Protein AF-A0A1X7V3A3-F1 (afdb_monomer_lite)

Sequence (544 aa):
MATSSSSPLSSEDIFNKHYPLLSTSLCDPVSVTRLLYGELVITGQILSNVESASPSISKQREELLKGLREVLVGNDNNLQTFASVLCKFTANVKLGEAIHKDYDESFLDENEVTWETNEGGRIPVPKRKSDDFTSFHELYIKMFKKLSDTITRHAPAMEDIKSFIECFTSQLEGQLLVAESINDQLLLMRSSSNLIDIEMLQGLTEHLQLPEGREIISEYQEAMMNYASRLPVRVCATESLNTILMPPPLKCESATFAFKWDPEQKKLKDAVDIVSKSTGKLMKVYNLEMSSDEVHVNCVFLYTLMGAAIATVHDNIEALISDGIVKVTIGYLTVWKKQVHDFLTKEREEPQPSEATQEEGQDTSSASLDDEDRPKTTAELEDIVEKLSETLKDKEQEVEELADILQKIKEGTPLERKVSELKLYLKQEREKEKSLRDEIKEMEEALKDPEAYEKKRLTNELERLKREKKQKEDKLLEDGKKEISVLKEKLKELEKELAEKEEENKSLTENLKALQSQLTETKASEADDPPQPIEEPTIPTSPS

Radius of gyration: 48.06 Å; chains: 1; bounding box: 97×160×140 Å

Structure (mmCIF, N/CA/C/O backbone):
data_AF-A0A1X7V3A3-F1
#
_entry.id   AF-A0A1X7V3A3-F1
#
loop_
_atom_site.group_PDB
_atom_site.id
_atom_site.type_symbol
_atom_site.label_atom_id
_atom_site.label_alt_id
_atom_site.label_comp_id
_atom_site.label_asym_id
_atom_site.label_entity_id
_atom_site.label_seq_id
_atom_site.pdbx_PDB_ins_code
_atom_site.Cartn_x
_atom_site.Cartn_y
_atom_site.Cartn_z
_atom_site.occupancy
_atom_site.B_iso_or_equiv
_atom_site.auth_seq_id
_atom_site.auth_comp_id
_atom_site.auth_asym_id
_atom_site.auth_atom_id
_atom_site.pdbx_PDB_model_num
ATOM 1 N N . MET A 1 1 ? 42.285 11.304 10.540 1.00 34.53 1 MET A N 1
ATOM 2 C CA . MET A 1 1 ? 40.980 11.986 10.625 1.00 34.53 1 MET A CA 1
ATOM 3 C C . MET A 1 1 ? 39.979 10.938 11.052 1.00 34.53 1 MET A C 1
ATOM 5 O O . MET A 1 1 ? 39.796 9.976 10.322 1.00 34.53 1 MET A O 1
ATOM 9 N N . ALA A 1 2 ? 39.480 11.041 12.281 1.00 31.34 2 ALA A N 1
ATOM 10 C CA . ALA A 1 2 ? 38.506 10.103 12.815 1.00 31.34 2 ALA A CA 1
ATOM 11 C C . ALA A 1 2 ? 37.160 10.378 12.140 1.00 31.34 2 ALA A C 1
ATOM 13 O O . ALA A 1 2 ? 36.632 11.483 12.249 1.00 31.34 2 ALA A O 1
ATOM 14 N N . THR A 1 3 ? 36.648 9.402 11.400 1.00 36.88 3 THR A N 1
ATOM 15 C CA . THR A 1 3 ? 35.261 9.390 10.946 1.00 36.88 3 THR A CA 1
ATOM 16 C C . THR A 1 3 ? 34.388 9.292 12.190 1.00 36.88 3 THR A C 1
ATOM 18 O O . THR A 1 3 ? 34.448 8.293 12.904 1.00 36.88 3 THR A O 1
ATOM 21 N N . SER A 1 4 ? 33.642 10.351 12.499 1.00 38.22 4 SER A N 1
ATOM 22 C CA . SER A 1 4 ? 32.637 10.331 13.555 1.00 38.22 4 SER A CA 1
ATOM 23 C C . SER A 1 4 ? 31.555 9.332 13.157 1.00 38.22 4 SER A C 1
ATOM 25 O O . SER A 1 4 ? 30.699 9.647 12.333 1.00 38.22 4 SER A O 1
ATOM 27 N N . SER A 1 5 ? 31.613 8.122 13.706 1.00 43.72 5 SER A N 1
ATOM 28 C CA . SER A 1 5 ? 30.472 7.216 13.710 1.00 43.72 5 SER A CA 1
ATOM 29 C C . SER A 1 5 ? 29.415 7.846 14.616 1.00 43.72 5 SER A C 1
ATOM 31 O O . SER A 1 5 ? 29.511 7.747 15.842 1.00 43.72 5 SER A O 1
ATOM 33 N N . SER A 1 6 ? 28.472 8.586 14.034 1.00 53.47 6 SER A N 1
ATOM 34 C CA . SER A 1 6 ? 27.254 8.966 14.743 1.00 53.47 6 SER A CA 1
ATOM 35 C C . SER A 1 6 ? 26.559 7.675 15.155 1.00 53.47 6 SER A C 1
ATOM 37 O O . SER A 1 6 ? 26.338 6.807 14.313 1.00 53.47 6 SER A O 1
ATOM 39 N N . SER A 1 7 ? 26.272 7.521 16.445 1.00 58.69 7 SER A N 1
ATOM 40 C CA . SER A 1 7 ? 25.428 6.430 16.927 1.00 58.69 7 SER A CA 1
ATOM 41 C C . SER A 1 7 ? 24.104 6.423 16.149 1.00 58.69 7 SER A C 1
ATOM 43 O O . SER A 1 7 ? 23.615 7.516 15.841 1.00 58.69 7 SER A O 1
ATOM 45 N N . PRO A 1 8 ? 23.533 5.246 15.833 1.00 70.69 8 PRO A N 1
ATOM 46 C CA . PRO A 1 8 ? 22.240 5.169 15.158 1.00 70.69 8 PRO A CA 1
ATOM 47 C C . PRO A 1 8 ? 21.199 5.952 15.962 1.00 70.69 8 PRO A C 1
ATOM 49 O O . PRO A 1 8 ? 21.152 5.848 17.193 1.00 70.69 8 PRO A O 1
ATOM 52 N N . LEU A 1 9 ? 20.433 6.800 15.274 1.00 80.25 9 LEU A N 1
ATOM 53 C CA . LEU A 1 9 ? 19.410 7.624 15.908 1.00 80.25 9 LEU A CA 1
ATOM 54 C C . LEU A 1 9 ? 18.235 6.734 16.313 1.00 80.25 9 LEU A C 1
ATOM 56 O O . LEU A 1 9 ? 17.859 5.821 15.581 1.00 80.25 9 LEU A O 1
ATOM 60 N N . SER A 1 10 ? 17.624 7.009 17.465 1.00 87.44 10 SER A N 1
ATOM 61 C CA . SER A 1 10 ? 16.345 6.376 17.787 1.00 87.44 10 SER A CA 1
ATOM 62 C C . SER A 1 10 ? 15.231 6.932 16.893 1.00 87.44 10 SER A C 1
ATOM 64 O O . SER A 1 10 ? 15.341 8.036 16.350 1.00 87.44 10 SER A O 1
ATOM 66 N N . SER A 1 11 ? 14.106 6.220 16.787 1.00 87.19 11 SER A N 1
ATOM 67 C CA . SER A 1 11 ? 12.942 6.739 16.055 1.00 87.19 11 SER A CA 1
ATOM 68 C C . SER A 1 11 ? 12.423 8.062 16.609 1.00 87.19 11 SER A C 1
ATOM 70 O O . SER A 1 11 ? 11.962 8.923 15.858 1.00 87.19 11 SER A O 1
ATOM 72 N N . GLU A 1 12 ? 12.543 8.266 17.921 1.00 88.94 12 GLU A N 1
ATOM 73 C CA . GLU A 1 12 ? 12.206 9.541 18.542 1.00 88.94 12 GLU A CA 1
ATOM 74 C C . GLU A 1 12 ? 13.171 10.655 18.108 1.00 88.94 12 GLU A C 1
ATOM 76 O O . GLU A 1 12 ? 12.726 11.764 17.805 1.00 88.94 12 GLU A O 1
ATOM 81 N N . ASP A 1 13 ? 14.472 10.372 18.010 1.00 91.25 13 ASP A N 1
ATOM 82 C CA . ASP A 1 13 ? 15.468 11.346 17.552 1.00 91.25 13 ASP A CA 1
ATOM 83 C C . ASP A 1 13 ? 15.226 11.761 16.097 1.00 91.25 13 ASP A C 1
ATOM 85 O O . ASP A 1 13 ? 15.261 12.953 15.780 1.00 91.25 13 ASP A O 1
ATOM 89 N N . ILE A 1 14 ? 14.916 10.802 15.219 1.00 92.44 14 ILE A N 1
ATOM 90 C CA . ILE A 1 14 ? 14.597 11.075 13.810 1.00 92.44 14 ILE A CA 1
ATOM 91 C C . ILE A 1 14 ? 13.312 11.900 13.708 1.00 92.44 14 ILE A C 1
ATOM 93 O O . ILE A 1 14 ? 13.281 12.923 13.020 1.00 92.44 14 ILE A O 1
ATOM 97 N N . PHE A 1 15 ? 12.253 11.517 14.427 1.00 93.38 15 PHE A N 1
ATOM 98 C CA . PHE A 1 15 ? 11.012 12.289 14.434 1.00 93.38 15 PHE A CA 1
ATOM 99 C C . PHE A 1 15 ? 11.240 13.720 14.942 1.00 93.38 15 PHE A C 1
ATOM 101 O O . PHE A 1 15 ? 10.766 14.682 14.334 1.00 93.38 15 PHE A O 1
ATOM 108 N N . ASN A 1 16 ? 12.019 13.889 16.014 1.00 92.81 16 ASN A N 1
ATOM 109 C CA . ASN A 1 16 ? 12.362 15.198 16.570 1.00 92.81 16 ASN A CA 1
ATOM 110 C C . ASN A 1 16 ? 13.209 16.046 15.615 1.00 92.81 16 ASN A C 1
ATOM 112 O O . ASN A 1 16 ? 12.984 17.256 15.526 1.00 92.81 16 ASN A O 1
ATOM 116 N N . LYS A 1 17 ? 14.130 15.429 14.866 1.00 94.44 17 LYS A N 1
ATOM 117 C CA . LYS A 1 17 ? 14.922 16.093 13.821 1.00 94.44 17 LYS A CA 1
ATOM 118 C C . LYS A 1 17 ? 14.025 16.709 12.743 1.00 94.44 17 LYS A C 1
ATOM 120 O O . LYS A 1 17 ? 14.258 17.847 12.337 1.00 94.44 17 LYS A O 1
ATOM 125 N N . HIS A 1 18 ? 12.975 16.001 12.324 1.00 94.94 18 HIS A N 1
ATOM 126 C CA . HIS A 1 18 ? 12.049 16.458 11.275 1.00 94.94 18 HIS A CA 1
ATOM 127 C C . HIS A 1 18 ? 10.857 17.276 11.786 1.00 94.94 18 HIS A C 1
ATOM 129 O O . HIS A 1 18 ? 10.186 17.948 10.999 1.00 94.94 18 HIS A O 1
ATOM 135 N N . TYR A 1 19 ? 10.607 17.290 13.097 1.00 94.88 19 TYR A N 1
ATOM 136 C CA . TYR A 1 19 ? 9.466 17.972 13.719 1.00 94.88 19 TYR A CA 1
ATOM 137 C C . TYR A 1 19 ? 9.289 19.447 13.295 1.00 94.88 19 TYR A C 1
ATOM 139 O O . TYR A 1 19 ? 8.157 19.844 12.993 1.00 94.88 19 TYR A O 1
ATOM 147 N N . PRO A 1 20 ? 10.342 20.292 13.209 1.00 95.31 20 PRO A N 1
ATOM 148 C CA . PRO A 1 20 ? 10.177 21.686 12.786 1.00 95.31 20 PRO A CA 1
ATOM 149 C C . PRO A 1 20 ? 9.626 21.819 11.359 1.00 95.31 20 PRO A C 1
ATOM 151 O O . PRO A 1 20 ? 8.756 22.652 11.100 1.00 95.31 20 PRO A O 1
ATOM 154 N N . LEU A 1 21 ? 10.078 20.968 10.435 1.00 94.25 21 LEU A N 1
ATOM 155 C CA . LEU A 1 21 ? 9.585 20.964 9.058 1.00 94.25 21 LEU A CA 1
ATOM 156 C C . LEU A 1 21 ? 8.164 20.399 8.983 1.00 94.25 21 LEU A C 1
ATOM 158 O O . LEU A 1 21 ? 7.308 20.987 8.326 1.00 94.25 21 LEU A O 1
ATOM 162 N N . LEU A 1 22 ? 7.874 19.326 9.721 1.00 95.31 22 LEU A N 1
ATOM 163 C CA . LEU A 1 22 ? 6.533 18.743 9.797 1.00 95.31 22 LEU A CA 1
ATOM 164 C C . LEU A 1 22 ? 5.502 19.742 10.349 1.00 95.31 22 LEU A C 1
ATOM 166 O O . LEU A 1 22 ? 4.427 19.912 9.776 1.00 95.31 22 LEU A O 1
ATOM 170 N N . SER A 1 23 ? 5.835 20.468 11.418 1.00 94.69 23 SER A N 1
ATOM 171 C CA . SER A 1 23 ? 4.917 21.437 12.044 1.00 94.69 23 SER A CA 1
ATOM 172 C C . SER A 1 23 ? 4.603 22.646 11.154 1.00 94.69 23 SER A C 1
ATOM 174 O O . SER A 1 23 ? 3.528 23.242 11.259 1.00 94.69 23 SER A O 1
ATOM 176 N N . THR A 1 24 ? 5.500 22.986 10.227 1.00 93.94 24 THR A N 1
ATOM 177 C CA . THR A 1 24 ? 5.368 24.167 9.361 1.00 93.94 24 THR A CA 1
ATOM 178 C C . THR A 1 24 ? 4.883 23.839 7.952 1.00 93.94 24 THR A C 1
ATOM 180 O O . THR A 1 24 ? 4.169 24.651 7.358 1.00 93.94 24 THR A O 1
ATOM 183 N N . SER A 1 25 ? 5.213 22.657 7.432 1.00 93.25 25 SER A N 1
ATOM 184 C CA . SER A 1 25 ? 5.096 22.346 6.003 1.00 93.25 25 SER A CA 1
ATOM 185 C C . SER A 1 25 ? 4.219 21.136 5.685 1.00 93.25 25 SER A C 1
ATOM 187 O O . SER A 1 25 ? 3.853 20.984 4.528 1.00 93.25 25 SER A O 1
ATOM 189 N N . LEU A 1 26 ? 3.821 20.315 6.669 1.00 95.19 26 LEU A N 1
ATOM 190 C CA . LEU A 1 26 ? 2.966 19.149 6.410 1.00 95.19 26 LEU A CA 1
ATOM 191 C C . LEU A 1 26 ? 1.623 19.578 5.797 1.00 95.19 26 LEU A C 1
ATOM 193 O O . LEU A 1 26 ? 0.857 20.346 6.387 1.00 95.19 26 LEU A O 1
ATOM 197 N N . CYS A 1 27 ? 1.344 19.108 4.591 1.00 93.56 27 CYS A N 1
ATOM 198 C CA . CYS A 1 27 ? 0.127 19.393 3.848 1.00 93.56 27 CYS A CA 1
ATOM 199 C C . CYS A 1 27 ? -0.935 18.322 4.098 1.00 93.56 27 CYS A C 1
ATOM 201 O O . CYS A 1 27 ? -0.613 17.157 4.314 1.00 93.56 27 CYS A O 1
ATOM 203 N N . ASP A 1 28 ? -2.198 18.749 4.064 1.00 93.88 28 ASP A N 1
ATOM 204 C CA . ASP A 1 28 ? -3.385 17.918 4.302 1.00 93.88 28 ASP A CA 1
ATOM 205 C C . ASP A 1 28 ? -3.276 16.967 5.521 1.00 93.88 28 ASP A C 1
ATOM 207 O O . ASP A 1 28 ? -3.288 15.739 5.379 1.00 93.88 28 ASP A O 1
ATOM 211 N N . PRO A 1 29 ? -3.170 17.514 6.752 1.00 95.31 29 PRO A N 1
ATOM 212 C CA . PRO A 1 29 ? -3.009 16.689 7.946 1.00 95.31 29 PRO A CA 1
ATOM 213 C C . PRO A 1 29 ? -4.171 15.721 8.165 1.00 95.31 29 PRO A C 1
ATOM 215 O O . PRO A 1 29 ? -3.963 14.650 8.723 1.00 95.31 29 PRO A O 1
ATOM 218 N N . VAL A 1 30 ? -5.386 16.065 7.728 1.00 94.62 30 VAL A N 1
ATOM 219 C CA . VAL A 1 30 ? -6.569 15.210 7.890 1.00 94.62 30 VAL A CA 1
ATOM 220 C C . VAL A 1 30 ? -6.439 13.947 7.045 1.00 94.62 30 VAL A C 1
ATOM 222 O O . VAL A 1 30 ? -6.606 12.851 7.579 1.00 94.62 30 VAL A O 1
ATOM 225 N N . SER A 1 31 ? -6.103 14.066 5.757 1.00 92.88 31 SER A N 1
ATOM 226 C CA . SER A 1 31 ? -5.950 12.888 4.897 1.00 92.88 31 SER A CA 1
ATOM 227 C C . SER A 1 31 ? -4.772 12.014 5.328 1.00 92.88 31 SER A C 1
ATOM 229 O O . SER A 1 31 ? -4.918 10.792 5.386 1.00 92.88 31 SER A O 1
ATOM 231 N N . VAL A 1 32 ? -3.648 12.624 5.729 1.00 94.94 32 VAL A N 1
ATOM 232 C CA . VAL A 1 32 ? -2.511 11.900 6.329 1.00 94.94 32 VAL A CA 1
ATOM 233 C C . VAL A 1 32 ? -2.963 11.112 7.564 1.00 94.94 32 VAL A C 1
ATOM 235 O O . VAL A 1 32 ? -2.700 9.916 7.671 1.00 94.94 32 VAL A O 1
ATOM 238 N N . THR A 1 33 ? -3.706 11.753 8.469 1.00 95.38 33 THR A N 1
ATOM 239 C CA . THR A 1 33 ? -4.219 11.131 9.703 1.00 95.38 33 THR A CA 1
ATOM 240 C C . THR A 1 33 ? -5.168 9.971 9.405 1.00 95.38 33 THR A C 1
ATOM 242 O O . THR A 1 33 ? -5.076 8.922 10.036 1.00 95.38 33 THR A O 1
ATOM 245 N N . ARG A 1 34 ? -6.055 10.108 8.414 1.00 92.88 34 ARG A N 1
ATOM 246 C CA . ARG A 1 34 ? -6.964 9.026 8.005 1.00 92.88 34 ARG A CA 1
ATOM 247 C C . ARG A 1 34 ? -6.213 7.795 7.508 1.00 92.88 34 ARG A C 1
ATOM 249 O O . ARG A 1 34 ? -6.581 6.686 7.887 1.00 92.88 34 ARG A O 1
ATOM 256 N N . LEU A 1 35 ? -5.157 7.978 6.710 1.00 91.31 35 LEU A N 1
ATOM 257 C CA . LEU A 1 35 ? -4.361 6.851 6.220 1.00 91.31 35 LEU A CA 1
ATOM 258 C C . LEU A 1 35 ? -3.565 6.190 7.356 1.00 91.31 35 LEU A C 1
ATOM 260 O O . LEU A 1 35 ? -3.566 4.970 7.462 1.00 91.31 35 LEU A O 1
ATOM 264 N N . LEU A 1 36 ? -2.991 6.978 8.273 1.00 93.81 36 LEU A N 1
ATOM 265 C CA . LEU A 1 36 ? -2.321 6.454 9.474 1.00 93.81 36 LEU A CA 1
ATOM 266 C C . LEU A 1 36 ? -3.262 5.666 10.389 1.00 93.81 36 LEU A C 1
ATOM 268 O O . LEU A 1 36 ? -2.857 4.670 10.987 1.00 93.81 36 LEU A O 1
ATOM 272 N N . TYR A 1 37 ? -4.515 6.105 10.511 1.00 91.00 37 TYR A N 1
ATOM 273 C CA . TYR A 1 37 ? -5.539 5.360 11.237 1.00 91.00 37 TYR A CA 1
ATOM 274 C C . TYR A 1 37 ? -5.873 4.038 10.532 1.00 91.00 37 TYR A C 1
ATOM 276 O O . TYR A 1 37 ? -5.978 3.008 11.193 1.00 91.00 37 TYR A O 1
ATOM 284 N N . GLY A 1 38 ? -5.982 4.046 9.198 1.00 86.19 38 GLY A N 1
ATOM 285 C CA . GLY A 1 38 ? -6.152 2.832 8.392 1.00 86.19 38 GLY A CA 1
ATOM 286 C C . GLY A 1 38 ? -4.996 1.837 8.540 1.00 86.19 38 GLY A C 1
ATOM 287 O O . GLY A 1 38 ? -5.230 0.632 8.562 1.00 86.19 38 GLY A O 1
ATOM 288 N N . GLU A 1 39 ? -3.779 2.346 8.731 1.00 90.75 39 GLU A N 1
ATOM 289 C CA . GLU A 1 39 ? -2.568 1.575 9.041 1.00 90.75 39 GLU A CA 1
ATOM 290 C C . GLU A 1 39 ? -2.434 1.200 10.532 1.00 90.75 39 GLU A C 1
ATOM 292 O O . GLU A 1 39 ? -1.416 0.659 10.964 1.00 90.75 39 GLU A O 1
ATOM 297 N N . LEU A 1 40 ? -3.450 1.479 11.357 1.00 89.19 40 LEU A N 1
ATOM 298 C CA . LEU A 1 40 ? -3.452 1.225 12.804 1.00 89.19 40 LEU A CA 1
ATOM 299 C C . LEU A 1 40 ? -2.248 1.830 13.559 1.00 89.19 40 LEU A C 1
ATOM 301 O O . LEU A 1 40 ? -1.945 1.403 14.673 1.00 89.19 40 LEU A O 1
ATOM 305 N N . VAL A 1 41 ? -1.586 2.842 12.986 1.00 92.12 41 VAL A N 1
ATOM 306 C CA . VAL A 1 41 ? -0.469 3.565 13.619 1.00 92.12 41 VAL A CA 1
ATOM 307 C C . VAL A 1 41 ? -0.990 4.461 14.740 1.00 92.12 41 VAL A C 1
ATOM 309 O O . VAL A 1 41 ? -0.353 4.613 15.780 1.00 92.12 41 VAL A O 1
ATOM 312 N N . ILE A 1 42 ? -2.171 5.048 14.537 1.00 92.88 42 ILE A N 1
ATOM 313 C CA . ILE A 1 42 ? -2.818 5.958 15.484 1.00 92.88 42 ILE A CA 1
ATOM 314 C C . ILE A 1 42 ? -4.213 5.465 15.873 1.00 92.88 42 ILE A C 1
ATOM 316 O O . ILE A 1 42 ? -4.850 4.679 15.174 1.00 92.88 42 ILE A O 1
ATOM 320 N N . THR A 1 43 ? -4.721 5.970 16.996 1.00 91.88 43 THR A N 1
ATOM 321 C CA . THR A 1 43 ? -6.061 5.637 17.491 1.00 91.88 43 THR A CA 1
ATOM 322 C C . THR A 1 43 ? -7.147 6.504 16.851 1.00 91.88 43 THR A C 1
ATOM 324 O O . THR A 1 43 ? -6.891 7.602 16.352 1.00 91.88 43 THR A O 1
ATOM 327 N N . GLY A 1 44 ? -8.403 6.053 16.953 1.00 90.50 44 GLY A N 1
ATOM 328 C CA . GLY A 1 44 ? -9.561 6.848 16.528 1.00 90.50 44 GLY A CA 1
ATOM 329 C C . GLY A 1 44 ? -9.715 8.162 17.308 1.00 90.50 44 GLY A C 1
ATOM 330 O O . GLY A 1 44 ? -10.274 9.121 16.784 1.00 90.50 44 GLY A O 1
ATOM 331 N N . GLN A 1 45 ? -9.168 8.244 18.528 1.00 93.12 45 GLN A N 1
ATOM 332 C CA . GLN A 1 45 ? -9.154 9.484 19.303 1.00 93.12 45 GLN A CA 1
ATOM 333 C C . GLN A 1 45 ? -8.248 10.539 18.658 1.00 93.12 45 GLN A C 1
ATOM 335 O O . GLN A 1 45 ? -8.656 11.690 18.538 1.00 93.12 45 GLN A O 1
ATOM 340 N N . ILE A 1 46 ? -7.047 10.150 18.210 1.00 93.12 46 ILE A N 1
ATOM 341 C CA . ILE A 1 46 ? -6.124 11.062 17.515 1.00 93.12 46 ILE A CA 1
ATOM 342 C C . ILE A 1 46 ? -6.773 11.549 16.215 1.00 93.12 46 ILE A C 1
ATOM 344 O O . ILE A 1 46 ? -6.785 12.751 15.955 1.00 93.12 46 ILE A O 1
ATOM 348 N N . LEU A 1 47 ? -7.394 10.642 15.450 1.00 96.06 47 LEU A N 1
ATOM 349 C CA . LEU A 1 47 ? -8.145 11.006 14.245 1.00 96.06 47 LEU A CA 1
ATOM 350 C C . LEU A 1 47 ? -9.245 12.037 14.542 1.00 96.06 47 LEU A C 1
ATOM 352 O O . LEU A 1 47 ? -9.284 13.090 13.906 1.00 96.06 47 LEU A O 1
ATOM 356 N N . SER A 1 48 ? -10.085 11.778 15.548 1.00 94.50 48 SER A N 1
ATOM 357 C CA . SER A 1 48 ? -11.159 12.695 15.943 1.00 94.50 48 SER A CA 1
ATOM 358 C C . SER A 1 48 ? -10.630 14.059 16.391 1.00 94.50 48 SER A C 1
ATOM 360 O O . SER A 1 48 ? -11.253 15.077 16.086 1.00 94.50 48 SER A O 1
ATOM 362 N N . ASN A 1 49 ? -9.500 14.106 17.105 1.00 94.75 49 ASN A N 1
ATOM 363 C CA . ASN A 1 49 ? -8.896 15.362 17.549 1.00 94.75 49 ASN A CA 1
ATOM 364 C C . ASN A 1 49 ? -8.459 16.208 16.34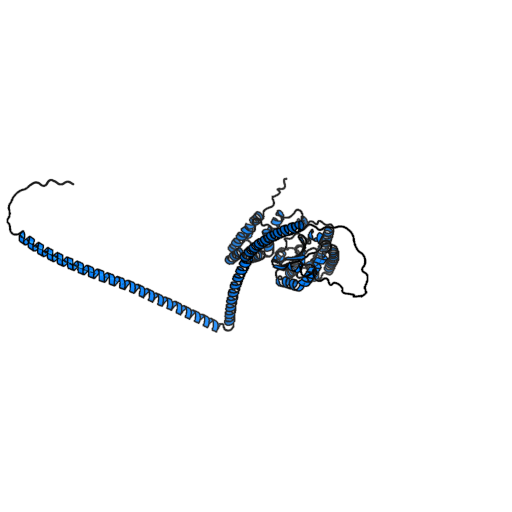8 1.00 94.75 49 ASN A C 1
ATOM 366 O O . ASN A 1 49 ? -8.834 17.378 16.255 1.00 94.75 49 ASN A O 1
ATOM 370 N N . VAL A 1 50 ? -7.745 15.603 15.393 1.00 95.75 50 VAL A N 1
ATOM 371 C CA . VAL A 1 50 ? -7.292 16.284 14.171 1.00 95.75 50 VAL A CA 1
ATOM 372 C C . VAL A 1 50 ? -8.480 16.761 13.334 1.00 95.75 50 VAL A C 1
ATOM 374 O O . VAL A 1 50 ? -8.501 17.914 12.909 1.00 95.75 50 VAL A O 1
ATOM 377 N N . GLU A 1 51 ? -9.505 15.931 13.128 1.00 94.88 51 GLU A N 1
ATOM 378 C CA . GLU A 1 51 ? -10.694 16.334 12.364 1.00 94.88 51 GLU A CA 1
ATOM 379 C C . GLU A 1 51 ? -11.451 17.490 13.042 1.00 94.88 51 GLU A C 1
ATOM 381 O O . GLU A 1 51 ? -11.858 18.443 12.372 1.00 94.88 51 GLU A O 1
ATOM 386 N N . SER A 1 52 ? -11.563 17.467 14.375 1.00 93.62 52 SER A N 1
ATOM 387 C CA . SER A 1 52 ? -12.221 18.525 15.157 1.00 93.62 52 SER A CA 1
ATOM 388 C C . SER A 1 52 ? -11.458 19.856 15.177 1.00 93.62 52 SER A C 1
ATOM 390 O O . SER A 1 52 ? -12.061 20.908 15.384 1.00 93.62 52 SER A O 1
ATOM 392 N N . ALA A 1 53 ? -10.147 19.841 14.910 1.00 92.44 53 ALA A N 1
ATOM 393 C CA . ALA A 1 53 ? -9.313 21.042 14.819 1.00 92.44 53 ALA A CA 1
ATOM 394 C C . ALA A 1 53 ? -9.532 21.846 13.517 1.00 92.44 53 ALA A C 1
ATOM 396 O O . ALA A 1 53 ? -8.959 22.930 13.339 1.00 92.44 53 ALA A O 1
ATOM 397 N N . SER A 1 54 ? -10.365 21.334 12.605 1.00 83.38 54 SER A N 1
ATOM 398 C CA . SER A 1 54 ? -10.793 22.021 11.385 1.00 83.38 54 SER A CA 1
ATOM 399 C C . SER A 1 54 ? -11.490 23.363 11.682 1.00 83.38 54 SER A C 1
ATOM 401 O O . SER A 1 54 ? -12.217 23.473 12.671 1.00 83.38 54 SER A O 1
ATOM 403 N N . PRO A 1 55 ? -11.297 24.412 10.854 1.00 88.12 55 PRO A N 1
ATOM 404 C CA . PRO A 1 55 ? -10.519 24.450 9.606 1.00 88.12 55 PRO A CA 1
ATOM 405 C C . PRO A 1 55 ? -9.044 24.865 9.784 1.00 88.12 55 PRO A C 1
ATOM 407 O O . PRO A 1 55 ? -8.377 25.208 8.810 1.00 88.12 55 PRO A O 1
ATOM 410 N N . SER A 1 56 ? -8.509 24.893 11.011 1.00 94.25 56 SER A N 1
ATOM 411 C CA . SER A 1 56 ? -7.150 25.395 11.250 1.00 94.25 56 SER A CA 1
ATOM 412 C C . SER A 1 56 ? -6.087 24.338 10.954 1.00 94.25 56 SER A C 1
ATOM 414 O O . SER A 1 56 ? -5.785 23.503 11.805 1.00 94.25 56 SER A O 1
ATOM 416 N N . ILE A 1 57 ? -5.439 24.434 9.789 1.00 92.56 57 ILE A N 1
ATOM 417 C CA . ILE A 1 57 ? -4.337 23.537 9.391 1.00 92.56 57 ILE A CA 1
ATOM 418 C C . ILE A 1 57 ? -3.224 23.501 10.450 1.00 92.56 57 ILE A C 1
ATOM 420 O O . ILE A 1 57 ? -2.710 22.434 10.768 1.00 92.56 57 ILE A O 1
ATOM 424 N N . SER A 1 58 ? -2.872 24.642 11.055 1.00 93.56 58 SER A N 1
ATOM 425 C CA . SER A 1 58 ? -1.845 24.678 12.108 1.00 93.56 58 SER A CA 1
ATOM 426 C C . SER A 1 58 ? -2.250 23.870 13.341 1.00 93.56 58 SER A C 1
ATOM 428 O O . SER A 1 58 ? -1.410 23.174 13.900 1.00 93.56 58 SER A O 1
ATOM 430 N N . LYS A 1 59 ? -3.526 23.931 13.753 1.00 93.88 59 LYS A N 1
ATOM 431 C CA . LYS A 1 59 ? -4.012 23.139 14.894 1.00 93.88 59 LYS A CA 1
ATOM 432 C C . LYS A 1 59 ? -4.119 21.659 14.532 1.00 93.88 59 LYS A C 1
ATOM 434 O O . LYS A 1 59 ? -3.773 20.812 15.340 1.00 93.88 59 LYS A O 1
ATOM 439 N N . GLN A 1 60 ? -4.533 21.346 13.304 1.00 96.50 60 GLN A N 1
ATOM 440 C CA . GLN A 1 60 ? -4.555 19.973 12.795 1.00 96.50 60 GLN A CA 1
ATOM 441 C C . GLN A 1 60 ? -3.157 19.339 12.807 1.00 96.50 60 GLN A C 1
ATOM 443 O O . GLN A 1 60 ? -3.005 18.201 13.243 1.00 96.50 60 GLN A O 1
ATOM 448 N N . ARG A 1 61 ? -2.126 20.082 12.377 1.00 96.44 61 ARG A N 1
ATOM 449 C CA . ARG A 1 61 ? -0.722 19.649 12.473 1.00 96.44 61 ARG A CA 1
ATOM 450 C C . ARG A 1 61 ? -0.299 19.426 13.917 1.00 96.44 61 ARG A C 1
ATOM 452 O O . ARG A 1 61 ? 0.330 18.418 14.202 1.00 96.44 61 ARG A O 1
ATOM 459 N N . GLU A 1 62 ? -0.628 20.356 14.808 1.00 95.81 62 GLU A N 1
ATOM 460 C CA . GLU A 1 62 ? -0.285 20.255 16.228 1.00 95.81 62 GLU A CA 1
ATOM 461 C C . GLU A 1 62 ? -0.881 18.992 16.865 1.00 95.81 62 GLU A C 1
ATOM 463 O O . GLU A 1 62 ? -0.144 18.210 17.461 1.00 95.81 62 GLU A O 1
ATOM 468 N N . GLU A 1 63 ? -2.179 18.743 16.670 1.00 95.88 63 GLU A N 1
ATOM 469 C CA . GLU A 1 63 ? -2.855 17.547 17.189 1.00 95.88 63 GLU A CA 1
ATOM 470 C C . GLU A 1 63 ? -2.276 16.251 16.597 1.00 95.88 63 GLU A C 1
ATOM 472 O O . GLU A 1 63 ? -2.018 15.299 17.337 1.00 95.88 63 GLU A O 1
ATOM 477 N N . LEU A 1 64 ? -2.000 16.221 15.285 1.00 96.88 64 LEU A N 1
ATOM 478 C CA . LEU A 1 64 ? -1.395 15.059 14.626 1.00 96.88 64 LEU A CA 1
ATOM 479 C C . LEU A 1 64 ? 0.008 14.777 15.174 1.00 96.88 64 LEU A C 1
ATOM 481 O O . LEU A 1 64 ? 0.306 13.651 15.561 1.00 96.88 64 LEU A O 1
ATOM 485 N N . LEU A 1 65 ? 0.876 15.789 15.223 1.00 96.12 65 LEU A N 1
ATOM 486 C CA . LEU A 1 65 ? 2.264 15.616 15.655 1.00 96.12 65 LEU A CA 1
ATOM 487 C C . LEU A 1 65 ? 2.373 15.297 17.146 1.00 96.12 65 LEU A C 1
ATOM 489 O O . LEU A 1 65 ? 3.274 14.558 17.544 1.00 96.12 65 LEU A O 1
ATOM 493 N N . LYS A 1 66 ? 1.447 15.807 17.963 1.00 94.12 66 LYS A N 1
ATOM 494 C CA . LYS A 1 66 ? 1.318 15.422 19.369 1.00 94.12 66 LYS A CA 1
ATOM 495 C C . LYS A 1 66 ? 0.932 13.948 19.506 1.00 94.12 66 LYS A C 1
ATOM 497 O O . LYS A 1 66 ? 1.604 13.228 20.234 1.00 94.12 66 LYS A O 1
ATOM 502 N N . GLY A 1 67 ? -0.088 13.492 18.776 1.00 92.81 67 GLY A N 1
ATOM 503 C CA . GLY A 1 67 ? -0.497 12.084 18.784 1.00 92.81 67 GLY A CA 1
ATOM 504 C C . GLY A 1 67 ? 0.590 11.145 18.251 1.00 92.81 67 GLY A C 1
ATOM 505 O O . GLY A 1 67 ? 0.847 10.102 18.844 1.00 92.81 67 GLY A O 1
ATOM 506 N N . LEU A 1 68 ? 1.283 11.540 17.177 1.00 93.44 68 LEU A N 1
ATOM 507 C CA . LEU A 1 68 ? 2.400 10.782 16.606 1.00 93.44 68 LEU A CA 1
ATOM 508 C C . LEU A 1 68 ? 3.561 10.637 17.586 1.00 93.44 68 LEU A C 1
ATOM 510 O O . LEU A 1 68 ? 4.110 9.550 17.721 1.00 93.44 68 LEU A O 1
ATOM 514 N N . ARG A 1 69 ? 3.901 11.699 18.323 1.00 90.94 69 ARG A N 1
ATOM 515 C CA . ARG A 1 69 ? 4.946 11.637 19.350 1.00 90.94 69 ARG A CA 1
ATOM 516 C C . ARG A 1 69 ? 4.685 10.521 20.364 1.00 90.94 69 ARG A C 1
ATOM 518 O O . ARG A 1 69 ? 5.623 9.848 20.754 1.00 90.94 69 ARG A O 1
ATOM 525 N N . GLU A 1 70 ? 3.436 10.297 20.764 1.00 86.75 70 GLU A N 1
ATOM 526 C CA . GLU A 1 70 ? 3.092 9.252 21.738 1.00 86.75 70 GLU A CA 1
ATOM 527 C C . GLU A 1 70 ? 3.220 7.830 21.164 1.00 86.75 70 GLU A C 1
ATOM 529 O O . GLU A 1 70 ? 3.587 6.914 21.895 1.00 86.75 70 GLU A O 1
ATOM 534 N N . VAL A 1 71 ? 2.947 7.635 19.868 1.00 88.88 71 VAL A N 1
ATOM 535 C CA . VAL A 1 71 ? 2.938 6.300 19.228 1.00 88.88 71 VAL A CA 1
ATOM 536 C C . VAL A 1 71 ? 4.250 5.916 18.538 1.00 88.88 71 VAL A C 1
ATOM 538 O O . VAL A 1 71 ? 4.437 4.746 18.201 1.00 88.88 71 VAL A O 1
ATOM 541 N N . LEU A 1 72 ? 5.135 6.885 18.286 1.00 86.25 72 LEU A N 1
ATOM 542 C CA . LEU A 1 72 ? 6.431 6.674 17.630 1.00 86.25 72 LEU A CA 1
ATOM 543 C C . LEU A 1 72 ? 7.559 6.354 18.620 1.00 86.25 72 LEU A C 1
ATOM 545 O O . LEU A 1 72 ? 8.565 5.762 18.228 1.00 86.25 72 LEU A O 1
ATOM 549 N N . VAL A 1 73 ? 7.410 6.723 19.897 1.00 79.06 73 VAL A N 1
ATOM 550 C CA . VAL A 1 73 ? 8.421 6.452 20.931 1.00 79.06 73 VAL A CA 1
ATOM 551 C C . VAL A 1 73 ? 8.604 4.943 21.091 1.00 79.06 73 VAL A C 1
ATOM 553 O O . VAL A 1 73 ? 7.698 4.230 21.519 1.00 79.06 73 VAL A O 1
ATOM 556 N N . GLY A 1 74 ? 9.798 4.462 20.739 1.00 75.69 74 GLY A N 1
ATOM 557 C CA . GLY A 1 74 ? 10.170 3.049 20.826 1.00 75.69 74 GLY A CA 1
ATOM 558 C C . GLY A 1 74 ? 9.515 2.137 19.784 1.00 75.69 74 GLY A C 1
ATOM 559 O O . GLY A 1 74 ? 9.542 0.922 19.969 1.00 75.69 74 GLY A O 1
ATOM 560 N N . ASN A 1 75 ? 8.915 2.686 18.718 1.00 84.81 75 ASN A N 1
ATOM 561 C CA . ASN A 1 75 ? 8.324 1.889 17.642 1.00 84.81 75 ASN A CA 1
ATOM 562 C C . ASN A 1 75 ? 8.805 2.346 16.260 1.00 84.81 75 ASN A C 1
ATOM 564 O O . ASN A 1 75 ? 8.194 3.193 15.603 1.00 84.81 75 ASN A O 1
ATOM 568 N N . ASP A 1 76 ? 9.888 1.719 15.809 1.00 87.12 76 ASP A N 1
ATOM 569 C CA . ASP A 1 76 ? 10.545 2.047 14.545 1.00 87.12 76 ASP A CA 1
ATOM 570 C C . ASP A 1 76 ? 9.665 1.713 13.329 1.00 87.12 76 ASP A C 1
ATOM 572 O O . ASP A 1 76 ? 9.628 2.463 12.353 1.00 87.12 76 ASP A O 1
ATOM 576 N N . ASN A 1 77 ? 8.842 0.665 13.416 1.00 87.50 77 ASN A N 1
ATOM 577 C CA . ASN A 1 77 ? 7.904 0.307 12.347 1.00 87.50 77 ASN A CA 1
ATOM 578 C C . ASN A 1 77 ? 6.850 1.399 12.121 1.00 87.50 77 ASN A C 1
ATOM 580 O O . ASN A 1 77 ? 6.484 1.692 10.980 1.00 87.50 77 ASN A O 1
ATOM 584 N N . ASN A 1 78 ? 6.377 2.040 13.195 1.00 91.81 78 ASN A N 1
ATOM 585 C CA . ASN A 1 78 ? 5.431 3.147 13.079 1.00 91.81 78 ASN A CA 1
ATOM 586 C C . ASN A 1 78 ? 6.075 4.371 12.410 1.00 91.81 78 ASN A C 1
ATOM 588 O O . ASN A 1 78 ? 5.403 5.053 11.635 1.00 91.81 78 ASN A O 1
ATOM 592 N N . LEU A 1 79 ? 7.364 4.638 12.660 1.00 93.06 79 LEU A N 1
ATOM 593 C CA . LEU A 1 79 ? 8.087 5.730 12.000 1.00 93.06 79 LEU A CA 1
ATOM 594 C C . LEU A 1 79 ? 8.246 5.464 10.499 1.00 93.06 79 LEU A C 1
ATOM 596 O O . LEU A 1 79 ? 7.955 6.346 9.690 1.00 93.06 79 LEU A O 1
ATOM 600 N N . GLN A 1 80 ? 8.635 4.242 10.125 1.00 91.19 80 GLN A N 1
ATOM 601 C CA . GLN A 1 80 ? 8.740 3.836 8.721 1.00 91.19 80 GLN A CA 1
ATOM 602 C C . GLN A 1 80 ? 7.383 3.909 8.005 1.00 91.19 80 GLN A C 1
ATOM 604 O O . GLN A 1 80 ? 7.292 4.392 6.873 1.00 91.19 80 GLN A O 1
ATOM 609 N N . THR A 1 81 ? 6.310 3.487 8.681 1.00 92.88 81 THR A N 1
ATOM 610 C CA . THR A 1 81 ? 4.940 3.568 8.155 1.00 92.88 81 THR A CA 1
ATOM 611 C C . THR A 1 81 ? 4.505 5.023 7.986 1.00 92.88 81 THR A C 1
ATOM 613 O O . THR A 1 81 ? 3.933 5.381 6.959 1.00 92.88 81 THR A O 1
ATOM 616 N N . PHE A 1 82 ? 4.827 5.897 8.946 1.00 94.56 82 PHE A N 1
ATOM 617 C CA . PHE A 1 82 ? 4.544 7.328 8.843 1.00 94.56 82 PHE A CA 1
ATOM 618 C C . PHE A 1 82 ? 5.250 7.973 7.647 1.00 94.56 82 PHE A C 1
ATOM 620 O O . PHE A 1 82 ? 4.608 8.683 6.871 1.00 94.56 82 PHE A O 1
ATOM 627 N N . ALA A 1 83 ? 6.536 7.683 7.453 1.00 92.69 83 ALA A N 1
ATOM 628 C CA . ALA A 1 83 ? 7.284 8.151 6.291 1.00 92.69 83 ALA A CA 1
ATOM 629 C C . ALA A 1 83 ? 6.664 7.644 4.974 1.00 92.69 83 ALA A C 1
ATOM 631 O O . ALA A 1 83 ? 6.435 8.436 4.057 1.00 92.69 83 ALA A O 1
ATOM 632 N N . SER A 1 84 ? 6.268 6.366 4.935 1.00 91.00 84 SER A N 1
ATOM 633 C CA . SER A 1 84 ? 5.628 5.746 3.766 1.00 91.00 84 SER A CA 1
ATOM 634 C C . SER A 1 84 ? 4.291 6.410 3.435 1.00 91.00 84 SER A C 1
ATOM 636 O O . SER A 1 84 ? 3.994 6.668 2.270 1.00 91.00 84 SER A O 1
ATOM 638 N N . VAL A 1 85 ? 3.499 6.748 4.459 1.00 92.25 85 VAL A N 1
ATOM 639 C CA . VAL A 1 85 ? 2.249 7.501 4.307 1.00 92.25 85 VAL A CA 1
ATOM 640 C C . VAL A 1 85 ? 2.508 8.900 3.754 1.00 92.25 85 VAL A C 1
ATOM 642 O O . VAL A 1 85 ? 1.797 9.320 2.845 1.00 92.25 85 VAL A O 1
ATOM 645 N N . LEU A 1 86 ? 3.516 9.628 4.247 1.00 92.75 86 LEU A N 1
ATOM 646 C CA . LEU A 1 86 ? 3.841 10.961 3.722 1.00 92.75 86 LEU A CA 1
ATOM 647 C C . LEU A 1 86 ? 4.202 10.915 2.234 1.00 92.75 86 LEU A C 1
ATOM 649 O O . LEU A 1 86 ? 3.754 11.778 1.481 1.00 92.75 86 LEU A O 1
ATOM 653 N N . CYS A 1 87 ? 4.928 9.884 1.800 1.00 88.12 87 CYS A N 1
ATOM 654 C CA . CYS A 1 87 ? 5.270 9.674 0.393 1.00 88.12 87 CYS A CA 1
ATOM 655 C C . CYS A 1 87 ? 4.053 9.450 -0.521 1.00 88.12 87 CYS A C 1
ATOM 657 O O . CYS A 1 87 ? 4.174 9.614 -1.730 1.00 88.12 87 CYS A O 1
ATOM 659 N N . LYS A 1 88 ? 2.870 9.123 0.020 1.00 84.94 88 LYS A N 1
ATOM 660 C CA . LYS A 1 88 ? 1.630 9.010 -0.771 1.00 84.94 88 LYS A CA 1
ATOM 661 C C . LYS A 1 88 ? 1.007 10.360 -1.117 1.00 84.94 88 LYS A C 1
ATOM 663 O O . LYS A 1 88 ? 0.143 10.424 -1.984 1.00 84.94 88 LYS A O 1
ATOM 668 N N . PHE A 1 89 ? 1.410 11.433 -0.439 1.00 86.31 89 PHE A N 1
ATOM 669 C CA . PHE A 1 89 ? 0.886 12.770 -0.682 1.00 86.31 89 PHE A CA 1
ATOM 670 C C . PHE A 1 89 ? 1.930 13.595 -1.421 1.00 86.31 89 PHE A C 1
ATOM 672 O O . PHE A 1 89 ? 2.979 13.920 -0.872 1.00 86.31 89 PHE A O 1
ATOM 679 N N . THR A 1 90 ? 1.601 14.012 -2.641 1.00 83.69 90 THR A N 1
ATOM 680 C CA . THR A 1 90 ? 2.446 14.816 -3.537 1.00 83.69 90 THR A CA 1
ATOM 681 C C . THR A 1 90 ? 3.140 15.988 -2.834 1.00 83.69 90 THR A C 1
ATOM 683 O O . THR A 1 90 ? 4.343 16.189 -2.978 1.00 83.69 90 THR A O 1
ATOM 686 N N . ALA A 1 91 ? 2.407 16.734 -2.003 1.00 87.38 91 ALA A N 1
ATOM 687 C CA . ALA A 1 91 ? 2.944 17.882 -1.269 1.00 87.38 91 ALA A CA 1
ATOM 688 C C . ALA A 1 91 ? 3.888 17.509 -0.102 1.00 87.38 91 ALA A C 1
ATOM 690 O O . ALA A 1 91 ? 4.610 18.369 0.396 1.00 87.38 91 ALA A O 1
ATOM 691 N N . ASN A 1 92 ? 3.897 16.243 0.325 1.00 91.75 92 ASN A N 1
ATOM 692 C CA . ASN A 1 92 ? 4.658 15.736 1.467 1.00 91.75 92 ASN A CA 1
ATOM 693 C C . ASN A 1 92 ? 5.793 14.770 1.079 1.00 91.75 92 ASN A C 1
ATOM 695 O O . ASN A 1 92 ? 6.563 14.400 1.963 1.00 91.75 92 ASN A O 1
ATOM 699 N N . VAL A 1 93 ? 5.949 14.391 -0.200 1.00 86.62 93 VAL A N 1
ATOM 700 C CA . VAL A 1 93 ? 6.960 13.407 -0.654 1.00 86.62 93 VAL A CA 1
ATOM 701 C C . VAL A 1 93 ? 8.357 13.710 -0.123 1.00 86.62 93 VAL A C 1
ATOM 703 O O . VAL A 1 93 ? 8.973 12.846 0.490 1.00 86.62 93 VAL A O 1
ATOM 706 N N . LYS A 1 94 ? 8.822 14.960 -0.237 1.00 87.88 94 LYS A N 1
ATOM 707 C CA . LYS A 1 94 ? 10.161 15.348 0.243 1.00 87.88 94 LYS A CA 1
ATOM 708 C C . LYS A 1 94 ? 10.334 15.178 1.757 1.00 87.88 94 LYS A C 1
ATOM 710 O O . LYS A 1 94 ? 11.442 14.917 2.213 1.00 87.88 94 LYS A O 1
ATOM 715 N N . LEU A 1 95 ? 9.262 15.346 2.539 1.00 92.50 95 LEU A N 1
ATOM 716 C CA . LEU A 1 95 ? 9.289 15.095 3.985 1.00 92.50 95 LEU A CA 1
ATOM 717 C C . LEU A 1 95 ? 9.384 13.593 4.263 1.00 92.50 95 LEU A C 1
ATOM 719 O O . LEU A 1 95 ? 10.195 13.185 5.089 1.00 92.50 95 LEU A O 1
ATOM 723 N N . GLY A 1 96 ? 8.588 12.784 3.558 1.00 91.25 96 GLY A N 1
ATOM 724 C CA . GLY A 1 96 ? 8.625 11.326 3.670 1.00 91.25 96 GLY A CA 1
ATOM 725 C C . GLY A 1 96 ? 9.988 10.744 3.289 1.00 91.25 96 GLY A C 1
ATOM 726 O O . GLY A 1 96 ? 10.566 9.999 4.072 1.00 91.25 96 GLY A O 1
ATOM 727 N N . GLU A 1 97 ? 10.555 11.154 2.151 1.00 86.69 97 GLU A N 1
ATOM 728 C CA . GLU A 1 97 ? 11.885 10.732 1.685 1.00 86.69 97 GLU A CA 1
ATOM 729 C C . GLU A 1 97 ? 13.001 11.122 2.661 1.00 86.69 97 GLU A C 1
ATOM 731 O O . GLU A 1 97 ? 13.911 10.335 2.911 1.00 86.69 97 GLU A O 1
ATOM 736 N N . ALA A 1 98 ? 12.930 12.320 3.251 1.00 89.88 98 ALA A N 1
ATOM 737 C CA . ALA A 1 98 ? 13.916 12.763 4.231 1.00 89.88 98 ALA A CA 1
ATOM 738 C C . ALA A 1 98 ? 13.866 11.933 5.526 1.00 89.88 98 ALA A C 1
ATOM 740 O O . ALA A 1 98 ? 14.916 11.625 6.092 1.00 89.88 98 ALA A O 1
ATOM 741 N N . ILE A 1 99 ? 12.667 11.548 5.979 1.00 92.00 99 ILE A N 1
ATOM 742 C CA . ILE A 1 99 ? 12.502 10.666 7.142 1.00 92.00 99 ILE A CA 1
ATOM 743 C C . ILE A 1 99 ? 12.962 9.248 6.800 1.00 92.00 99 ILE A C 1
ATOM 745 O O . ILE A 1 99 ? 13.685 8.662 7.598 1.00 92.00 99 ILE A O 1
ATOM 749 N N . HIS A 1 100 ? 12.607 8.719 5.623 1.00 87.62 100 HIS A N 1
ATOM 750 C CA . HIS A 1 100 ? 13.093 7.417 5.158 1.00 87.62 100 HIS A CA 1
ATOM 751 C C . HIS A 1 100 ? 14.610 7.365 5.112 1.00 87.62 100 HIS A C 1
ATOM 753 O O . HIS A 1 100 ? 15.188 6.437 5.648 1.00 87.62 100 HIS A O 1
ATOM 759 N N . LYS A 1 101 ? 15.263 8.391 4.566 1.00 86.06 101 LYS A N 1
ATOM 760 C CA . LYS A 1 101 ? 16.722 8.446 4.519 1.00 86.06 101 LYS A CA 1
ATOM 761 C C . LYS A 1 101 ? 17.357 8.335 5.909 1.00 86.06 101 LYS A C 1
ATOM 763 O O . LYS A 1 101 ? 18.310 7.587 6.085 1.00 86.06 101 LYS A O 1
ATOM 768 N N . ASP A 1 102 ? 16.846 9.077 6.888 1.00 88.62 102 ASP A N 1
ATOM 769 C CA . ASP A 1 102 ? 17.388 9.043 8.251 1.00 88.62 102 ASP A CA 1
ATOM 770 C C . ASP A 1 102 ? 17.035 7.750 8.998 1.00 88.62 102 ASP A C 1
ATOM 772 O O . ASP A 1 102 ? 17.827 7.272 9.815 1.00 88.62 102 ASP A O 1
ATOM 776 N N . TYR A 1 103 ? 15.849 7.198 8.722 1.00 87.81 103 TYR A N 1
ATOM 777 C CA . TYR A 1 103 ? 15.430 5.878 9.181 1.00 87.81 103 TYR A CA 1
ATOM 778 C C . TYR A 1 103 ? 16.405 4.825 8.670 1.00 87.81 103 TYR A C 1
ATOM 780 O O . TYR A 1 103 ? 16.996 4.090 9.451 1.00 87.81 103 TYR A O 1
ATOM 788 N N . ASP A 1 104 ? 16.648 4.829 7.370 1.00 81.62 104 ASP A N 1
ATOM 789 C CA . ASP A 1 104 ? 17.540 3.908 6.706 1.00 81.62 104 ASP A CA 1
ATOM 790 C C . ASP A 1 104 ? 18.975 4.042 7.268 1.00 81.62 104 ASP A C 1
ATOM 792 O O . ASP A 1 104 ? 19.569 3.082 7.751 1.00 81.62 104 ASP A O 1
ATOM 796 N N . GLU A 1 105 ? 19.531 5.250 7.358 1.00 82.44 105 GLU A N 1
ATOM 797 C CA . GLU A 1 105 ? 20.864 5.457 7.952 1.00 82.44 105 GLU A CA 1
ATOM 798 C C . GLU A 1 105 ? 20.995 4.940 9.404 1.00 82.44 105 GLU A C 1
ATOM 800 O O . GLU A 1 105 ? 22.109 4.654 9.850 1.00 82.44 105 GLU A O 1
ATOM 805 N N . SER A 1 106 ? 19.883 4.813 10.136 1.00 82.94 106 SER A N 1
ATOM 806 C CA . SER A 1 106 ? 19.865 4.382 11.540 1.00 82.94 106 SER A CA 1
ATOM 807 C C . SER A 1 106 ? 19.490 2.910 11.737 1.00 82.94 106 SER A C 1
ATOM 809 O O . SER A 1 106 ? 19.910 2.318 12.732 1.00 82.94 106 SER A O 1
ATOM 811 N N . PHE A 1 107 ? 18.716 2.329 10.817 1.00 77.88 107 PHE A N 1
ATOM 812 C CA . PHE A 1 107 ? 18.106 1.004 10.961 1.00 77.88 107 PHE A CA 1
ATOM 813 C C . PHE A 1 107 ? 18.397 0.036 9.806 1.00 77.88 107 PHE A C 1
ATOM 815 O O . PHE A 1 107 ? 18.003 -1.126 9.912 1.00 77.88 107 PHE A O 1
ATOM 822 N N . LEU A 1 108 ? 19.070 0.460 8.727 1.00 68.75 108 LEU A N 1
ATOM 823 C CA . LEU A 1 108 ? 19.484 -0.466 7.666 1.00 68.75 108 LEU A CA 1
ATOM 824 C C . LEU A 1 108 ? 20.428 -1.537 8.230 1.00 68.75 108 LEU A C 1
ATOM 826 O O . LEU A 1 108 ? 21.358 -1.257 8.991 1.00 68.75 108 LEU A O 1
ATOM 830 N N . ASP A 1 109 ? 20.168 -2.779 7.835 1.00 62.78 109 ASP A N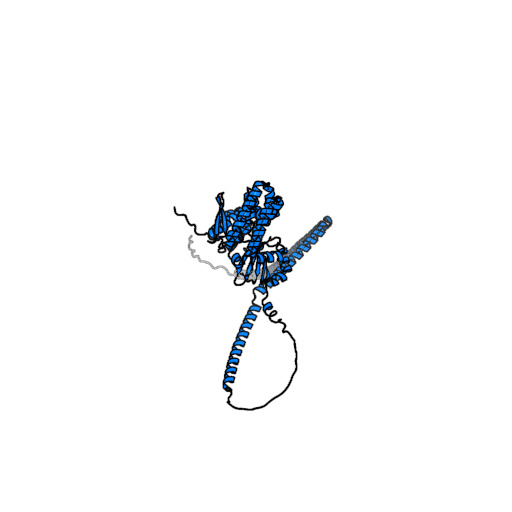 1
ATOM 831 C CA . ASP A 1 109 ? 20.874 -3.972 8.300 1.00 62.78 109 ASP A CA 1
ATOM 832 C C . ASP A 1 109 ? 22.218 -4.169 7.557 1.00 62.78 109 ASP A C 1
ATOM 834 O O . ASP A 1 109 ? 22.426 -3.692 6.441 1.00 62.78 109 ASP A O 1
ATOM 838 N N . GLU A 1 110 ? 23.129 -4.977 8.112 1.00 54.69 110 GLU A N 1
ATOM 839 C CA . GLU A 1 110 ? 24.397 -5.392 7.472 1.00 54.69 110 GLU A CA 1
ATOM 840 C C . GLU A 1 110 ? 24.193 -6.253 6.196 1.00 54.69 110 GLU A C 1
ATOM 842 O O . GLU A 1 110 ? 25.144 -6.649 5.500 1.00 54.69 110 GLU A O 1
ATOM 847 N N . ASN A 1 111 ? 22.936 -6.575 5.881 1.00 53.84 111 ASN A N 1
ATOM 848 C CA . ASN A 1 111 ? 22.488 -7.333 4.717 1.00 53.84 111 ASN A CA 1
ATOM 849 C C . ASN A 1 111 ? 22.230 -6.453 3.479 1.00 53.84 111 ASN A C 1
ATOM 851 O O . ASN A 1 111 ? 21.476 -6.845 2.588 1.00 53.84 111 ASN A O 1
ATOM 855 N N . GLU A 1 112 ? 22.874 -5.292 3.376 1.00 65.00 112 GLU A N 1
ATOM 856 C CA . GLU A 1 112 ? 22.591 -4.313 2.325 1.00 65.00 112 GLU A CA 1
ATOM 857 C C . GLU A 1 112 ? 23.861 -3.746 1.684 1.00 65.00 112 GLU A C 1
ATOM 859 O O . GLU A 1 112 ? 24.927 -3.683 2.299 1.00 65.00 112 GLU A O 1
ATOM 864 N N . VAL A 1 113 ? 23.770 -3.370 0.405 1.00 61.59 113 VAL A N 1
ATOM 865 C CA . VAL A 1 113 ? 24.891 -2.810 -0.361 1.00 61.59 113 VAL A CA 1
ATOM 866 C C . VAL A 1 113 ? 24.450 -1.504 -1.007 1.00 61.59 113 VAL A C 1
ATOM 868 O O . VAL A 1 113 ? 23.408 -1.443 -1.651 1.00 61.59 113 VAL A O 1
ATOM 871 N N . THR A 1 114 ? 25.255 -0.451 -0.901 1.00 61.66 114 THR A N 1
ATOM 872 C CA . THR A 1 114 ? 25.006 0.798 -1.629 1.00 61.66 114 THR A CA 1
ATOM 873 C C . THR A 1 114 ? 25.664 0.743 -3.004 1.00 61.66 114 THR A C 1
ATOM 875 O O . THR A 1 114 ? 26.883 0.610 -3.108 1.00 61.66 114 THR A O 1
ATOM 878 N N . TRP A 1 115 ? 24.875 0.868 -4.070 1.00 58.47 115 TRP A N 1
ATOM 879 C CA . TRP A 1 115 ? 25.397 1.097 -5.416 1.00 58.47 115 TRP A CA 1
ATOM 880 C C . TRP A 1 115 ? 25.542 2.597 -5.665 1.00 58.47 115 TRP A C 1
ATOM 882 O O . TRP A 1 115 ? 24.556 3.332 -5.655 1.00 58.47 115 TRP A O 1
ATOM 892 N N . GLU A 1 116 ? 26.770 3.055 -5.908 1.00 51.72 116 GLU A N 1
ATOM 893 C CA . GLU A 1 116 ? 27.011 4.411 -6.400 1.00 51.72 116 GLU A CA 1
ATOM 894 C C . GLU A 1 116 ? 26.716 4.455 -7.903 1.00 51.72 116 GLU A C 1
ATOM 896 O O . GLU A 1 116 ? 27.287 3.720 -8.710 1.00 51.72 116 GLU A O 1
ATOM 901 N N . THR A 1 117 ? 25.763 5.298 -8.275 1.00 52.91 117 THR A N 1
ATOM 902 C CA . THR A 1 117 ? 25.492 5.644 -9.667 1.00 52.91 117 THR A CA 1
ATOM 903 C C . THR A 1 117 ? 26.640 6.488 -10.214 1.00 52.91 117 THR A C 1
ATOM 905 O O . THR A 1 117 ? 27.335 7.185 -9.473 1.00 52.91 117 THR A O 1
ATOM 908 N N . ASN A 1 118 ? 26.809 6.483 -11.537 1.00 43.94 118 ASN A N 1
ATOM 909 C CA . ASN A 1 118 ? 27.827 7.298 -12.209 1.00 43.94 118 ASN A CA 1
ATOM 910 C C . ASN A 1 118 ? 27.640 8.813 -11.981 1.00 43.94 118 ASN A C 1
ATOM 912 O O . ASN A 1 118 ? 28.560 9.585 -12.232 1.00 43.94 118 ASN A O 1
ATOM 916 N N . GLU A 1 119 ? 26.466 9.229 -11.501 1.00 47.53 119 GLU A N 1
ATOM 917 C CA . GLU A 1 119 ? 26.096 10.616 -11.204 1.00 47.53 119 GLU A CA 1
ATOM 918 C C . GLU A 1 119 ? 26.248 10.962 -9.708 1.00 47.53 119 GLU A C 1
ATOM 920 O O . GLU A 1 119 ? 25.858 12.040 -9.268 1.00 47.53 119 GLU A O 1
ATOM 925 N N . GLY A 1 120 ? 26.839 10.067 -8.905 1.00 41.31 120 GLY A N 1
ATOM 926 C CA . GLY A 1 120 ? 27.094 10.290 -7.477 1.00 41.31 120 GLY A CA 1
ATOM 927 C C . GLY A 1 120 ? 25.899 10.012 -6.557 1.00 41.31 120 GLY A C 1
ATOM 928 O O . GLY A 1 120 ? 26.015 10.164 -5.342 1.00 41.31 120 GLY A O 1
ATOM 929 N N . GLY A 1 121 ? 24.762 9.567 -7.100 1.00 49.50 121 GLY A N 1
ATOM 930 C CA . GLY A 1 121 ? 23.626 9.073 -6.318 1.00 49.50 121 GLY A CA 1
ATOM 931 C C . GLY A 1 121 ? 23.917 7.703 -5.701 1.00 49.50 121 GLY A C 1
ATOM 932 O O . GLY A 1 121 ? 24.488 6.838 -6.363 1.00 49.50 121 GLY A O 1
ATOM 933 N N . ARG A 1 122 ? 23.516 7.493 -4.446 1.00 57.81 122 ARG A N 1
ATOM 934 C CA . ARG A 1 122 ? 23.625 6.217 -3.724 1.00 57.81 122 ARG A CA 1
ATOM 935 C C . ARG A 1 122 ? 22.279 5.504 -3.751 1.00 57.81 122 ARG A C 1
ATOM 937 O O . ARG A 1 122 ? 21.318 6.027 -3.203 1.00 57.81 122 ARG A O 1
ATOM 944 N N . ILE A 1 123 ? 22.216 4.333 -4.381 1.00 64.56 123 ILE A N 1
ATOM 945 C CA . ILE A 1 123 ? 21.013 3.497 -4.437 1.00 64.56 123 ILE A CA 1
ATOM 946 C C . ILE A 1 123 ? 21.222 2.293 -3.514 1.00 64.56 123 ILE A C 1
ATOM 948 O O . ILE A 1 123 ? 22.095 1.464 -3.797 1.00 64.56 123 ILE A O 1
ATOM 952 N N . PRO A 1 124 ? 20.451 2.171 -2.424 1.00 69.00 124 PRO A N 1
ATOM 953 C CA . PRO A 1 124 ? 20.443 0.968 -1.604 1.00 69.00 124 PRO A CA 1
ATOM 954 C C . PRO A 1 124 ? 19.918 -0.226 -2.412 1.00 69.00 124 PRO A C 1
ATOM 956 O O . PRO A 1 124 ? 18.850 -0.160 -3.029 1.00 69.00 124 PRO A O 1
ATOM 959 N N . VAL A 1 125 ? 20.670 -1.327 -2.433 1.00 72.50 125 VAL A N 1
ATOM 960 C CA . VAL A 1 125 ? 20.244 -2.591 -3.043 1.00 72.50 125 VAL A CA 1
ATOM 961 C C . VAL A 1 125 ? 20.360 -3.744 -2.043 1.00 72.50 125 VAL A C 1
ATOM 963 O O . VAL A 1 125 ? 21.293 -3.761 -1.231 1.00 72.50 125 VAL A O 1
ATOM 966 N N . PRO A 1 126 ? 19.461 -4.743 -2.112 1.00 73.00 126 PRO A N 1
ATOM 967 C CA . PRO A 1 126 ? 19.544 -5.903 -1.234 1.00 73.00 126 PRO A CA 1
ATOM 968 C C . PRO A 1 126 ? 20.849 -6.677 -1.465 1.00 73.00 126 PRO A C 1
ATOM 970 O O . PRO A 1 126 ? 21.243 -6.918 -2.615 1.00 73.00 126 PRO A O 1
ATOM 973 N N . LYS A 1 127 ? 21.521 -7.105 -0.389 1.00 73.31 127 LYS A N 1
ATOM 974 C CA . LYS A 1 127 ? 22.658 -8.029 -0.495 1.00 73.31 127 LYS A CA 1
ATOM 975 C C . LYS A 1 127 ? 22.137 -9.403 -0.883 1.00 73.31 127 LYS A C 1
ATOM 977 O O . LYS A 1 127 ? 21.277 -9.969 -0.214 1.00 73.31 127 LYS A O 1
ATOM 982 N N . ARG A 1 128 ? 22.700 -9.948 -1.954 1.00 77.06 128 ARG A N 1
ATOM 983 C CA . ARG A 1 128 ? 22.343 -11.273 -2.464 1.00 77.06 128 ARG A CA 1
ATOM 984 C C . ARG A 1 128 ? 23.197 -12.317 -1.769 1.00 77.06 128 ARG A C 1
ATOM 986 O O . ARG A 1 128 ? 24.394 -12.096 -1.571 1.00 77.06 128 ARG A O 1
ATOM 993 N N . LYS A 1 129 ? 22.583 -13.430 -1.385 1.00 74.75 129 LYS A N 1
ATOM 994 C CA . LYS A 1 129 ? 23.248 -14.519 -0.652 1.00 74.75 129 LYS A CA 1
ATOM 995 C C . LYS A 1 129 ? 23.515 -15.734 -1.548 1.00 74.75 129 LYS A C 1
ATOM 997 O O . LYS A 1 129 ? 24.367 -16.552 -1.217 1.00 74.75 129 LYS A O 1
ATOM 1002 N N . SER A 1 130 ? 22.834 -15.816 -2.687 1.00 81.19 130 SER A N 1
ATOM 1003 C CA . SER A 1 130 ? 22.878 -16.894 -3.667 1.00 81.19 130 SER A CA 1
ATOM 1004 C C . SER A 1 130 ? 23.401 -16.414 -5.022 1.00 81.19 130 SER A C 1
ATOM 1006 O O . SER A 1 130 ? 23.043 -15.340 -5.528 1.00 81.19 130 SER A O 1
ATOM 1008 N N . ASP A 1 131 ? 24.213 -17.259 -5.654 1.00 81.94 131 ASP A N 1
ATOM 1009 C CA . ASP A 1 131 ? 24.724 -17.054 -7.011 1.00 81.94 131 ASP A CA 1
ATOM 1010 C C . ASP A 1 131 ? 23.594 -17.042 -8.053 1.00 81.94 131 ASP A C 1
ATOM 1012 O O . ASP A 1 131 ? 23.658 -16.294 -9.036 1.00 81.94 131 ASP A O 1
ATOM 1016 N N . ASP A 1 132 ? 22.519 -17.803 -7.817 1.00 79.38 132 ASP A N 1
ATOM 1017 C CA . ASP A 1 132 ? 21.352 -17.819 -8.703 1.00 79.38 132 ASP A CA 1
ATOM 1018 C C . ASP A 1 132 ? 20.647 -16.456 -8.708 1.00 79.38 132 ASP A C 1
ATOM 1020 O O . ASP A 1 132 ? 20.319 -15.926 -9.770 1.00 79.38 132 ASP A O 1
ATOM 1024 N N . PHE A 1 133 ? 20.468 -15.840 -7.533 1.00 82.81 133 PHE A N 1
ATOM 1025 C CA . PHE A 1 133 ? 19.882 -14.500 -7.421 1.00 82.81 133 PHE A CA 1
ATOM 1026 C C . PHE A 1 133 ? 20.820 -13.417 -7.953 1.00 82.81 133 PHE A C 1
ATOM 1028 O O . PHE A 1 133 ? 20.365 -12.444 -8.557 1.00 82.81 133 PHE A O 1
ATOM 1035 N N . THR A 1 134 ? 22.133 -13.594 -7.794 1.00 83.44 134 THR A N 1
ATOM 1036 C CA . THR A 1 134 ? 23.128 -12.715 -8.420 1.00 83.44 134 THR A CA 1
ATOM 1037 C C . THR A 1 134 ? 22.986 -12.731 -9.938 1.00 83.44 134 THR A C 1
ATOM 1039 O O . THR A 1 134 ? 22.832 -11.670 -10.545 1.00 83.44 134 THR A O 1
ATOM 1042 N N . SER A 1 135 ? 22.922 -13.921 -10.536 1.00 85.06 135 SER A N 1
ATOM 1043 C CA . SER A 1 135 ? 22.727 -14.108 -11.977 1.00 85.06 135 SER A CA 1
ATOM 1044 C C . SER A 1 135 ? 21.382 -13.553 -12.457 1.00 85.06 135 SER A C 1
ATOM 1046 O O . SER A 1 135 ? 21.306 -12.888 -13.493 1.00 85.06 135 SER A O 1
ATOM 1048 N N . PHE A 1 136 ? 20.315 -13.774 -11.687 1.00 85.12 136 PHE A N 1
ATOM 1049 C CA . PHE A 1 136 ? 18.976 -13.287 -12.011 1.00 85.12 136 PHE A CA 1
ATOM 1050 C C . PHE A 1 136 ? 18.896 -11.756 -11.980 1.00 85.12 136 PHE A C 1
ATOM 1052 O O . PHE A 1 136 ? 18.351 -11.118 -12.883 1.00 85.12 136 PHE A O 1
ATOM 1059 N N . HIS A 1 137 ? 19.518 -11.132 -10.987 1.00 85.19 137 HIS A N 1
ATOM 1060 C CA . HIS A 1 137 ? 19.546 -9.683 -10.897 1.00 85.19 137 HIS A CA 1
ATOM 1061 C C . HIS A 1 137 ? 20.494 -9.053 -11.931 1.00 85.19 137 HIS A C 1
ATOM 1063 O O . HIS A 1 137 ? 20.218 -7.964 -12.437 1.00 85.19 137 HIS A O 1
ATOM 1069 N N . GLU A 1 138 ? 21.596 -9.712 -12.298 1.00 86.12 138 GLU A N 1
ATOM 1070 C CA . GLU A 1 138 ? 22.408 -9.285 -13.442 1.00 86.12 138 GLU A CA 1
ATOM 1071 C C . GLU A 1 138 ? 21.603 -9.274 -14.740 1.00 86.12 138 GLU A C 1
ATOM 1073 O O . GLU A 1 138 ? 21.753 -8.357 -15.550 1.00 86.12 138 GLU A O 1
ATOM 1078 N N . LEU A 1 139 ? 20.756 -10.285 -14.945 1.00 90.44 139 LEU A N 1
ATOM 1079 C CA . LEU A 1 139 ? 19.867 -10.354 -16.097 1.00 90.44 139 LEU A CA 1
ATOM 1080 C C . LEU A 1 139 ? 18.898 -9.161 -16.107 1.00 90.44 139 LEU A C 1
ATOM 1082 O O . LEU A 1 139 ? 18.764 -8.508 -17.142 1.00 90.44 139 LEU A O 1
ATOM 1086 N N . TYR A 1 140 ? 18.308 -8.818 -14.957 1.00 91.94 140 TYR A N 1
ATOM 1087 C CA . TYR A 1 140 ? 17.464 -7.625 -14.826 1.00 91.94 140 TYR A CA 1
ATOM 1088 C C . TYR A 1 140 ? 18.237 -6.336 -15.127 1.00 91.94 140 TYR A C 1
ATOM 1090 O O . TYR A 1 140 ? 17.776 -5.516 -15.913 1.00 91.94 140 TYR A O 1
ATOM 1098 N N . ILE A 1 141 ? 19.440 -6.158 -14.564 1.00 89.19 141 ILE A N 1
ATOM 1099 C CA . ILE A 1 141 ? 20.271 -4.965 -14.811 1.00 89.19 141 ILE A CA 1
ATOM 1100 C C . ILE A 1 141 ? 20.594 -4.829 -16.303 1.00 89.19 141 ILE A C 1
ATOM 1102 O O . ILE A 1 141 ? 20.511 -3.732 -16.857 1.00 89.19 141 ILE A O 1
ATOM 1106 N N . LYS A 1 142 ? 20.955 -5.937 -16.965 1.00 91.75 142 LYS A N 1
ATOM 1107 C CA . LYS A 1 142 ? 21.238 -5.964 -18.407 1.00 91.75 142 LYS A CA 1
ATOM 1108 C C . LYS A 1 142 ? 19.997 -5.579 -19.215 1.00 91.75 142 LYS A C 1
ATOM 1110 O O . LYS A 1 142 ? 20.124 -4.766 -20.128 1.00 91.75 142 LYS A O 1
ATOM 1115 N N . MET A 1 143 ? 18.828 -6.122 -18.869 1.00 95.56 143 MET A N 1
ATOM 1116 C CA 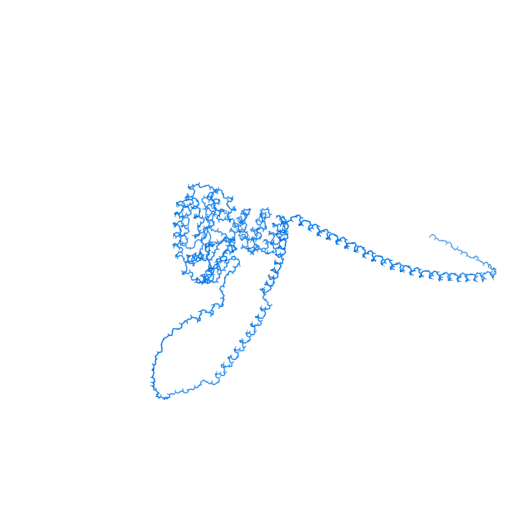. MET A 1 143 ? 17.549 -5.763 -19.491 1.00 95.56 143 MET A CA 1
ATOM 1117 C C . MET A 1 143 ? 17.254 -4.273 -19.312 1.00 95.56 143 MET A C 1
ATOM 1119 O O . MET A 1 143 ? 17.118 -3.561 -20.305 1.00 95.56 143 MET A O 1
ATOM 1123 N N . PHE A 1 144 ? 17.248 -3.785 -18.068 1.00 94.12 144 PHE A N 1
ATOM 1124 C CA . PHE A 1 144 ? 16.892 -2.405 -17.752 1.00 94.12 144 PHE A CA 1
ATOM 1125 C C . PHE A 1 144 ? 17.825 -1.415 -18.447 1.00 94.12 144 PHE A C 1
ATOM 1127 O O . PHE A 1 144 ? 17.359 -0.473 -19.071 1.00 94.12 144 PHE A O 1
ATOM 1134 N N . LYS A 1 145 ? 19.141 -1.665 -18.438 1.00 92.69 145 LYS A N 1
ATOM 1135 C CA . LYS A 1 145 ? 20.109 -0.809 -19.135 1.00 92.69 145 LYS A CA 1
ATOM 1136 C C . LYS A 1 145 ? 19.863 -0.760 -20.643 1.00 92.69 145 LYS A C 1
ATOM 1138 O O . LYS A 1 145 ? 19.799 0.327 -21.206 1.00 92.69 145 LYS A O 1
ATOM 1143 N N . LYS A 1 146 ? 19.700 -1.919 -21.296 1.00 95.88 146 LYS A N 1
ATOM 1144 C CA . LYS A 1 146 ? 19.391 -1.977 -22.736 1.00 95.88 146 LYS A CA 1
ATOM 1145 C C . LYS A 1 146 ? 18.097 -1.226 -23.054 1.00 95.88 146 LYS A C 1
ATOM 1147 O O . LYS A 1 146 ? 18.031 -0.515 -24.056 1.00 95.88 146 LYS A O 1
ATOM 1152 N N . LEU A 1 147 ? 17.083 -1.384 -22.206 1.00 95.94 147 LEU A N 1
ATOM 1153 C CA . LEU A 1 147 ? 15.799 -0.718 -22.352 1.00 95.94 147 LEU A CA 1
ATOM 1154 C C . LEU A 1 147 ? 15.934 0.802 -22.187 1.00 95.94 147 LEU A C 1
ATOM 1156 O O . LEU A 1 147 ? 15.495 1.535 -23.069 1.00 95.94 147 LEU A O 1
ATOM 1160 N N . SER A 1 148 ? 16.599 1.275 -21.130 1.00 93.69 148 SER A N 1
ATOM 1161 C CA . SER A 1 148 ? 16.890 2.696 -20.917 1.00 93.69 148 SER A CA 1
ATOM 1162 C C . SER A 1 148 ? 17.650 3.299 -22.092 1.00 93.69 148 SER A C 1
ATOM 1164 O O . SER A 1 148 ? 17.239 4.329 -22.613 1.00 93.69 148 SER A O 1
ATOM 1166 N N . ASP A 1 149 ? 18.700 2.633 -22.578 1.00 93.69 149 ASP A N 1
ATOM 1167 C CA . ASP A 1 149 ? 19.469 3.099 -23.736 1.00 93.69 149 ASP A CA 1
ATOM 1168 C C . ASP A 1 149 ? 18.590 3.202 -24.997 1.00 93.69 149 ASP A C 1
ATOM 1170 O O . ASP A 1 149 ? 18.769 4.102 -25.819 1.00 93.69 149 ASP A O 1
ATOM 1174 N N . THR A 1 150 ? 17.630 2.287 -25.155 1.00 96.50 150 THR A N 1
ATOM 1175 C CA . THR A 1 150 ? 16.690 2.261 -26.286 1.00 96.50 150 THR A CA 1
ATOM 1176 C C . THR A 1 150 ? 15.663 3.389 -26.194 1.00 96.50 150 THR A C 1
ATOM 1178 O O . THR A 1 150 ? 15.453 4.101 -27.175 1.00 96.50 150 THR A O 1
ATOM 1181 N N . ILE A 1 151 ? 15.077 3.610 -25.016 1.00 94.81 151 ILE A N 1
ATOM 1182 C CA . ILE A 1 151 ? 14.114 4.693 -24.767 1.00 94.81 151 ILE A CA 1
ATOM 1183 C C . ILE A 1 151 ? 14.797 6.056 -24.907 1.00 94.81 151 ILE A C 1
ATOM 1185 O O . ILE A 1 151 ? 14.302 6.928 -25.615 1.00 94.81 151 ILE A O 1
ATOM 1189 N N . THR A 1 152 ? 15.977 6.230 -24.314 1.00 93.12 152 THR A N 1
ATOM 1190 C CA . THR A 1 152 ? 16.746 7.476 -24.417 1.00 93.12 152 THR A CA 1
ATOM 1191 C C . THR A 1 152 ? 17.138 7.778 -25.863 1.00 93.12 152 THR A C 1
ATOM 1193 O O . THR A 1 152 ? 17.083 8.932 -26.282 1.00 93.12 152 THR A O 1
ATOM 1196 N N . ARG A 1 153 ? 17.467 6.756 -26.669 1.00 94.31 153 ARG A N 1
ATOM 1197 C CA . ARG A 1 153 ? 17.731 6.922 -28.109 1.00 94.31 153 ARG A CA 1
ATOM 1198 C C . ARG A 1 153 ? 16.478 7.281 -28.903 1.00 94.31 153 ARG A C 1
ATOM 1200 O O . ARG A 1 153 ? 16.576 8.047 -29.857 1.00 94.31 153 ARG A O 1
ATOM 1207 N N . HIS A 1 154 ? 15.326 6.730 -28.525 1.00 94.00 154 HIS A N 1
ATOM 1208 C CA . HIS A 1 154 ? 14.042 7.106 -29.112 1.00 94.00 154 HIS A CA 1
ATOM 1209 C C . HIS A 1 154 ? 13.677 8.570 -28.817 1.00 94.00 154 HIS A C 1
ATOM 1211 O O . HIS A 1 154 ? 12.992 9.193 -29.623 1.00 94.00 154 HIS A O 1
ATOM 1217 N N . ALA A 1 155 ? 14.189 9.118 -27.709 1.00 92.81 155 ALA A N 1
ATOM 1218 C CA . ALA A 1 155 ? 14.009 10.503 -27.278 1.00 92.81 155 ALA A CA 1
ATOM 1219 C C . ALA A 1 155 ? 12.526 10.935 -27.203 1.00 92.81 155 ALA A C 1
ATOM 1221 O O . ALA A 1 155 ? 12.142 11.930 -27.827 1.00 92.81 155 ALA A O 1
ATOM 1222 N N . PRO A 1 156 ? 11.677 10.201 -26.453 1.00 93.88 156 PRO A N 1
ATOM 1223 C CA . PRO A 1 156 ? 10.285 10.588 -26.254 1.00 93.88 156 PRO A CA 1
ATOM 1224 C C . PRO A 1 156 ? 10.174 11.917 -25.500 1.00 93.88 156 PRO A C 1
ATOM 1226 O O . PRO A 1 156 ? 11.101 12.358 -24.815 1.00 93.88 156 PRO A O 1
ATOM 1229 N N . ALA A 1 157 ? 9.006 12.552 -25.591 1.00 93.94 157 ALA A N 1
ATOM 1230 C CA . ALA A 1 157 ? 8.716 13.713 -24.765 1.00 93.94 157 ALA A CA 1
ATOM 1231 C C . ALA A 1 157 ? 8.638 13.295 -23.288 1.00 93.94 157 ALA A C 1
ATOM 1233 O O . ALA A 1 157 ? 7.954 12.336 -22.942 1.00 93.94 157 ALA A O 1
ATOM 1234 N N . MET A 1 158 ? 9.294 14.048 -22.404 1.00 91.00 158 MET A N 1
ATOM 1235 C CA . MET A 1 158 ? 9.286 13.774 -20.960 1.00 91.00 158 MET A CA 1
ATOM 1236 C C . MET A 1 158 ? 7.862 13.745 -20.376 1.00 91.00 158 MET A C 1
ATOM 1238 O O . MET A 1 158 ? 7.562 12.937 -19.500 1.00 91.00 158 MET A O 1
ATOM 1242 N N . GLU A 1 159 ? 6.974 14.598 -20.892 1.00 91.31 159 GLU A N 1
ATOM 1243 C CA . GLU A 1 159 ? 5.569 14.645 -20.475 1.00 91.31 159 GLU A CA 1
ATOM 1244 C C . GLU A 1 159 ? 4.783 13.396 -20.904 1.00 91.31 159 GLU A C 1
ATOM 1246 O O . GLU A 1 159 ? 3.845 13.000 -20.225 1.00 91.31 159 GLU A O 1
ATOM 1251 N N . ASP A 1 160 ? 5.185 12.740 -21.995 1.00 93.00 160 ASP A N 1
ATOM 1252 C CA . ASP A 1 160 ? 4.519 11.533 -22.494 1.00 93.00 160 ASP A CA 1
ATOM 1253 C C . ASP A 1 160 ? 4.777 10.338 -21.565 1.00 93.00 160 ASP A C 1
ATOM 1255 O O . ASP A 1 160 ? 3.849 9.651 -21.143 1.00 93.00 160 ASP A O 1
ATOM 1259 N N . ILE A 1 161 ? 6.034 10.153 -21.141 1.00 93.75 161 ILE A N 1
ATOM 1260 C CA . ILE A 1 161 ? 6.382 9.149 -20.123 1.00 93.75 161 ILE A CA 1
ATOM 1261 C C . ILE A 1 161 ? 5.697 9.484 -18.796 1.00 93.75 161 ILE A C 1
ATOM 1263 O O . ILE A 1 161 ? 5.136 8.598 -18.156 1.00 93.75 161 ILE A O 1
ATOM 1267 N N . LYS A 1 162 ? 5.720 10.756 -18.383 1.00 91.62 162 LYS A N 1
ATOM 1268 C CA . LYS A 1 162 ? 5.085 11.193 -17.136 1.00 91.62 162 LYS A CA 1
ATOM 1269 C C . LYS A 1 162 ? 3.595 10.853 -17.118 1.00 91.62 162 LYS A C 1
ATOM 1271 O O . LYS A 1 162 ? 3.138 10.182 -16.198 1.00 91.62 162 LYS A O 1
ATOM 1276 N N . SER A 1 163 ? 2.877 11.246 -18.170 1.00 90.69 163 SER A N 1
ATOM 1277 C CA . SER A 1 163 ? 1.450 10.974 -18.326 1.00 90.69 163 SER A CA 1
ATOM 1278 C C . SER A 1 163 ? 1.156 9.472 -18.359 1.00 90.69 163 SER A C 1
ATOM 1280 O O . SER A 1 163 ? 0.187 9.024 -17.745 1.00 90.69 163 SER A O 1
ATOM 1282 N N . PHE A 1 164 ? 2.014 8.672 -19.004 1.00 92.88 164 PHE A N 1
ATOM 1283 C CA . PHE A 1 164 ? 1.900 7.215 -18.978 1.00 92.88 164 PHE A CA 1
ATOM 1284 C C . PHE A 1 164 ? 2.014 6.651 -17.553 1.00 92.88 164 PHE A C 1
ATOM 1286 O O . PHE A 1 164 ? 1.171 5.849 -17.146 1.00 92.88 164 PHE A O 1
ATOM 1293 N N . ILE A 1 165 ? 3.016 7.078 -16.775 1.00 91.38 165 ILE A N 1
ATOM 1294 C CA . ILE A 1 165 ? 3.203 6.589 -15.400 1.00 91.38 165 ILE A CA 1
ATOM 1295 C C . ILE A 1 165 ? 2.021 7.013 -14.516 1.00 91.38 165 ILE A C 1
ATOM 1297 O O . ILE A 1 165 ? 1.513 6.184 -13.764 1.00 91.38 165 ILE A O 1
ATOM 1301 N N . GLU A 1 166 ? 1.528 8.247 -14.650 1.00 87.56 166 GLU A N 1
ATOM 1302 C CA . GLU A 1 166 ? 0.346 8.740 -13.921 1.00 87.56 166 GLU A CA 1
ATOM 1303 C C . GLU A 1 166 ? -0.924 7.935 -14.247 1.00 87.56 166 GLU A C 1
ATOM 1305 O O . GLU A 1 166 ? -1.745 7.686 -13.364 1.00 87.56 166 GLU A O 1
ATOM 1310 N N . CYS A 1 167 ? -1.074 7.466 -15.492 1.00 85.38 167 CYS A N 1
ATOM 1311 C CA . CYS A 1 167 ? -2.163 6.561 -15.872 1.00 85.38 167 CYS A CA 1
ATOM 1312 C C . CYS A 1 167 ? -2.011 5.160 -15.262 1.00 85.38 167 CYS A C 1
ATOM 1314 O O . CYS A 1 167 ? -3.011 4.476 -15.042 1.00 85.38 167 CYS A O 1
ATOM 1316 N N . PHE A 1 168 ? -0.776 4.716 -15.017 1.00 81.50 168 PHE A N 1
ATOM 1317 C CA . PHE A 1 168 ? -0.488 3.388 -14.480 1.00 81.50 168 PHE A CA 1
ATOM 1318 C C . PHE A 1 168 ? -0.617 3.341 -12.952 1.00 81.50 168 PHE A C 1
ATOM 1320 O O . PHE A 1 168 ? -1.147 2.377 -12.399 1.00 81.50 168 PHE A O 1
ATOM 1327 N N . THR A 1 169 ? -0.134 4.372 -12.253 1.00 78.56 169 THR A N 1
ATOM 1328 C CA . THR A 1 169 ? -0.167 4.446 -10.790 1.00 78.56 169 THR A CA 1
ATOM 1329 C C . THR A 1 169 ? -0.168 5.884 -10.278 1.00 78.56 169 THR A C 1
ATOM 1331 O O . THR A 1 169 ? 0.675 6.700 -10.641 1.00 78.56 169 THR A O 1
ATOM 1334 N N . SER A 1 170 ? -1.063 6.178 -9.332 1.00 74.88 170 SER A N 1
ATOM 1335 C CA . SER A 1 170 ? -1.053 7.450 -8.599 1.00 74.88 170 SER A CA 1
ATOM 1336 C C . SER A 1 170 ? -0.006 7.480 -7.480 1.00 74.88 170 SER A C 1
ATOM 1338 O O . SER A 1 170 ? 0.242 8.526 -6.891 1.00 74.88 170 SER A O 1
ATOM 1340 N N . GLN A 1 171 ? 0.621 6.342 -7.153 1.00 73.12 171 GLN A N 1
ATOM 1341 C CA . GLN A 1 171 ? 1.573 6.256 -6.038 1.00 73.12 171 GLN A CA 1
ATOM 1342 C C . GLN A 1 171 ? 2.891 6.994 -6.305 1.00 73.12 171 GLN A C 1
ATOM 1344 O O . GLN A 1 171 ? 3.624 7.261 -5.357 1.00 73.12 171 GLN A O 1
ATOM 1349 N N . LEU A 1 172 ? 3.194 7.291 -7.574 1.00 80.25 172 LEU A N 1
ATOM 1350 C CA . LEU A 1 172 ? 4.431 7.951 -7.994 1.00 80.25 172 LEU A CA 1
ATOM 1351 C C . LEU A 1 172 ? 4.239 9.431 -8.355 1.00 80.25 172 LEU A C 1
ATOM 1353 O O . LEU A 1 172 ? 5.205 10.090 -8.731 1.00 80.25 172 LEU A O 1
ATOM 1357 N N . GLU A 1 173 ? 3.017 9.966 -8.257 1.00 79.56 173 GLU A N 1
ATOM 1358 C CA . GLU A 1 173 ? 2.679 11.323 -8.715 1.00 79.56 173 GLU A CA 1
ATOM 1359 C C . GLU A 1 173 ? 3.579 12.387 -8.068 1.00 79.56 173 GLU A C 1
ATOM 1361 O O . GLU A 1 173 ? 4.109 13.272 -8.741 1.00 79.56 173 GLU A O 1
ATOM 1366 N N . GLY A 1 174 ? 3.839 12.261 -6.765 1.00 75.88 174 GLY A N 1
ATOM 1367 C CA . GLY A 1 174 ? 4.713 13.183 -6.048 1.00 75.88 174 GLY A CA 1
ATOM 1368 C C . GLY A 1 174 ? 6.174 13.127 -6.489 1.00 75.88 174 GLY A C 1
ATOM 1369 O O . GLY A 1 174 ? 6.781 14.180 -6.687 1.00 75.88 174 GLY A O 1
ATOM 1370 N N . GLN A 1 175 ? 6.734 11.933 -6.691 1.00 81.38 175 GLN A N 1
ATOM 1371 C CA . GLN A 1 175 ? 8.108 11.782 -7.177 1.00 81.38 175 GLN A CA 1
ATOM 1372 C C . GLN A 1 175 ? 8.242 12.234 -8.639 1.00 81.38 175 GLN A C 1
ATOM 1374 O O . GLN A 1 175 ? 9.242 12.850 -9.009 1.00 81.38 175 GLN A O 1
ATOM 1379 N N . LEU A 1 176 ? 7.217 12.004 -9.466 1.00 85.38 176 LEU A N 1
ATOM 1380 C CA . LEU A 1 176 ? 7.187 12.428 -10.868 1.00 85.38 176 LEU A CA 1
ATOM 1381 C C . LEU A 1 176 ? 7.193 13.947 -11.044 1.00 85.38 176 LEU A C 1
ATOM 1383 O O . LEU A 1 176 ? 7.708 14.432 -12.049 1.00 85.38 176 LEU A O 1
ATOM 1387 N N . LEU A 1 177 ? 6.652 14.714 -10.092 1.00 80.06 177 LEU A N 1
ATOM 1388 C CA . LEU A 1 177 ? 6.736 16.179 -10.133 1.00 80.06 177 LEU A CA 1
ATOM 1389 C C . LEU A 1 177 ? 8.162 16.710 -9.963 1.00 80.06 177 LEU A C 1
ATOM 1391 O O . LEU A 1 177 ? 8.437 17.836 -10.374 1.00 80.06 177 LEU A O 1
ATOM 1395 N N . VAL A 1 178 ? 9.036 15.935 -9.320 1.00 80.12 178 VAL A N 1
ATOM 1396 C CA . VAL A 1 178 ? 10.424 16.321 -9.030 1.00 80.12 178 VAL A CA 1
ATOM 1397 C C . VAL A 1 178 ? 11.402 15.702 -10.034 1.00 80.12 178 VAL A C 1
ATOM 1399 O O . VAL A 1 178 ? 12.552 16.114 -10.081 1.00 80.12 178 VAL A O 1
ATOM 1402 N N . ALA A 1 179 ? 10.961 14.748 -10.858 1.00 84.62 179 ALA A N 1
ATOM 1403 C CA . ALA A 1 179 ? 11.781 14.146 -11.902 1.00 84.62 179 ALA A CA 1
ATOM 1404 C C . ALA A 1 179 ? 12.145 15.181 -12.986 1.00 84.62 179 ALA A C 1
ATOM 1406 O O . ALA A 1 179 ? 11.262 15.758 -13.624 1.00 84.62 179 ALA A O 1
ATOM 1407 N N . GLU A 1 180 ? 13.444 15.400 -13.207 1.00 87.06 180 GLU A N 1
ATOM 1408 C CA . GLU A 1 180 ? 13.955 16.420 -14.138 1.00 87.06 180 GLU A CA 1
ATOM 1409 C C . GLU A 1 180 ? 14.397 15.821 -15.483 1.00 87.06 180 GLU A C 1
ATOM 1411 O O . GLU A 1 180 ? 14.642 16.550 -16.447 1.00 87.06 180 GLU A O 1
ATOM 1416 N N . SER A 1 181 ? 14.491 14.491 -15.570 1.00 89.12 181 SER A N 1
ATOM 1417 C CA . SER A 1 181 ? 14.950 13.779 -16.758 1.00 89.12 181 SER A CA 1
ATOM 1418 C C . SER A 1 181 ? 14.157 12.502 -17.056 1.00 89.12 181 SER A C 1
ATOM 1420 O O . SER A 1 181 ? 13.518 11.906 -16.189 1.00 89.12 181 SER A O 1
ATOM 1422 N N . ILE A 1 182 ? 14.262 12.028 -18.305 1.00 89.62 182 ILE A N 1
ATOM 1423 C CA . ILE A 1 182 ? 13.761 10.702 -18.713 1.00 89.62 182 ILE A CA 1
ATOM 1424 C C . ILE A 1 182 ? 14.389 9.607 -17.842 1.00 89.62 182 ILE A C 1
ATOM 1426 O O . ILE A 1 182 ? 13.708 8.664 -17.450 1.00 89.62 182 ILE A O 1
ATOM 1430 N N . ASN A 1 183 ? 15.674 9.734 -17.501 1.00 88.69 183 ASN A N 1
ATOM 1431 C CA . ASN A 1 183 ? 16.351 8.760 -16.650 1.00 88.69 183 ASN A CA 1
ATOM 1432 C C . ASN A 1 183 ? 15.741 8.719 -15.246 1.00 88.69 183 ASN A C 1
ATOM 1434 O O . ASN A 1 183 ? 15.526 7.623 -14.736 1.00 88.69 183 ASN A O 1
ATOM 1438 N N . ASP A 1 184 ? 15.396 9.867 -14.658 1.00 87.56 184 ASP A N 1
ATOM 1439 C CA . ASP A 1 184 ? 14.721 9.917 -13.355 1.00 87.56 184 ASP A CA 1
ATOM 1440 C C . ASP A 1 184 ? 13.373 9.193 -13.414 1.00 87.56 184 ASP A C 1
ATOM 1442 O O . ASP A 1 184 ? 13.072 8.364 -12.559 1.00 87.56 184 ASP A O 1
ATOM 1446 N N . GLN A 1 185 ? 12.592 9.423 -14.473 1.00 90.81 185 GLN A N 1
ATOM 1447 C CA . GLN A 1 185 ? 11.313 8.738 -14.682 1.00 90.81 185 GLN A CA 1
ATOM 1448 C C . GLN A 1 185 ? 11.491 7.222 -14.836 1.00 90.81 185 GLN A C 1
ATOM 1450 O O . GLN A 1 185 ? 10.759 6.448 -14.222 1.00 90.81 185 GLN A O 1
ATOM 1455 N N . LEU A 1 186 ? 12.499 6.772 -15.591 1.00 90.88 186 LEU A N 1
ATOM 1456 C CA . LEU A 1 186 ? 12.808 5.345 -15.720 1.00 90.88 186 LEU A CA 1
ATOM 1457 C C . LEU A 1 186 ? 13.289 4.738 -14.393 1.00 90.88 186 LEU A C 1
ATOM 1459 O O . LEU A 1 186 ? 12.963 3.588 -14.094 1.00 90.88 186 LEU A O 1
ATOM 1463 N N . LEU A 1 187 ? 14.034 5.485 -13.575 1.00 87.06 187 LEU A N 1
ATOM 1464 C CA . LEU A 1 187 ? 14.442 5.046 -12.239 1.00 87.06 187 LEU A CA 1
ATOM 1465 C C . LEU A 1 187 ? 13.244 4.921 -11.287 1.00 87.06 187 LEU A C 1
ATOM 1467 O O . LEU A 1 187 ? 13.190 3.956 -10.525 1.00 87.06 187 LEU A O 1
ATOM 1471 N N . LEU A 1 188 ? 12.250 5.810 -11.378 1.00 87.19 188 LEU A N 1
ATOM 1472 C CA . LEU A 1 188 ? 10.974 5.669 -10.659 1.00 87.19 188 LEU A CA 1
ATOM 1473 C C . LEU A 1 188 ? 10.168 4.454 -11.141 1.00 87.19 188 LEU A C 1
ATOM 1475 O O . LEU A 1 188 ? 9.500 3.772 -10.363 1.00 87.19 188 LEU A O 1
ATOM 1479 N N . MET A 1 189 ? 10.255 4.125 -12.428 1.00 89.31 189 MET A N 1
ATOM 1480 C CA . MET A 1 189 ? 9.637 2.901 -12.933 1.00 89.31 189 MET A CA 1
ATOM 1481 C C . MET A 1 189 ? 10.336 1.640 -12.435 1.00 89.31 189 MET A C 1
ATOM 1483 O O . MET A 1 189 ? 9.696 0.629 -12.146 1.00 89.31 189 MET A O 1
ATOM 1487 N N . ARG A 1 190 ? 11.661 1.703 -12.302 1.00 87.44 190 ARG A N 1
ATOM 1488 C CA . ARG A 1 190 ? 12.446 0.629 -11.701 1.00 87.44 190 ARG A CA 1
ATOM 1489 C C . ARG A 1 190 ? 12.103 0.433 -10.228 1.00 87.44 190 ARG A C 1
ATOM 1491 O O . ARG A 1 190 ? 12.000 -0.713 -9.806 1.00 87.44 190 ARG A O 1
ATOM 1498 N N . SER A 1 191 ? 11.932 1.513 -9.461 1.00 80.44 191 SER A N 1
ATOM 1499 C CA . SER A 1 191 ? 11.643 1.434 -8.020 1.00 80.44 191 SER A CA 1
ATOM 1500 C C . SER A 1 191 ? 10.300 0.784 -7.700 1.00 80.44 191 SER A C 1
ATOM 1502 O O . SER A 1 191 ? 10.142 0.179 -6.645 1.00 80.44 191 SER A O 1
ATOM 1504 N N . SER A 1 192 ? 9.353 0.875 -8.626 1.00 78.69 192 SER A N 1
ATOM 1505 C CA . SER A 1 192 ? 8.024 0.264 -8.539 1.00 78.69 192 SER A CA 1
ATOM 1506 C C . SER A 1 192 ? 7.931 -1.111 -9.213 1.00 78.69 192 SER A C 1
ATOM 1508 O O . SER A 1 192 ? 6.870 -1.730 -9.188 1.00 78.69 192 SER A O 1
ATOM 1510 N N . SER A 1 193 ? 9.032 -1.605 -9.790 1.00 85.56 193 SER A N 1
ATOM 1511 C CA . SER A 1 193 ? 9.143 -2.936 -10.394 1.00 85.56 193 SER A CA 1
ATOM 1512 C C . SER A 1 193 ? 9.997 -3.864 -9.524 1.00 85.56 193 SER A C 1
ATOM 1514 O O . SER A 1 193 ? 10.851 -3.425 -8.749 1.00 85.56 193 SER A O 1
ATOM 1516 N N . ASN A 1 194 ? 9.838 -5.174 -9.701 1.00 88.38 194 ASN A N 1
ATOM 1517 C CA . ASN A 1 194 ? 10.694 -6.174 -9.062 1.00 88.38 194 ASN A CA 1
ATOM 1518 C C . ASN A 1 194 ? 11.238 -7.169 -10.105 1.00 88.38 194 ASN A C 1
ATOM 1520 O O . ASN A 1 194 ? 11.054 -6.982 -11.307 1.00 88.38 194 ASN A O 1
ATOM 1524 N N . LEU A 1 195 ? 11.971 -8.200 -9.676 1.00 89.38 195 LEU A N 1
ATOM 1525 C CA . LEU A 1 195 ? 12.562 -9.181 -10.597 1.00 89.38 195 LEU A CA 1
ATOM 1526 C C . LEU A 1 195 ? 11.518 -10.032 -11.353 1.00 89.38 195 LEU A C 1
ATOM 1528 O O . LEU A 1 195 ? 11.864 -10.743 -12.289 1.00 89.38 195 LEU A O 1
ATOM 1532 N N . ILE A 1 196 ? 10.251 -10.006 -10.953 1.00 90.06 196 ILE A N 1
ATOM 1533 C CA . ILE A 1 196 ? 9.170 -10.789 -11.564 1.00 90.06 196 ILE A CA 1
ATOM 1534 C C . ILE A 1 196 ? 8.222 -9.862 -12.321 1.00 90.06 196 ILE A C 1
ATOM 1536 O O . ILE A 1 196 ? 7.901 -10.103 -13.485 1.00 90.06 196 ILE A O 1
ATOM 1540 N N . ASP A 1 197 ? 7.772 -8.804 -11.656 1.00 88.94 197 ASP A N 1
ATOM 1541 C CA . ASP A 1 197 ? 6.821 -7.844 -12.185 1.00 88.94 197 ASP A CA 1
ATOM 1542 C C . ASP A 1 197 ? 7.534 -6.662 -12.844 1.00 88.94 197 ASP A C 1
ATOM 1544 O O . ASP A 1 197 ? 8.094 -5.786 -12.181 1.00 88.94 197 ASP A O 1
ATOM 1548 N N . ILE A 1 198 ? 7.479 -6.659 -14.175 1.00 92.19 198 ILE A N 1
ATOM 1549 C CA . ILE A 1 198 ? 7.992 -5.600 -15.050 1.00 92.19 198 ILE A CA 1
ATOM 1550 C C . ILE A 1 198 ? 6.894 -5.025 -15.955 1.00 92.19 198 ILE A C 1
ATOM 1552 O O . ILE A 1 198 ? 7.185 -4.462 -17.010 1.00 92.19 198 ILE A O 1
ATOM 1556 N N . GLU A 1 199 ? 5.625 -5.188 -15.576 1.00 90.12 199 GLU A N 1
ATOM 1557 C CA . GLU A 1 199 ? 4.470 -4.827 -16.408 1.00 90.12 199 GLU A CA 1
ATOM 1558 C C . GLU A 1 199 ? 4.475 -3.352 -16.813 1.00 90.12 199 GLU A C 1
ATOM 1560 O O . GLU A 1 199 ? 4.145 -3.022 -17.948 1.00 90.12 199 GLU A O 1
ATOM 1565 N N . MET A 1 200 ? 4.911 -2.458 -15.924 1.00 91.38 200 MET A N 1
ATOM 1566 C CA . MET A 1 200 ? 4.966 -1.035 -16.244 1.00 91.38 200 MET A CA 1
ATOM 1567 C C . MET A 1 200 ? 6.042 -0.720 -17.296 1.00 91.38 200 MET A C 1
ATOM 1569 O O . MET A 1 200 ? 5.812 0.094 -18.189 1.00 91.38 200 MET A O 1
ATOM 1573 N N . LEU A 1 201 ? 7.196 -1.398 -17.240 1.00 94.19 201 LEU A N 1
ATOM 1574 C CA . LEU A 1 201 ? 8.237 -1.287 -18.269 1.00 94.19 201 LEU A CA 1
ATOM 1575 C C . LEU A 1 201 ? 7.744 -1.851 -19.605 1.00 94.19 201 LEU A C 1
ATOM 1577 O O . LEU A 1 201 ? 7.952 -1.227 -20.645 1.00 94.19 201 LEU A O 1
ATOM 1581 N N . GLN A 1 202 ? 7.047 -2.991 -19.578 1.00 94.94 202 GLN A N 1
ATOM 1582 C CA . GLN A 1 202 ? 6.405 -3.557 -20.763 1.00 94.94 202 GLN A CA 1
ATOM 1583 C C . GLN A 1 202 ? 5.399 -2.568 -21.369 1.00 94.94 202 GLN A C 1
ATOM 1585 O O . GLN A 1 202 ? 5.512 -2.226 -22.547 1.00 94.94 202 GLN A O 1
ATOM 1590 N N . GLY A 1 203 ? 4.463 -2.064 -20.564 1.00 94.69 203 GLY A N 1
ATOM 1591 C CA . GLY A 1 203 ? 3.438 -1.123 -21.005 1.00 94.69 203 GLY A CA 1
ATOM 1592 C C . GLY A 1 203 ? 4.035 0.147 -21.608 1.00 94.69 203 GLY A C 1
ATOM 1593 O O . GLY A 1 203 ? 3.539 0.625 -22.625 1.00 94.69 203 GLY A O 1
ATOM 1594 N N . LEU A 1 204 ? 5.157 0.642 -21.073 1.00 95.25 204 LEU A N 1
ATOM 1595 C CA . LEU A 1 204 ? 5.842 1.794 -21.658 1.00 95.25 204 LEU A CA 1
ATOM 1596 C C . LEU A 1 204 ? 6.389 1.487 -23.059 1.00 95.25 204 LEU A C 1
ATOM 1598 O O . LEU A 1 204 ? 6.265 2.313 -23.961 1.00 95.25 204 LEU A O 1
ATOM 1602 N N . THR A 1 205 ? 6.972 0.303 -23.280 1.00 95.94 205 THR A N 1
ATOM 1603 C CA . THR A 1 205 ? 7.448 -0.076 -24.626 1.00 95.94 205 THR A CA 1
ATOM 1604 C C . THR A 1 205 ? 6.316 -0.191 -25.640 1.00 95.94 205 THR A C 1
ATOM 1606 O O . THR A 1 205 ? 6.513 0.094 -26.823 1.00 95.94 205 THR A O 1
ATOM 1609 N N . GLU A 1 206 ? 5.128 -0.592 -25.190 1.00 95.56 206 GLU A N 1
ATOM 1610 C CA . GLU A 1 206 ? 3.924 -0.661 -26.015 1.00 95.56 206 GLU A CA 1
ATOM 1611 C C . GLU A 1 206 ? 3.385 0.741 -26.319 1.00 95.56 206 GLU A C 1
ATOM 1613 O O . GLU A 1 206 ? 3.149 1.049 -27.488 1.00 95.56 206 GLU A O 1
ATOM 1618 N N . HIS A 1 207 ? 3.287 1.604 -25.301 1.00 95.31 207 HIS A N 1
ATOM 1619 C CA . HIS A 1 207 ? 2.865 3.005 -25.413 1.00 95.31 207 HIS A CA 1
ATOM 1620 C C . HIS A 1 207 ? 3.744 3.797 -26.385 1.00 95.31 207 HIS A C 1
ATOM 1622 O O . HIS A 1 207 ? 3.245 4.411 -27.327 1.00 95.31 207 HIS A O 1
ATOM 1628 N N . LEU A 1 208 ? 5.067 3.681 -26.233 1.00 95.00 208 LEU A N 1
ATOM 1629 C CA . LEU A 1 208 ? 6.055 4.303 -27.120 1.00 95.00 208 LEU A CA 1
ATOM 1630 C C . LEU A 1 208 ? 6.201 3.577 -28.471 1.00 95.00 208 LEU A C 1
ATOM 1632 O O . LEU A 1 208 ? 6.990 3.985 -29.320 1.00 95.00 208 LEU A O 1
ATOM 1636 N N . GLN A 1 209 ? 5.467 2.479 -28.678 1.00 95.31 209 GLN A N 1
ATOM 1637 C CA . GLN A 1 209 ? 5.483 1.665 -29.894 1.00 95.31 209 GLN A CA 1
ATOM 1638 C C . GLN A 1 209 ? 6.886 1.183 -30.298 1.00 95.31 209 GLN A C 1
ATOM 1640 O O . GLN A 1 209 ? 7.185 1.075 -31.485 1.00 95.31 209 GLN A O 1
ATOM 1645 N N . LEU A 1 210 ? 7.729 0.825 -29.326 1.00 95.69 210 LEU A N 1
ATOM 1646 C CA . LEU A 1 210 ? 9.131 0.439 -29.519 1.00 95.69 210 LEU A CA 1
ATOM 1647 C C . LEU A 1 210 ? 9.286 -1.069 -29.778 1.00 95.69 210 LEU A C 1
ATOM 1649 O O . LEU A 1 210 ? 9.223 -1.848 -28.824 1.00 95.69 210 LEU A O 1
ATOM 1653 N N . PRO A 1 211 ? 9.542 -1.528 -31.024 1.00 95.25 211 PRO A N 1
ATOM 1654 C CA . PRO A 1 211 ? 9.677 -2.958 -31.307 1.00 95.25 211 PRO A CA 1
ATOM 1655 C C . PRO A 1 211 ? 10.904 -3.570 -30.624 1.00 95.25 211 PRO A C 1
ATOM 1657 O O . PRO A 1 211 ? 10.785 -4.628 -30.016 1.00 95.25 211 PRO A O 1
ATOM 1660 N N . GLU A 1 212 ? 12.041 -2.864 -30.648 1.00 96.38 212 GLU A N 1
ATOM 1661 C CA . GLU A 1 212 ? 13.276 -3.255 -29.946 1.00 96.38 212 GLU A CA 1
ATOM 1662 C C . GLU A 1 212 ? 13.041 -3.373 -28.430 1.00 96.38 212 GLU A C 1
ATOM 1664 O O . GLU A 1 212 ? 13.509 -4.310 -27.790 1.00 96.38 212 GLU A O 1
ATOM 1669 N N . GLY A 1 213 ? 12.256 -2.453 -27.855 1.00 96.38 213 GLY A N 1
ATOM 1670 C CA . GLY A 1 213 ? 11.869 -2.500 -26.444 1.00 96.38 213 GLY A CA 1
ATOM 1671 C C . GLY A 1 213 ? 11.040 -3.742 -26.112 1.00 96.38 213 GLY A C 1
ATOM 1672 O O . GLY A 1 213 ? 11.325 -4.423 -25.129 1.00 96.38 213 GLY A O 1
ATOM 1673 N N . ARG A 1 214 ? 10.061 -4.085 -26.961 1.00 96.62 214 ARG A N 1
ATOM 1674 C CA . ARG A 1 214 ? 9.238 -5.295 -26.788 1.00 96.62 214 ARG A CA 1
ATOM 1675 C C . ARG A 1 214 ? 10.059 -6.581 -26.867 1.00 96.62 214 ARG A C 1
ATOM 1677 O O . ARG A 1 214 ? 9.787 -7.514 -26.114 1.00 96.62 214 ARG A O 1
ATOM 1684 N N . GLU A 1 215 ? 11.057 -6.635 -27.747 1.00 97.62 215 GLU A N 1
ATOM 1685 C CA . GLU A 1 215 ? 11.978 -7.774 -27.852 1.00 97.62 215 GLU A CA 1
ATOM 1686 C C . GLU A 1 215 ? 12.815 -7.925 -26.573 1.00 97.62 215 GLU A C 1
ATOM 1688 O O . GLU A 1 215 ? 12.815 -8.997 -25.973 1.00 97.62 215 GLU A O 1
ATOM 1693 N N . ILE A 1 216 ? 13.409 -6.832 -26.075 1.00 97.69 216 ILE A N 1
ATOM 1694 C CA . ILE A 1 216 ? 14.171 -6.814 -24.812 1.00 97.69 216 ILE A CA 1
ATOM 1695 C C . ILE A 1 216 ? 13.325 -7.314 -23.627 1.00 97.69 216 ILE A C 1
ATOM 1697 O O . ILE A 1 216 ? 13.806 -8.100 -22.808 1.00 97.69 216 ILE A O 1
ATOM 1701 N N . ILE A 1 217 ? 12.068 -6.867 -23.529 1.00 97.19 217 ILE A N 1
ATOM 1702 C CA . ILE A 1 217 ? 11.131 -7.301 -22.481 1.00 97.19 217 ILE A CA 1
ATOM 1703 C C . ILE A 1 217 ? 10.810 -8.793 -22.621 1.00 97.19 217 ILE A C 1
ATOM 1705 O O . ILE A 1 217 ? 10.859 -9.523 -21.631 1.00 97.19 217 ILE A O 1
ATOM 1709 N N . SER A 1 218 ? 10.526 -9.257 -23.841 1.00 96.50 218 SER A N 1
ATOM 1710 C CA . SER A 1 218 ? 10.163 -10.654 -24.107 1.00 96.50 218 SER A CA 1
ATOM 1711 C C . SER A 1 218 ? 11.312 -11.614 -23.785 1.00 96.50 218 SER A C 1
ATOM 1713 O O . SER A 1 218 ? 11.099 -12.611 -23.095 1.00 96.50 218 SER A O 1
ATOM 1715 N N . GLU A 1 219 ? 12.542 -11.281 -24.201 1.00 96.88 219 GLU A N 1
ATOM 1716 C CA . GLU A 1 219 ? 13.754 -12.044 -23.865 1.00 96.88 219 GLU A CA 1
ATOM 1717 C C . GLU A 1 219 ? 13.924 -12.185 -22.346 1.00 96.88 219 GLU A C 1
ATOM 1719 O O . GLU A 1 219 ? 14.236 -13.264 -21.833 1.00 96.88 219 GLU A O 1
ATOM 1724 N N . TYR A 1 220 ? 13.703 -11.093 -21.608 1.00 96.50 220 TYR A N 1
ATOM 1725 C CA . TYR A 1 220 ? 13.795 -11.109 -20.154 1.00 96.50 220 TYR A CA 1
ATOM 1726 C C . TYR A 1 220 ? 12.698 -11.956 -19.513 1.00 96.50 220 TYR A C 1
ATOM 1728 O O . TYR A 1 220 ? 13.003 -12.747 -18.625 1.00 96.50 220 TYR A O 1
ATOM 1736 N N . GLN A 1 221 ? 11.443 -11.824 -19.949 1.00 94.81 221 GLN A N 1
ATOM 1737 C CA . GLN A 1 221 ? 10.322 -12.595 -19.405 1.00 94.81 221 GLN A CA 1
ATOM 1738 C C . GLN A 1 221 ? 10.518 -14.101 -19.609 1.00 94.81 221 GLN A C 1
ATOM 1740 O O . GLN A 1 221 ? 10.291 -14.876 -18.679 1.00 94.81 221 GLN A O 1
ATOM 1745 N N . GLU A 1 222 ? 10.991 -14.521 -20.785 1.00 94.62 222 GLU A N 1
ATOM 1746 C CA . GLU A 1 222 ? 11.292 -15.928 -21.064 1.00 94.62 222 GLU A CA 1
ATOM 1747 C C . GLU A 1 222 ? 12.401 -16.453 -20.142 1.00 94.62 222 GLU A C 1
ATOM 1749 O O . GLU A 1 222 ? 12.248 -17.486 -19.478 1.00 94.62 222 GLU A O 1
ATOM 1754 N N . ALA A 1 223 ? 13.506 -15.711 -20.043 1.00 93.31 223 ALA A N 1
ATOM 1755 C CA . ALA A 1 223 ? 14.618 -16.080 -19.180 1.00 93.31 223 ALA A CA 1
ATOM 1756 C C . ALA A 1 223 ? 14.214 -16.084 -17.693 1.00 93.31 223 ALA A C 1
ATOM 1758 O O . ALA A 1 223 ? 14.561 -17.019 -16.966 1.00 93.31 223 ALA A O 1
ATOM 1759 N N . MET A 1 224 ? 13.431 -15.099 -17.247 1.00 91.12 224 MET A N 1
ATOM 1760 C CA . MET A 1 224 ? 12.892 -15.007 -15.889 1.00 91.12 224 MET A CA 1
ATOM 1761 C C . MET A 1 224 ? 12.031 -16.223 -15.556 1.00 91.12 224 MET A C 1
ATOM 1763 O O . MET A 1 224 ? 12.271 -16.879 -14.543 1.00 91.12 224 MET A O 1
ATOM 1767 N N . MET A 1 225 ? 11.092 -16.595 -16.430 1.00 90.38 225 MET A N 1
ATOM 1768 C CA . MET A 1 225 ? 10.221 -17.751 -16.202 1.00 90.38 225 MET A CA 1
ATOM 1769 C C . MET A 1 225 ? 11.008 -19.062 -16.127 1.00 90.38 225 MET A C 1
ATOM 1771 O O . MET A 1 225 ? 10.662 -19.955 -15.348 1.00 90.38 225 MET A O 1
ATOM 1775 N N . ASN A 1 226 ? 12.105 -19.180 -16.878 1.00 91.19 226 ASN A N 1
ATOM 1776 C CA . ASN A 1 226 ? 13.019 -20.315 -16.778 1.00 91.19 226 ASN A CA 1
ATOM 1777 C C . ASN A 1 226 ? 13.731 -20.363 -15.409 1.00 91.19 226 ASN A C 1
ATOM 1779 O O . ASN A 1 226 ? 13.827 -21.428 -14.794 1.00 91.19 226 ASN A O 1
ATOM 1783 N N . TYR A 1 227 ? 14.195 -19.223 -14.886 1.00 89.25 227 TYR A N 1
ATOM 1784 C CA . TYR A 1 227 ? 14.738 -19.140 -13.522 1.00 89.25 227 TYR A CA 1
ATOM 1785 C C . TYR A 1 227 ? 13.682 -19.456 -12.457 1.00 89.25 227 TYR A C 1
ATOM 1787 O O . TYR A 1 227 ? 13.900 -20.337 -11.624 1.00 89.25 227 TYR A O 1
ATOM 1795 N N . ALA A 1 228 ? 12.512 -18.817 -12.518 1.00 90.19 228 ALA A N 1
ATOM 1796 C CA . ALA A 1 228 ? 11.431 -19.010 -11.555 1.00 90.19 228 ALA A CA 1
ATOM 1797 C C . ALA A 1 228 ? 10.935 -20.466 -11.500 1.00 90.19 228 ALA A C 1
ATOM 1799 O O . ALA A 1 228 ? 10.535 -20.944 -10.441 1.00 90.19 228 ALA A O 1
ATOM 1800 N N . SER A 1 229 ? 11.008 -21.196 -12.620 1.00 92.25 229 SER A N 1
ATOM 1801 C CA . SER A 1 229 ? 10.662 -22.625 -12.691 1.00 92.25 229 SER A CA 1
ATOM 1802 C C . SER A 1 229 ? 11.666 -23.542 -11.978 1.00 92.25 229 SER A C 1
ATOM 1804 O O . SER A 1 229 ? 11.360 -24.707 -11.739 1.00 92.25 229 SER A O 1
ATOM 1806 N N . ARG A 1 230 ? 12.875 -23.057 -11.670 1.00 90.88 230 ARG A N 1
ATOM 1807 C CA . ARG A 1 230 ? 13.961 -23.848 -11.066 1.00 90.88 230 ARG A CA 1
ATOM 1808 C C . ARG A 1 230 ? 14.235 -23.469 -9.613 1.00 90.88 230 ARG A C 1
ATOM 1810 O O . ARG A 1 230 ? 14.624 -24.338 -8.836 1.00 90.88 230 ARG A O 1
ATOM 1817 N N . LEU A 1 231 ? 14.004 -22.209 -9.249 1.00 90.75 231 LEU A N 1
ATOM 1818 C CA . LEU A 1 231 ? 14.287 -21.663 -7.923 1.00 90.75 231 LEU A CA 1
ATOM 1819 C C . LEU A 1 231 ? 13.323 -22.208 -6.858 1.00 90.75 231 LEU A C 1
ATOM 1821 O O . LEU A 1 231 ? 12.124 -21.935 -6.952 1.00 90.75 231 LEU A O 1
ATOM 1825 N N . PRO A 1 232 ? 13.809 -22.948 -5.842 1.00 92.38 232 PRO A N 1
ATOM 1826 C CA . PRO A 1 232 ? 12.994 -23.353 -4.701 1.00 92.38 232 PRO A CA 1
ATOM 1827 C C . PRO A 1 232 ? 12.520 -22.147 -3.891 1.00 92.38 232 PRO A C 1
ATOM 1829 O O . PRO A 1 232 ? 13.272 -21.189 -3.689 1.00 92.38 232 PRO A O 1
ATOM 1832 N N . VAL A 1 233 ? 11.307 -22.238 -3.349 1.00 92.81 233 VAL A N 1
ATOM 1833 C CA . VAL A 1 233 ? 10.733 -21.227 -2.450 1.00 92.81 233 VAL A CA 1
ATOM 1834 C C . VAL A 1 233 ? 11.658 -20.937 -1.270 1.00 92.81 233 VAL A C 1
ATOM 1836 O O . VAL A 1 233 ? 11.804 -19.778 -0.893 1.00 92.81 233 VAL A O 1
ATOM 1839 N N . ARG A 1 234 ? 12.336 -21.956 -0.724 1.00 90.31 234 ARG A N 1
ATOM 1840 C CA . ARG A 1 234 ? 13.269 -21.779 0.396 1.00 90.31 234 ARG A CA 1
ATOM 1841 C C . ARG A 1 234 ? 14.373 -20.766 0.095 1.00 90.31 234 ARG A C 1
ATOM 1843 O O . ARG A 1 234 ? 14.703 -19.962 0.958 1.00 90.31 234 ARG A O 1
ATOM 1850 N N . VAL A 1 235 ? 14.933 -20.806 -1.115 1.00 87.69 235 VAL A N 1
ATOM 1851 C CA . VAL A 1 235 ? 15.979 -19.865 -1.540 1.00 87.69 235 VAL A CA 1
ATOM 1852 C C . VAL A 1 235 ? 15.374 -18.473 -1.682 1.00 87.69 235 VAL A C 1
ATOM 1854 O O . VAL A 1 235 ? 15.897 -17.517 -1.116 1.00 87.69 235 VAL A O 1
ATOM 1857 N N . CYS A 1 236 ? 14.227 -18.373 -2.359 1.00 88.50 236 CYS A N 1
ATOM 1858 C CA . CYS A 1 236 ? 13.517 -17.110 -2.550 1.00 88.50 236 CYS A CA 1
ATOM 1859 C C . CYS A 1 236 ? 13.116 -16.438 -1.235 1.00 88.50 236 CYS A C 1
ATOM 1861 O O . CYS A 1 236 ? 13.134 -15.221 -1.174 1.00 88.50 236 CYS A O 1
ATOM 1863 N N . ALA A 1 237 ? 12.798 -17.200 -0.187 1.00 87.31 237 ALA A N 1
ATOM 1864 C CA . ALA A 1 237 ? 12.415 -16.641 1.106 1.00 87.31 237 ALA A CA 1
ATOM 1865 C C . ALA A 1 237 ? 13.590 -16.069 1.922 1.00 87.31 237 ALA A C 1
ATOM 1867 O O . ALA A 1 237 ? 13.389 -15.439 2.958 1.00 87.31 237 ALA A O 1
ATOM 1868 N N . THR A 1 238 ? 14.825 -16.310 1.476 1.00 83.06 238 THR A N 1
ATOM 1869 C CA . THR A 1 238 ? 16.047 -15.751 2.081 1.00 83.06 238 THR A CA 1
ATOM 1870 C C . THR A 1 238 ? 16.669 -14.626 1.253 1.00 83.06 238 THR A C 1
ATOM 1872 O O . THR A 1 238 ? 17.679 -14.050 1.665 1.00 83.06 238 THR A O 1
ATOM 1875 N N . GLU A 1 239 ? 16.069 -14.324 0.103 1.00 84.69 239 GLU A N 1
ATOM 1876 C CA . GLU A 1 239 ? 16.534 -13.378 -0.908 1.00 84.69 239 GLU A CA 1
ATOM 1877 C C . GLU A 1 239 ? 15.468 -12.307 -1.158 1.00 84.69 239 GLU A C 1
ATOM 1879 O O . GLU A 1 239 ? 14.281 -12.538 -0.951 1.00 84.69 239 GLU A O 1
ATOM 1884 N N . SER A 1 240 ? 15.867 -11.132 -1.645 1.00 83.38 240 SER A N 1
ATOM 1885 C CA . SER A 1 240 ? 14.907 -10.086 -2.011 1.00 83.38 240 SER A CA 1
ATOM 1886 C C . SER A 1 240 ? 14.593 -10.125 -3.502 1.00 83.38 240 SER A C 1
ATOM 1888 O O . SER A 1 240 ? 15.496 -10.093 -4.339 1.00 83.38 240 SER A O 1
ATOM 1890 N N . LEU A 1 241 ? 13.302 -10.131 -3.839 1.00 86.62 241 LEU A N 1
ATOM 1891 C CA . LEU A 1 241 ? 12.838 -9.961 -5.218 1.00 86.62 241 LEU A CA 1
ATOM 1892 C C . LEU A 1 241 ? 12.910 -8.504 -5.691 1.00 86.62 241 LEU A C 1
ATOM 1894 O O . LEU A 1 241 ? 12.801 -8.254 -6.892 1.00 86.62 241 LEU A O 1
ATOM 1898 N N . ASN A 1 242 ? 13.081 -7.542 -4.783 1.00 83.50 242 ASN A N 1
ATOM 1899 C CA . ASN A 1 242 ? 13.118 -6.127 -5.130 1.00 83.50 242 ASN A CA 1
ATOM 1900 C C . ASN A 1 242 ? 14.454 -5.755 -5.788 1.00 83.50 242 ASN A C 1
ATOM 1902 O O . ASN A 1 242 ? 15.519 -6.254 -5.423 1.00 83.50 242 ASN A O 1
ATOM 1906 N N . THR A 1 243 ? 14.404 -4.851 -6.770 1.00 76.56 243 THR A N 1
ATOM 1907 C CA . THR A 1 243 ? 15.604 -4.440 -7.532 1.00 76.56 243 THR A CA 1
ATOM 1908 C C . THR A 1 243 ? 16.379 -3.287 -6.889 1.00 76.56 243 THR A C 1
ATOM 1910 O O . THR A 1 243 ? 17.499 -2.965 -7.308 1.00 76.56 243 THR A O 1
ATOM 1913 N N . ILE A 1 244 ? 15.754 -2.665 -5.893 1.00 75.25 244 ILE A N 1
ATOM 1914 C CA . ILE A 1 244 ? 16.274 -1.660 -4.973 1.00 75.25 244 ILE A CA 1
ATOM 1915 C C . ILE A 1 244 ? 15.608 -1.902 -3.611 1.00 75.25 244 ILE A C 1
ATOM 1917 O O . ILE A 1 244 ? 14.544 -2.523 -3.553 1.00 75.25 244 ILE A O 1
ATOM 1921 N N . LEU A 1 245 ? 16.215 -1.442 -2.521 1.00 72.00 245 LEU A N 1
ATOM 1922 C CA . LEU A 1 245 ? 15.542 -1.485 -1.224 1.00 72.00 245 LEU A CA 1
ATOM 1923 C C . LEU A 1 245 ? 14.506 -0.369 -1.173 1.00 72.00 245 LEU A C 1
ATOM 1925 O O . LEU A 1 245 ? 14.822 0.793 -1.416 1.00 72.00 245 LEU A O 1
ATOM 1929 N N . MET A 1 246 ? 13.271 -0.757 -0.882 1.00 70.00 246 MET A N 1
ATOM 1930 C CA . MET A 1 246 ? 12.167 0.152 -0.627 1.00 70.00 246 MET A CA 1
ATOM 1931 C C . MET A 1 246 ? 11.542 -0.222 0.711 1.00 70.00 246 MET A C 1
ATOM 1933 O O . MET A 1 246 ? 11.566 -1.405 1.078 1.00 70.00 246 MET A O 1
ATOM 1937 N N . PRO A 1 247 ? 10.939 0.751 1.410 1.00 75.19 247 PRO A N 1
ATOM 1938 C CA . PRO A 1 247 ? 10.074 0.462 2.538 1.00 75.19 247 PRO A CA 1
ATOM 1939 C C . PRO A 1 247 ? 9.032 -0.595 2.148 1.00 75.19 247 PRO A C 1
ATOM 1941 O O . PRO A 1 247 ? 8.559 -0.596 1.003 1.00 75.19 247 PRO A O 1
ATOM 1944 N N . PRO A 1 248 ? 8.669 -1.503 3.069 1.00 79.56 248 PRO A N 1
ATOM 1945 C CA . PRO A 1 248 ? 7.616 -2.467 2.802 1.00 79.56 248 PRO A CA 1
ATOM 1946 C C . PRO A 1 248 ? 6.320 -1.733 2.420 1.00 79.56 248 PRO A C 1
ATOM 1948 O O . PRO A 1 248 ? 6.059 -0.641 2.938 1.00 79.56 248 PRO A O 1
ATOM 1951 N N . PRO A 1 249 ? 5.491 -2.309 1.528 1.00 86.12 249 PRO A N 1
ATOM 1952 C CA . PRO A 1 249 ? 4.194 -1.729 1.208 1.00 86.12 249 PRO A CA 1
ATOM 1953 C C . PRO A 1 249 ? 3.373 -1.481 2.476 1.00 86.12 249 PRO A C 1
ATOM 1955 O O . PRO A 1 249 ? 3.453 -2.258 3.433 1.00 86.12 249 PRO A O 1
ATOM 1958 N N . LEU A 1 250 ? 2.542 -0.434 2.453 1.00 89.25 250 LEU A N 1
ATOM 1959 C CA . LEU A 1 250 ? 1.558 -0.202 3.509 1.00 89.25 250 LEU A CA 1
ATOM 1960 C C . LEU A 1 250 ? 0.722 -1.464 3.707 1.00 89.25 250 LEU A C 1
ATOM 1962 O O . LEU A 1 250 ? 0.370 -2.149 2.738 1.00 89.25 250 LEU A O 1
ATOM 1966 N N . LYS A 1 251 ? 0.376 -1.785 4.955 1.00 90.69 251 LYS A N 1
ATOM 1967 C CA . LYS A 1 251 ? -0.312 -3.036 5.243 1.00 90.69 251 LYS A CA 1
ATOM 1968 C C . LYS A 1 251 ? -1.634 -3.084 4.492 1.00 90.69 251 LYS A C 1
ATOM 1970 O O . LYS A 1 251 ? -1.922 -4.132 3.920 1.00 90.69 251 LYS A O 1
ATOM 1975 N N . CYS A 1 252 ? -2.389 -1.982 4.414 1.00 89.00 252 CYS A N 1
ATOM 1976 C CA . CYS A 1 252 ? -3.655 -1.903 3.676 1.00 89.00 252 CYS A CA 1
ATOM 1977 C C . CYS A 1 252 ? -3.535 -2.112 2.153 1.00 89.00 252 CYS A C 1
ATOM 1979 O O . CYS A 1 252 ? -4.547 -2.375 1.507 1.00 89.00 252 CYS A O 1
ATOM 1981 N N . GLU A 1 253 ? -2.325 -2.045 1.595 1.00 89.94 253 GLU A N 1
ATOM 1982 C CA . GLU A 1 253 ? -1.996 -2.324 0.189 1.00 89.94 253 GLU A CA 1
ATOM 1983 C C . GLU A 1 253 ? -1.322 -3.698 0.011 1.00 89.94 253 GLU A C 1
ATOM 1985 O O . GLU A 1 253 ? -0.909 -4.062 -1.090 1.00 89.94 253 GLU A O 1
ATOM 1990 N N . SER A 1 254 ? -1.203 -4.474 1.092 1.00 93.56 254 SER A N 1
ATOM 1991 C CA . SER A 1 254 ? -0.542 -5.778 1.106 1.00 93.56 254 SER A CA 1
ATOM 1992 C C . SER A 1 254 ? -1.529 -6.925 1.323 1.00 93.56 254 SER A C 1
ATOM 1994 O O . SER A 1 254 ? -2.513 -6.810 2.061 1.00 93.56 254 SER A O 1
ATOM 1996 N N . ALA A 1 255 ? -1.242 -8.067 0.712 1.00 96.31 255 ALA A N 1
ATOM 1997 C CA . ALA A 1 255 ? -1.917 -9.328 0.970 1.00 96.31 255 ALA A CA 1
ATOM 1998 C C . ALA A 1 255 ? -0.887 -10.422 1.265 1.00 96.31 255 ALA A C 1
ATOM 2000 O O . ALA A 1 255 ? 0.197 -10.432 0.694 1.00 96.31 255 ALA A O 1
ATOM 2001 N N . THR A 1 256 ? -1.233 -11.361 2.138 1.00 97.06 256 THR A N 1
ATOM 2002 C CA . THR A 1 256 ? -0.381 -12.500 2.492 1.00 97.06 256 THR A CA 1
ATOM 2003 C C . THR A 1 256 ? -1.179 -13.780 2.325 1.00 97.06 256 THR A C 1
ATOM 2005 O O . THR A 1 256 ? -2.226 -13.957 2.957 1.00 97.06 256 THR A O 1
ATOM 2008 N N . PHE A 1 257 ? -0.659 -14.675 1.492 1.00 97.31 257 PHE A N 1
ATOM 2009 C CA . PHE A 1 257 ? -1.166 -16.026 1.299 1.00 97.31 257 PHE A CA 1
ATOM 2010 C C . PHE A 1 257 ? -0.227 -16.993 2.013 1.00 97.31 257 PHE A C 1
ATOM 2012 O O . PHE A 1 257 ? 0.913 -17.178 1.595 1.00 97.31 257 PHE A O 1
ATOM 2019 N N . ALA A 1 258 ? -0.689 -17.587 3.107 1.00 96.50 258 ALA A N 1
ATOM 2020 C CA . ALA A 1 258 ? 0.068 -18.583 3.848 1.00 96.50 258 ALA A CA 1
ATOM 2021 C C . ALA A 1 258 ? -0.304 -19.983 3.358 1.00 96.50 258 ALA A C 1
ATOM 2023 O O . ALA A 1 258 ? -1.474 -20.374 3.428 1.00 96.50 258 ALA A O 1
ATOM 2024 N N . PHE A 1 259 ? 0.689 -20.737 2.896 1.00 95.75 259 PHE A N 1
ATOM 2025 C CA . PHE A 1 259 ? 0.548 -22.089 2.370 1.00 95.75 259 PHE A CA 1
ATOM 2026 C C . PHE A 1 259 ? 1.314 -23.104 3.211 1.00 95.75 259 PHE A C 1
ATOM 2028 O O . PHE A 1 259 ? 2.430 -22.844 3.660 1.00 95.75 259 PHE A O 1
ATOM 2035 N N . LYS A 1 260 ? 0.755 -24.310 3.340 1.00 93.69 260 LYS A N 1
ATOM 2036 C CA . LYS A 1 260 ? 1.452 -25.467 3.912 1.00 93.69 260 LYS A CA 1
ATOM 2037 C C . LYS A 1 260 ? 2.227 -26.205 2.820 1.00 93.69 260 LYS A C 1
ATOM 2039 O O . LYS A 1 260 ? 1.853 -27.298 2.397 1.00 93.69 260 LYS A O 1
ATOM 2044 N N . TRP A 1 261 ? 3.262 -25.553 2.307 1.00 94.50 261 TRP A N 1
ATOM 2045 C CA . TRP A 1 261 ? 4.116 -26.077 1.244 1.00 94.50 261 TRP A CA 1
ATOM 2046 C C . TRP A 1 261 ? 5.404 -26.680 1.783 1.00 94.50 261 TRP A C 1
ATOM 2048 O O . TRP A 1 261 ? 5.948 -26.211 2.776 1.00 94.50 261 TRP A O 1
ATOM 2058 N N . ASP A 1 262 ? 5.927 -27.666 1.054 1.00 92.75 262 ASP A N 1
ATOM 2059 C CA . ASP A 1 262 ? 7.338 -28.024 1.145 1.00 92.75 262 ASP A CA 1
ATOM 2060 C C . ASP A 1 262 ? 8.156 -26.980 0.351 1.00 92.75 262 ASP A C 1
ATOM 2062 O O . ASP A 1 262 ? 8.020 -26.907 -0.881 1.00 92.75 262 ASP A O 1
ATOM 2066 N N . PRO A 1 263 ? 8.981 -26.154 1.024 1.00 91.56 263 PRO A N 1
ATOM 2067 C CA . PRO A 1 263 ? 9.689 -25.043 0.396 1.00 91.56 263 PRO A CA 1
ATOM 2068 C C . PRO A 1 263 ? 10.859 -25.488 -0.499 1.00 91.56 263 PRO A C 1
ATOM 2070 O O . PRO A 1 263 ? 11.377 -24.671 -1.264 1.00 91.56 263 PRO A O 1
ATOM 2073 N N . GLU A 1 264 ? 11.281 -26.756 -0.432 1.00 91.12 264 GLU A N 1
ATOM 2074 C CA . GLU A 1 264 ? 12.301 -27.322 -1.327 1.00 91.12 264 GLU A CA 1
ATOM 2075 C C . GLU A 1 264 ? 11.681 -27.787 -2.656 1.00 91.12 264 GLU A C 1
ATOM 2077 O O . GLU A 1 264 ? 12.276 -27.661 -3.739 1.00 91.12 264 GLU A O 1
ATOM 2082 N N . GLN A 1 265 ? 10.449 -28.301 -2.588 1.00 91.50 265 GLN A N 1
ATOM 2083 C CA . GLN A 1 265 ? 9.728 -28.827 -3.748 1.00 91.50 265 GLN A CA 1
ATOM 2084 C C . GLN A 1 265 ? 9.059 -27.720 -4.553 1.00 91.50 265 GLN A C 1
ATOM 2086 O O . GLN A 1 265 ? 9.221 -27.670 -5.775 1.00 91.50 265 GLN A O 1
ATOM 2091 N N . LYS A 1 266 ? 8.340 -26.815 -3.880 1.00 94.12 266 LYS A N 1
ATOM 2092 C CA . LYS A 1 266 ? 7.660 -25.698 -4.540 1.00 94.12 266 LYS A CA 1
ATOM 2093 C C . LYS A 1 266 ? 8.664 -24.687 -5.072 1.00 94.12 266 LYS A C 1
ATOM 2095 O O . LYS A 1 266 ? 9.681 -24.397 -4.437 1.00 94.12 266 LYS A O 1
ATOM 2100 N N . LYS A 1 267 ? 8.380 -24.160 -6.260 1.00 94.75 267 LYS A N 1
ATOM 2101 C CA . LYS A 1 267 ? 9.230 -23.210 -6.980 1.00 94.75 267 LYS A CA 1
ATOM 2102 C C . LYS A 1 267 ? 8.625 -21.814 -6.966 1.00 94.75 267 LYS A C 1
ATOM 2104 O O . LYS A 1 267 ? 7.423 -21.652 -6.767 1.00 94.75 267 LYS A O 1
ATOM 2109 N N . LEU A 1 268 ? 9.445 -20.797 -7.227 1.00 93.75 268 LEU A N 1
ATOM 2110 C CA . LEU A 1 268 ? 8.981 -19.409 -7.331 1.00 93.75 268 LEU A CA 1
ATOM 2111 C C . LEU A 1 268 ? 7.833 -19.265 -8.338 1.00 93.75 268 LEU A C 1
ATOM 2113 O O . LEU A 1 268 ? 6.856 -18.569 -8.073 1.00 93.75 268 LEU A O 1
ATOM 2117 N N . LYS A 1 269 ? 7.926 -19.974 -9.468 1.00 94.44 269 LYS A N 1
ATOM 2118 C CA . LYS A 1 269 ? 6.867 -19.998 -10.477 1.00 94.44 269 LYS A CA 1
ATOM 2119 C C . LYS A 1 269 ? 5.529 -20.480 -9.915 1.00 94.44 269 LYS A C 1
ATOM 2121 O O . LYS A 1 269 ? 4.509 -19.913 -10.279 1.00 94.44 269 LYS A O 1
ATOM 2126 N N . ASP A 1 270 ? 5.519 -21.463 -9.014 1.00 94.81 270 ASP A N 1
ATOM 2127 C CA . ASP A 1 270 ? 4.270 -21.947 -8.416 1.00 94.81 270 ASP A CA 1
ATOM 2128 C C . ASP A 1 270 ? 3.578 -20.832 -7.621 1.00 94.81 270 ASP A C 1
ATOM 2130 O O . ASP A 1 270 ? 2.370 -20.646 -7.742 1.00 94.81 270 ASP A O 1
ATOM 2134 N N . ALA A 1 271 ? 4.346 -20.043 -6.860 1.00 94.56 271 ALA A N 1
ATOM 2135 C CA . ALA A 1 271 ? 3.821 -18.897 -6.118 1.00 94.56 271 ALA A CA 1
ATOM 2136 C C . ALA A 1 271 ? 3.231 -17.830 -7.049 1.00 94.56 271 ALA A C 1
ATOM 2138 O O . ALA A 1 271 ? 2.112 -17.365 -6.830 1.00 94.56 271 ALA A O 1
ATOM 2139 N N . VAL A 1 272 ? 3.962 -17.479 -8.111 1.00 93.69 272 VAL A N 1
ATOM 2140 C CA . VAL A 1 272 ? 3.518 -16.493 -9.106 1.00 93.69 272 VAL A CA 1
ATOM 2141 C C . VAL A 1 272 ? 2.255 -16.970 -9.825 1.00 93.69 272 VAL A C 1
ATOM 2143 O O . VAL A 1 272 ? 1.284 -16.220 -9.923 1.00 93.69 272 VAL A O 1
ATOM 2146 N N . ASP A 1 273 ? 2.234 -18.223 -10.281 1.00 93.88 273 ASP A N 1
ATOM 2147 C CA . ASP A 1 273 ? 1.111 -18.800 -11.019 1.00 93.88 273 ASP A CA 1
ATOM 2148 C C . ASP A 1 273 ? -0.148 -18.893 -10.150 1.00 93.88 273 ASP A C 1
ATOM 2150 O O . ASP A 1 273 ? -1.241 -18.578 -10.621 1.00 93.88 273 ASP A O 1
ATOM 2154 N N . ILE A 1 274 ? -0.018 -19.304 -8.886 1.00 94.38 274 ILE A N 1
ATOM 2155 C CA . ILE A 1 274 ? -1.156 -19.431 -7.967 1.00 94.38 274 ILE A CA 1
ATOM 2156 C C . ILE A 1 274 ? -1.752 -18.062 -7.647 1.00 94.38 274 ILE A C 1
ATOM 2158 O O . ILE A 1 274 ? -2.972 -17.897 -7.720 1.00 94.38 274 ILE A O 1
ATOM 2162 N N . VAL A 1 275 ? -0.920 -17.057 -7.356 1.00 94.31 275 VAL A N 1
ATOM 2163 C CA . VAL A 1 275 ? -1.402 -15.686 -7.126 1.00 94.31 275 VAL A CA 1
ATOM 2164 C C . VAL A 1 275 ? -2.048 -15.130 -8.392 1.00 94.31 275 VAL A C 1
ATOM 2166 O O . VAL A 1 275 ? -3.147 -14.582 -8.330 1.00 94.31 275 VAL A O 1
ATOM 2169 N N . SER A 1 276 ? -1.433 -15.325 -9.559 1.00 92.38 276 SER A N 1
ATOM 2170 C CA . SER A 1 276 ? -1.982 -14.847 -10.830 1.00 92.38 276 SER A CA 1
ATOM 2171 C C . SER A 1 276 ? -3.349 -15.469 -11.141 1.00 92.38 276 SER A C 1
ATOM 2173 O O . SER A 1 276 ? -4.295 -14.745 -11.458 1.00 92.38 276 SER A O 1
ATOM 2175 N N . LYS A 1 277 ? -3.488 -16.793 -10.979 1.00 92.06 277 LYS A N 1
ATOM 2176 C CA . LYS A 1 277 ? -4.743 -17.526 -11.219 1.00 92.06 277 LYS A CA 1
ATOM 2177 C C . LYS A 1 277 ? -5.842 -17.149 -10.231 1.00 92.06 277 LYS A C 1
ATOM 2179 O O . LYS A 1 277 ? -6.979 -16.965 -10.645 1.00 92.06 277 LYS A O 1
ATOM 2184 N N . SER A 1 278 ? -5.506 -17.024 -8.948 1.00 91.12 278 SER A N 1
ATOM 2185 C CA . SER A 1 278 ? -6.485 -16.757 -7.885 1.00 91.12 278 SER A CA 1
ATOM 2186 C C . SER A 1 278 ? -6.904 -15.291 -7.775 1.00 91.12 278 SER A C 1
ATOM 2188 O O . SER A 1 278 ? -7.903 -15.002 -7.124 1.00 91.12 278 SER A O 1
ATOM 2190 N N . THR A 1 279 ? -6.163 -14.366 -8.395 1.00 92.00 279 THR A N 1
ATOM 2191 C CA . THR A 1 279 ? -6.419 -12.919 -8.278 1.00 92.00 279 THR A CA 1
ATOM 2192 C C . THR A 1 279 ? -6.614 -12.207 -9.615 1.00 92.00 279 THR A C 1
ATOM 2194 O O . THR A 1 279 ? -6.885 -11.010 -9.623 1.00 92.00 279 THR A O 1
ATOM 2197 N N . GLY A 1 280 ? -6.473 -12.887 -10.758 1.00 82.81 280 GLY A N 1
ATOM 2198 C CA . GLY A 1 280 ? -6.710 -12.281 -12.073 1.00 82.81 280 GLY A CA 1
ATOM 2199 C C . GLY A 1 280 ? -5.801 -11.085 -12.384 1.00 82.81 280 GLY A C 1
ATOM 2200 O O . GLY A 1 280 ? -6.243 -10.149 -13.044 1.00 82.81 280 GLY A O 1
ATOM 2201 N N . LYS A 1 281 ? -4.546 -11.110 -11.903 1.00 83.56 281 LYS A N 1
ATOM 2202 C CA . LYS A 1 281 ? -3.546 -10.015 -11.952 1.00 83.56 281 LYS A CA 1
ATOM 2203 C C . LYS A 1 281 ? -3.814 -8.806 -11.044 1.00 83.56 281 LYS A C 1
ATOM 2205 O O . LYS A 1 281 ? -3.057 -7.842 -11.101 1.00 83.56 281 LYS A O 1
ATOM 2210 N N . LEU A 1 282 ? -4.829 -8.844 -10.178 1.00 88.94 282 LEU A N 1
ATOM 2211 C CA . LEU A 1 282 ? -5.064 -7.766 -9.205 1.00 88.94 282 LEU A CA 1
ATOM 2212 C C . LEU A 1 282 ? -3.924 -7.626 -8.189 1.00 88.94 282 LEU A C 1
ATOM 2214 O O . LEU A 1 282 ? -3.741 -6.553 -7.618 1.00 88.94 282 LEU A O 1
ATOM 2218 N N . MET A 1 283 ? -3.191 -8.713 -7.942 1.00 92.62 283 MET A N 1
ATOM 2219 C CA . MET A 1 283 ? -2.109 -8.767 -6.968 1.00 92.62 283 MET A CA 1
ATOM 2220 C C . MET A 1 283 ? -0.796 -9.186 -7.620 1.00 92.62 283 MET A C 1
ATOM 2222 O O . MET A 1 283 ? -0.764 -10.055 -8.494 1.00 92.62 283 MET A O 1
ATOM 2226 N N . LYS A 1 284 ? 0.296 -8.594 -7.138 1.00 90.56 284 LYS A N 1
ATOM 2227 C CA . LYS A 1 284 ? 1.663 -8.855 -7.599 1.00 90.56 284 LYS A CA 1
ATOM 2228 C C . LYS A 1 284 ? 2.505 -9.375 -6.447 1.00 90.56 284 LYS A C 1
ATOM 2230 O O . LYS A 1 284 ? 2.518 -8.767 -5.381 1.00 90.56 284 LYS A O 1
ATOM 2235 N N . VAL A 1 285 ? 3.207 -10.488 -6.649 1.00 93.00 285 VAL A N 1
ATOM 2236 C CA . VAL A 1 285 ? 4.134 -11.038 -5.648 1.00 93.00 285 VAL A CA 1
ATOM 2237 C C . VAL A 1 285 ? 5.330 -10.099 -5.515 1.00 93.00 285 VAL A C 1
ATOM 2239 O O . VAL A 1 285 ? 5.952 -9.762 -6.521 1.00 93.00 285 VAL A O 1
ATOM 2242 N N . TYR A 1 286 ? 5.663 -9.697 -4.288 1.00 89.81 286 TYR A N 1
ATOM 2243 C CA . TYR A 1 286 ? 6.845 -8.869 -4.013 1.00 89.81 286 TYR A CA 1
ATOM 2244 C C . TYR A 1 286 ? 7.827 -9.522 -3.040 1.00 89.81 286 TYR A C 1
ATOM 2246 O O . TYR A 1 286 ? 9.008 -9.191 -3.067 1.00 89.81 286 TYR A O 1
ATOM 2254 N N . ASN A 1 287 ? 7.370 -10.450 -2.194 1.00 89.94 287 ASN A N 1
ATOM 2255 C CA . ASN A 1 287 ? 8.242 -11.154 -1.261 1.00 89.94 287 ASN A CA 1
ATOM 2256 C C . ASN A 1 287 ? 7.723 -12.560 -0.930 1.00 89.94 287 ASN A C 1
ATOM 2258 O O . ASN A 1 287 ? 6.523 -12.829 -1.025 1.00 89.94 287 ASN A O 1
ATOM 2262 N N . LEU A 1 288 ? 8.632 -13.443 -0.519 1.00 92.69 288 LEU A N 1
ATOM 2263 C CA . LEU A 1 288 ? 8.309 -14.725 0.096 1.00 92.69 288 LEU A CA 1
ATOM 2264 C C . LEU A 1 288 ? 8.964 -14.780 1.474 1.00 92.69 288 LEU A C 1
ATOM 2266 O O . LEU A 1 288 ? 10.110 -14.380 1.636 1.00 92.69 288 LEU A O 1
ATOM 2270 N N . GLU A 1 289 ? 8.249 -15.294 2.463 1.00 92.00 289 GLU A N 1
ATOM 2271 C CA . GLU A 1 289 ? 8.745 -15.440 3.831 1.00 92.00 289 GLU A CA 1
ATOM 2272 C C . GLU A 1 289 ? 8.451 -16.846 4.350 1.00 92.00 289 GLU A C 1
ATOM 2274 O O . GLU A 1 289 ? 7.477 -17.486 3.952 1.00 92.00 289 GLU A O 1
ATOM 2279 N N . MET A 1 290 ? 9.303 -17.332 5.252 1.00 90.62 290 MET A N 1
ATOM 2280 C CA . MET A 1 290 ? 9.085 -18.590 5.965 1.00 90.62 290 MET A CA 1
ATOM 2281 C C . MET A 1 290 ? 8.664 -18.294 7.402 1.00 90.62 290 MET A C 1
ATOM 2283 O O . MET A 1 290 ? 9.344 -17.547 8.105 1.00 90.62 290 MET A O 1
ATOM 2287 N N . SER A 1 291 ? 7.592 -18.934 7.866 1.00 87.62 291 SER A N 1
ATOM 2288 C CA . SER A 1 291 ? 7.158 -18.869 9.264 1.00 87.62 291 SER A CA 1
ATOM 2289 C C . SER A 1 291 ? 6.871 -20.270 9.785 1.00 87.62 291 SER A C 1
ATOM 2291 O O . SER A 1 291 ? 5.949 -20.902 9.290 1.00 87.62 291 SER A O 1
ATOM 2293 N N . SER A 1 292 ? 7.666 -20.749 10.752 1.00 77.94 292 SER A N 1
ATOM 2294 C CA . SER A 1 292 ? 7.661 -22.120 11.307 1.00 77.94 292 SER A CA 1
ATOM 2295 C C . SER A 1 292 ? 7.567 -23.243 10.259 1.00 77.94 292 SER A C 1
ATOM 2297 O O . SER A 1 292 ? 8.599 -23.797 9.901 1.00 77.94 292 SER A O 1
ATOM 2299 N N . ASP A 1 293 ? 6.362 -23.517 9.746 1.00 85.00 293 ASP A N 1
ATOM 2300 C CA . ASP A 1 293 ? 6.017 -24.580 8.787 1.00 85.00 293 ASP A CA 1
ATOM 2301 C C . ASP A 1 293 ? 5.166 -24.074 7.596 1.00 85.00 293 ASP A C 1
ATOM 2303 O O . ASP A 1 293 ? 4.543 -24.857 6.875 1.00 85.00 293 ASP A O 1
ATOM 2307 N N . GLU A 1 294 ? 5.079 -22.758 7.407 1.00 93.19 294 GLU A N 1
ATOM 2308 C CA . GLU A 1 294 ? 4.280 -22.105 6.374 1.00 93.19 294 GLU A CA 1
ATOM 2309 C C . GLU A 1 294 ? 5.161 -21.263 5.449 1.00 93.19 294 GLU A C 1
ATOM 2311 O O . GLU A 1 294 ? 6.095 -20.580 5.879 1.00 93.19 294 GLU A O 1
ATOM 2316 N N . VAL A 1 295 ? 4.805 -21.280 4.167 1.00 95.50 295 VAL A N 1
ATOM 2317 C CA . VAL A 1 295 ? 5.319 -20.355 3.158 1.00 95.50 295 VAL A CA 1
ATOM 2318 C C . VAL A 1 295 ? 4.339 -19.200 3.047 1.00 95.50 295 VAL A C 1
ATOM 2320 O O . VAL A 1 295 ? 3.173 -19.403 2.708 1.00 95.50 295 VAL A O 1
ATOM 2323 N N . HIS A 1 296 ? 4.799 -17.985 3.314 1.00 95.81 296 HIS A N 1
ATOM 2324 C CA . HIS A 1 296 ? 4.013 -16.764 3.183 1.00 95.81 296 HIS A CA 1
ATOM 2325 C C . HIS A 1 296 ? 4.372 -16.086 1.864 1.00 95.81 296 HIS A C 1
ATOM 2327 O O . HIS A 1 296 ? 5.479 -15.588 1.686 1.00 95.81 296 HIS A O 1
ATOM 2333 N N . VAL A 1 297 ? 3.432 -16.089 0.921 1.00 96.31 297 VAL A N 1
ATOM 2334 C CA . VAL A 1 297 ? 3.549 -15.358 -0.343 1.00 96.31 297 VAL A CA 1
ATOM 2335 C C . VAL A 1 297 ? 2.945 -13.975 -0.141 1.00 96.31 297 VAL A C 1
ATOM 2337 O O . VAL A 1 297 ? 1.725 -13.827 -0.007 1.00 96.31 297 VAL A O 1
ATOM 2340 N N . ASN A 1 298 ? 3.808 -12.965 -0.093 1.00 94.88 298 ASN A N 1
ATOM 2341 C CA . ASN A 1 298 ? 3.434 -11.581 0.143 1.00 94.88 298 ASN A CA 1
ATOM 2342 C C . ASN A 1 298 ? 3.244 -10.851 -1.188 1.00 94.88 298 ASN A C 1
ATOM 2344 O O . ASN A 1 298 ? 4.098 -10.872 -2.081 1.00 94.88 298 ASN A O 1
ATOM 2348 N N . CYS A 1 299 ? 2.092 -10.205 -1.308 1.00 94.62 299 CYS A N 1
ATOM 2349 C CA . CYS A 1 299 ? 1.628 -9.550 -2.514 1.00 94.62 299 CYS A CA 1
ATOM 2350 C C . CYS A 1 299 ? 1.272 -8.087 -2.247 1.00 94.62 299 CYS A C 1
ATOM 2352 O O . CYS A 1 299 ? 0.888 -7.729 -1.136 1.00 94.62 299 CYS A O 1
ATOM 2354 N N . VAL A 1 300 ? 1.362 -7.264 -3.286 1.00 91.69 300 VAL A N 1
ATOM 2355 C CA . VAL A 1 300 ? 0.944 -5.861 -3.294 1.00 91.69 300 VAL A CA 1
ATOM 2356 C C . VAL A 1 300 ? -0.207 -5.663 -4.276 1.00 91.69 300 VAL A C 1
ATOM 2358 O O . VAL A 1 300 ? -0.281 -6.342 -5.305 1.00 91.69 300 VAL A O 1
ATOM 2361 N N . PHE A 1 301 ? -1.115 -4.749 -3.947 1.00 90.19 301 PHE A N 1
ATOM 2362 C CA . PHE A 1 301 ? -2.222 -4.329 -4.800 1.00 90.19 301 PHE A CA 1
ATOM 2363 C C . PHE A 1 301 ? -2.602 -2.869 -4.512 1.00 90.19 301 PHE A C 1
ATOM 2365 O O . PHE A 1 301 ? -2.196 -2.282 -3.509 1.00 90.19 301 PHE A O 1
ATOM 2372 N N . LEU A 1 302 ? -3.394 -2.261 -5.396 1.00 84.50 302 LEU A N 1
ATOM 2373 C CA . LEU A 1 302 ? -3.874 -0.893 -5.198 1.00 84.50 302 LEU A CA 1
ATOM 2374 C C . LEU A 1 302 ? -4.966 -0.853 -4.124 1.00 84.50 302 LEU A C 1
ATOM 2376 O O . LEU A 1 302 ? -5.974 -1.545 -4.252 1.00 84.50 302 LEU A O 1
ATOM 2380 N N . TYR A 1 303 ? -4.824 0.016 -3.117 1.00 83.31 303 TYR A N 1
ATOM 2381 C CA . TYR A 1 303 ? -5.806 0.161 -2.031 1.00 83.31 303 TYR A CA 1
ATOM 2382 C C . TYR A 1 303 ? -7.248 0.371 -2.533 1.00 83.31 303 TYR A C 1
ATOM 2384 O O . TYR A 1 303 ? -8.196 -0.197 -1.988 1.00 83.31 303 TYR A O 1
ATOM 2392 N N . THR A 1 304 ? -7.426 1.123 -3.625 1.00 82.75 304 THR A N 1
ATOM 2393 C CA . THR A 1 304 ? -8.732 1.368 -4.266 1.00 82.75 304 THR A CA 1
ATOM 2394 C C . THR A 1 304 ? -9.423 0.091 -4.755 1.00 82.75 304 THR A C 1
ATOM 2396 O O . THR A 1 304 ? -10.644 0.072 -4.908 1.00 82.75 304 THR A O 1
ATOM 2399 N N . LEU A 1 305 ? -8.666 -0.989 -4.959 1.00 87.94 305 LEU A N 1
ATOM 2400 C CA . LEU A 1 305 ? -9.147 -2.294 -5.401 1.00 87.94 305 LEU A CA 1
ATOM 2401 C C . LEU A 1 305 ? -9.345 -3.285 -4.246 1.00 87.94 305 LEU A C 1
ATOM 2403 O O . LEU A 1 305 ? -9.637 -4.446 -4.512 1.00 87.94 305 LEU A O 1
ATOM 2407 N N . MET A 1 306 ? -9.258 -2.862 -2.978 1.00 89.25 306 MET A N 1
ATOM 2408 C CA . MET A 1 306 ? -9.444 -3.729 -1.800 1.00 89.25 306 MET A CA 1
ATOM 2409 C C . MET A 1 306 ? -10.714 -4.592 -1.880 1.00 89.25 306 MET A C 1
ATOM 2411 O O . MET A 1 306 ? -10.664 -5.799 -1.653 1.00 89.25 306 MET A O 1
ATOM 2415 N N . GLY A 1 307 ? -11.857 -4.001 -2.247 1.00 90.19 307 GLY A N 1
ATOM 2416 C CA . GLY A 1 307 ? -13.111 -4.749 -2.384 1.00 90.19 307 GLY A CA 1
ATOM 2417 C C . GLY A 1 307 ? -13.050 -5.825 -3.475 1.00 90.19 307 GLY A C 1
ATOM 2418 O O . GLY A 1 307 ? -13.475 -6.956 -3.248 1.00 90.19 307 GLY A O 1
ATOM 2419 N N . ALA A 1 308 ? -12.466 -5.494 -4.632 1.00 92.56 308 ALA A N 1
ATOM 2420 C CA . ALA A 1 308 ? -12.278 -6.433 -5.738 1.00 92.56 308 ALA A CA 1
ATOM 2421 C C . ALA A 1 308 ? -11.270 -7.537 -5.384 1.00 92.56 308 ALA A C 1
ATOM 2423 O O . ALA A 1 308 ? -11.497 -8.701 -5.702 1.00 92.56 308 ALA A O 1
ATOM 2424 N N . ALA A 1 309 ? -10.195 -7.189 -4.677 1.00 93.00 309 ALA A N 1
ATOM 2425 C CA . ALA A 1 309 ? -9.197 -8.117 -4.165 1.00 93.00 309 ALA A CA 1
ATOM 2426 C C . ALA A 1 309 ? -9.822 -9.152 -3.214 1.00 93.00 309 ALA A C 1
ATOM 2428 O O . ALA A 1 309 ? -9.623 -10.352 -3.398 1.00 93.00 309 ALA A O 1
ATOM 2429 N N . ILE A 1 310 ? -10.630 -8.704 -2.244 1.00 93.06 310 ILE A N 1
ATOM 2430 C CA . ILE A 1 310 ? -11.338 -9.593 -1.309 1.00 93.06 310 ILE A CA 1
ATOM 2431 C C . ILE A 1 310 ? -12.321 -10.501 -2.051 1.00 93.06 310 ILE A C 1
ATOM 2433 O O . ILE A 1 310 ? -12.302 -11.710 -1.829 1.00 93.06 310 ILE A O 1
ATOM 2437 N N . ALA A 1 311 ? -13.151 -9.938 -2.934 1.00 93.56 311 ALA A N 1
ATOM 2438 C CA . ALA A 1 311 ? -14.133 -10.708 -3.694 1.00 93.56 311 ALA A CA 1
ATOM 2439 C C . ALA A 1 311 ? -13.462 -11.776 -4.572 1.00 93.56 311 ALA A C 1
ATOM 2441 O O . ALA A 1 311 ? -13.832 -12.942 -4.512 1.00 93.56 311 ALA A O 1
ATOM 2442 N N . THR A 1 312 ? -12.407 -11.408 -5.303 1.00 94.75 312 THR A N 1
ATOM 2443 C CA . THR A 1 312 ? -11.709 -12.330 -6.212 1.00 94.75 312 THR A CA 1
ATOM 2444 C C . THR A 1 312 ? -11.042 -13.478 -5.454 1.00 94.75 312 THR A C 1
ATOM 2446 O O . THR A 1 312 ? -11.152 -14.630 -5.866 1.00 94.75 312 THR A O 1
ATOM 2449 N N . VAL A 1 313 ? -10.390 -13.197 -4.320 1.00 94.75 313 VAL A N 1
ATOM 2450 C CA . VAL A 1 313 ? -9.806 -14.248 -3.469 1.00 94.75 313 VAL A CA 1
ATOM 2451 C C . VAL A 1 313 ? -10.891 -15.155 -2.894 1.00 94.75 313 VAL A C 1
ATOM 2453 O O . VAL A 1 313 ? -10.711 -16.370 -2.860 1.00 94.75 313 VAL A O 1
ATOM 2456 N N . HIS A 1 314 ? -12.008 -14.580 -2.446 1.00 92.12 314 HIS A N 1
ATOM 2457 C CA . HIS A 1 314 ? -13.137 -15.343 -1.925 1.00 92.12 314 HIS A CA 1
ATOM 2458 C C . HIS A 1 314 ? -13.713 -16.289 -2.989 1.00 92.12 314 HIS A C 1
ATOM 2460 O O . HIS A 1 314 ? -13.905 -17.470 -2.713 1.00 92.12 314 HIS A O 1
ATOM 2466 N N . ASP A 1 315 ? -13.911 -15.806 -4.215 1.00 94.00 315 ASP A N 1
ATOM 2467 C CA . ASP A 1 315 ? -14.453 -16.597 -5.326 1.00 94.00 315 ASP A CA 1
ATOM 2468 C C . ASP A 1 315 ? -13.509 -17.728 -5.771 1.00 94.00 315 ASP A C 1
ATOM 2470 O O . ASP A 1 315 ? -13.960 -18.748 -6.288 1.00 94.00 315 ASP A O 1
ATOM 2474 N N . ASN A 1 316 ? -12.202 -17.582 -5.530 1.00 94.88 316 ASN A N 1
ATOM 2475 C CA . ASN A 1 316 ? -11.177 -18.570 -5.880 1.00 94.88 316 ASN A CA 1
ATOM 2476 C C . ASN A 1 316 ? -10.663 -19.379 -4.674 1.00 94.88 316 ASN A C 1
ATOM 2478 O O . ASN A 1 316 ? -9.654 -20.085 -4.784 1.00 94.88 316 ASN A O 1
ATOM 2482 N N . ILE A 1 317 ? -11.333 -19.309 -3.516 1.00 94.38 317 ILE A N 1
ATOM 2483 C CA . ILE A 1 317 ? -10.812 -19.909 -2.282 1.00 94.38 317 ILE A CA 1
ATOM 2484 C C . ILE A 1 317 ? -10.720 -21.437 -2.350 1.00 94.38 317 ILE A C 1
ATOM 2486 O O . ILE A 1 317 ? -9.786 -22.014 -1.804 1.00 94.38 317 ILE A O 1
ATOM 2490 N N . GLU A 1 318 ? -11.633 -22.108 -3.057 1.00 93.31 318 GLU A N 1
ATOM 2491 C CA . GLU A 1 318 ? -11.617 -23.571 -3.207 1.00 93.31 318 GLU A CA 1
ATOM 2492 C C . GLU A 1 318 ? -10.377 -24.062 -3.967 1.00 93.31 318 GLU A C 1
ATOM 2494 O O . GLU A 1 318 ? -9.738 -25.034 -3.557 1.00 93.31 318 GLU A O 1
ATOM 2499 N N . ALA A 1 319 ? -9.985 -23.348 -5.028 1.00 93.44 319 ALA A N 1
ATOM 2500 C CA . ALA A 1 319 ? -8.754 -23.633 -5.759 1.00 93.44 319 ALA A CA 1
ATOM 2501 C C . ALA A 1 319 ? -7.529 -23.427 -4.855 1.00 93.44 319 ALA A C 1
ATOM 2503 O O . ALA A 1 319 ? -6.679 -24.311 -4.754 1.00 93.44 319 ALA A O 1
ATOM 2504 N N . LEU A 1 320 ? -7.493 -22.328 -4.095 1.00 95.06 320 LEU A N 1
ATOM 2505 C CA . LEU A 1 320 ? -6.424 -22.069 -3.126 1.00 95.06 320 LEU A CA 1
ATOM 2506 C C . LEU A 1 320 ? -6.345 -23.151 -2.031 1.00 95.06 320 LEU A C 1
ATOM 2508 O O . LEU A 1 320 ? -5.249 -23.532 -1.617 1.00 95.06 320 LEU A O 1
ATOM 2512 N N . ILE A 1 321 ? -7.484 -23.689 -1.579 1.00 93.56 321 ILE A N 1
ATOM 2513 C CA . ILE A 1 321 ? -7.541 -24.827 -0.644 1.00 93.56 321 ILE A CA 1
ATOM 2514 C C . ILE A 1 321 ? -6.904 -26.070 -1.259 1.00 93.56 321 ILE A C 1
ATOM 2516 O O . ILE A 1 321 ? -6.142 -26.756 -0.573 1.00 93.56 321 ILE A O 1
ATOM 2520 N N . SER A 1 322 ? -7.168 -26.346 -2.538 1.00 91.69 322 SER A N 1
ATOM 2521 C CA . SER A 1 322 ? -6.535 -27.465 -3.247 1.00 91.69 322 SER A CA 1
ATOM 2522 C C . SER A 1 322 ? -5.015 -27.301 -3.370 1.00 91.69 322 SER A C 1
ATOM 2524 O O . SER A 1 322 ? -4.283 -28.284 -3.279 1.00 91.69 322 SER A O 1
ATOM 2526 N N . ASP A 1 323 ? -4.537 -26.056 -3.443 1.00 92.69 323 ASP A N 1
ATOM 2527 C CA . ASP A 1 323 ? -3.115 -25.705 -3.457 1.00 92.69 323 ASP A CA 1
ATOM 2528 C C . ASP A 1 323 ? -2.471 -25.650 -2.057 1.00 92.69 323 ASP A C 1
ATOM 2530 O O . ASP A 1 323 ? -1.277 -25.371 -1.929 1.00 92.69 323 ASP A O 1
ATOM 2534 N N . GLY A 1 324 ? -3.225 -25.945 -0.992 1.00 92.75 324 GLY A N 1
ATOM 2535 C CA . GLY A 1 324 ? -2.705 -26.052 0.372 1.00 92.75 324 GLY A CA 1
ATOM 2536 C C . GLY A 1 324 ? -2.672 -24.739 1.159 1.00 92.75 324 GLY A C 1
ATOM 2537 O O . GLY A 1 324 ? -1.880 -24.621 2.099 1.00 92.75 324 GLY A O 1
ATOM 2538 N N . ILE A 1 325 ? -3.507 -23.755 0.806 1.00 96.12 325 ILE A N 1
ATOM 2539 C CA . ILE A 1 325 ? -3.653 -22.523 1.592 1.00 96.12 325 ILE A CA 1
ATOM 2540 C C . ILE A 1 325 ? -4.133 -22.846 3.018 1.00 96.12 325 ILE A C 1
ATOM 2542 O O . ILE A 1 325 ? -4.988 -23.708 3.243 1.00 96.12 325 ILE A O 1
ATOM 2546 N N . VAL A 1 326 ? -3.590 -22.136 4.005 1.00 94.94 326 VAL A N 1
ATOM 2547 C CA . VAL A 1 326 ? -3.989 -22.232 5.421 1.00 94.94 326 VAL A CA 1
ATOM 2548 C C . VAL A 1 326 ? -4.535 -20.918 5.968 1.00 94.94 326 VAL A C 1
ATOM 2550 O O . VAL A 1 326 ? -5.390 -20.929 6.858 1.00 94.94 326 VAL A O 1
ATOM 2553 N N . LYS A 1 327 ? -4.115 -19.783 5.404 1.00 95.88 327 LYS A N 1
ATOM 2554 C CA . LYS A 1 327 ? -4.608 -18.460 5.785 1.00 95.88 327 LYS A CA 1
ATOM 2555 C C . LYS A 1 327 ? -4.415 -17.470 4.642 1.00 95.88 327 LYS A C 1
ATOM 2557 O O . LYS A 1 327 ? -3.371 -17.471 4.001 1.00 95.88 327 LYS A O 1
ATOM 2562 N N . VAL A 1 328 ? -5.392 -16.592 4.438 1.00 96.69 328 VAL A N 1
ATOM 2563 C CA . VAL A 1 328 ? -5.263 -15.428 3.556 1.00 96.69 328 VAL A CA 1
ATOM 2564 C C . VAL A 1 328 ? -5.609 -14.169 4.333 1.00 96.69 328 VAL A C 1
ATOM 2566 O O . VAL A 1 328 ? -6.679 -14.071 4.943 1.00 96.69 328 VAL A O 1
ATOM 2569 N N . THR A 1 329 ? -4.706 -13.196 4.301 1.00 95.94 329 THR A N 1
ATOM 2570 C CA . THR A 1 329 ? -4.945 -11.857 4.842 1.00 95.94 329 THR A CA 1
ATOM 2571 C C . THR A 1 329 ? -4.816 -10.822 3.744 1.00 95.94 329 THR A C 1
ATOM 2573 O O . THR A 1 329 ? -3.847 -10.863 2.997 1.00 95.94 329 THR A O 1
ATOM 2576 N N . ILE A 1 330 ? -5.752 -9.882 3.678 1.00 94.94 330 ILE A N 1
ATOM 2577 C CA . ILE A 1 330 ? -5.689 -8.716 2.794 1.00 94.94 330 ILE A CA 1
ATOM 2578 C C . ILE A 1 330 ? -5.822 -7.490 3.691 1.00 94.94 330 ILE A C 1
ATOM 2580 O O . ILE A 1 330 ? -6.807 -7.350 4.421 1.00 94.94 330 ILE A O 1
ATOM 2584 N N . GLY A 1 331 ? -4.809 -6.631 3.709 1.00 90.69 331 GLY A N 1
ATOM 2585 C CA . GLY A 1 331 ? -4.728 -5.592 4.721 1.00 90.69 331 GLY A CA 1
ATOM 2586 C C . GLY A 1 331 ? -4.652 -6.174 6.130 1.00 90.69 331 GLY A C 1
ATOM 2587 O O . GLY A 1 331 ? -3.937 -7.139 6.414 1.00 90.69 331 GLY A O 1
ATOM 2588 N N . TYR A 1 332 ? -5.461 -5.599 7.011 1.00 88.31 332 TYR A N 1
ATOM 2589 C CA . TYR A 1 332 ? -5.667 -6.081 8.376 1.00 88.31 332 TYR A CA 1
ATOM 2590 C C . TYR A 1 332 ? -6.779 -7.136 8.476 1.00 88.31 332 TYR A C 1
ATOM 2592 O O . TYR A 1 332 ? -7.036 -7.665 9.559 1.00 88.31 332 TYR A O 1
ATOM 2600 N N . LEU A 1 333 ? -7.451 -7.461 7.366 1.00 89.69 333 LEU A N 1
ATOM 2601 C CA . LEU A 1 333 ? -8.545 -8.421 7.341 1.00 89.69 333 LEU A CA 1
ATOM 2602 C C . LEU A 1 333 ? -8.012 -9.832 7.086 1.00 89.69 333 LEU A C 1
ATOM 2604 O O . LEU A 1 333 ? -7.302 -10.086 6.116 1.00 89.69 333 LEU A O 1
ATOM 2608 N N . THR A 1 334 ? -8.411 -10.785 7.929 1.00 93.94 334 THR A N 1
ATOM 2609 C CA . THR A 1 334 ? -8.282 -12.210 7.595 1.00 93.94 334 THR A CA 1
ATOM 2610 C C . THR A 1 334 ? -9.483 -12.606 6.749 1.00 93.94 334 THR A C 1
ATOM 2612 O O . THR A 1 334 ? -10.588 -12.720 7.271 1.00 93.94 334 THR A O 1
ATOM 2615 N N . VAL A 1 335 ? -9.260 -12.783 5.448 1.00 93.50 335 VAL A N 1
ATOM 2616 C CA . VAL A 1 335 ? -10.305 -13.158 4.484 1.00 93.50 335 VAL A CA 1
ATOM 2617 C C . VAL A 1 335 ? -10.668 -14.625 4.646 1.00 93.50 335 VAL A C 1
ATOM 2619 O O . VAL A 1 335 ? -11.839 -14.991 4.600 1.00 93.50 335 VAL A O 1
ATOM 2622 N N . TRP A 1 336 ? -9.664 -15.466 4.888 1.00 94.38 336 TRP A N 1
ATOM 2623 C CA . TRP A 1 336 ? -9.872 -16.885 5.112 1.00 94.38 336 TRP A CA 1
ATOM 2624 C C . TRP A 1 336 ? -8.820 -17.454 6.061 1.00 94.38 336 TRP A C 1
ATOM 2626 O O . TRP A 1 336 ? -7.664 -17.027 6.070 1.00 94.38 336 TRP A O 1
ATOM 2636 N N . LYS A 1 337 ? -9.220 -18.434 6.869 1.00 93.50 337 LYS A N 1
ATOM 2637 C CA . LYS A 1 337 ? -8.323 -19.215 7.721 1.00 93.50 337 LYS A CA 1
ATOM 2638 C C . LYS A 1 337 ? -8.890 -20.619 7.874 1.00 93.50 337 LYS A C 1
ATOM 2640 O O . LYS A 1 337 ? -10.060 -20.765 8.228 1.00 93.50 337 LYS A O 1
ATOM 2645 N N . LYS A 1 338 ? -8.051 -21.632 7.668 1.00 89.12 338 LYS A N 1
ATOM 2646 C CA . LYS A 1 338 ? -8.409 -23.033 7.889 1.00 89.12 338 LYS A CA 1
ATOM 2647 C C . LYS A 1 338 ? -8.834 -23.241 9.345 1.00 89.12 338 LYS A C 1
ATOM 2649 O O . LYS A 1 338 ? -8.111 -22.841 10.262 1.00 89.12 338 LYS A O 1
ATOM 2654 N N . GLN A 1 339 ? -10.000 -23.844 9.569 1.00 80.69 339 GLN A N 1
ATOM 2655 C CA . GLN A 1 339 ? -10.490 -24.123 10.920 1.00 80.69 339 GLN A CA 1
ATOM 2656 C C . GLN A 1 339 ? -9.960 -25.470 11.426 1.00 80.69 339 GLN A C 1
ATOM 2658 O O . GLN A 1 339 ? -9.820 -26.429 10.672 1.00 80.69 339 GLN A O 1
ATOM 2663 N N . VAL A 1 340 ? -9.685 -25.558 12.731 1.00 58.78 340 VAL A N 1
ATOM 2664 C CA . VAL A 1 340 ? -9.160 -26.774 13.386 1.00 58.78 340 VAL A CA 1
ATOM 2665 C C . VAL A 1 340 ? -10.155 -27.947 13.310 1.00 58.78 340 VAL A C 1
ATOM 2667 O O . VAL A 1 340 ? -9.758 -29.103 13.400 1.00 58.78 340 VAL A O 1
ATOM 2670 N N . HIS A 1 341 ? -11.445 -27.691 13.076 1.00 44.44 341 HIS A N 1
ATOM 2671 C CA . HIS A 1 341 ? -12.444 -28.759 12.995 1.00 44.44 341 HIS A CA 1
ATOM 2672 C C . HIS A 1 341 ? -12.340 -29.623 11.719 1.00 44.44 341 HIS A C 1
ATOM 2674 O O . HIS A 1 341 ? -12.847 -30.745 11.712 1.00 44.44 341 HIS A O 1
ATOM 2680 N N . ASP A 1 342 ? -11.610 -29.161 10.695 1.00 44.44 342 ASP A N 1
ATOM 2681 C CA . ASP A 1 342 ? -11.352 -29.905 9.450 1.00 44.44 342 ASP A CA 1
ATOM 2682 C C . ASP A 1 342 ? -10.320 -31.039 9.615 1.00 44.44 342 ASP A C 1
ATOM 2684 O O . ASP A 1 342 ? -10.066 -31.789 8.672 1.00 44.44 342 ASP A O 1
ATOM 2688 N N . PHE A 1 343 ? -9.711 -31.182 10.800 1.00 43.41 343 PHE A N 1
ATOM 2689 C CA . PHE A 1 343 ? -8.808 -32.296 11.111 1.00 43.41 343 PHE A CA 1
ATOM 2690 C C . PHE A 1 343 ? -9.545 -33.636 11.285 1.00 43.41 343 PHE A C 1
ATOM 2692 O O . PHE A 1 343 ? -8.944 -34.679 11.066 1.00 43.41 343 PHE A O 1
ATOM 2699 N N . LEU A 1 344 ? -10.835 -33.635 11.648 1.00 37.09 344 LEU A N 1
ATOM 2700 C CA . LEU A 1 344 ? -11.553 -34.864 12.035 1.00 37.09 344 LEU A CA 1
ATOM 2701 C C . LEU A 1 344 ? -12.401 -35.489 10.918 1.00 37.09 344 LEU A C 1
ATOM 2703 O O . LEU A 1 344 ? -12.878 -36.611 11.068 1.00 37.09 344 LEU A O 1
ATOM 2707 N N . THR A 1 345 ? -12.613 -34.787 9.805 1.00 34.03 345 THR A N 1
ATOM 2708 C CA . THR A 1 345 ? -13.519 -35.236 8.734 1.00 34.03 345 THR A CA 1
ATOM 2709 C C . THR A 1 345 ? -12.817 -35.891 7.548 1.00 34.03 345 THR A C 1
ATOM 2711 O O . THR A 1 345 ? -13.465 -36.656 6.843 1.00 34.03 345 THR A O 1
ATOM 2714 N N . LYS A 1 346 ? -11.511 -35.672 7.329 1.00 38.66 346 LYS A N 1
ATOM 2715 C CA . LYS A 1 346 ? -10.797 -36.245 6.166 1.00 38.66 346 LYS A CA 1
ATOM 2716 C C . LYS A 1 346 ? -10.048 -37.560 6.416 1.00 38.66 346 LYS A C 1
ATOM 2718 O O . LYS A 1 346 ? -9.720 -38.223 5.443 1.00 38.66 346 LYS A O 1
ATOM 2723 N N . GLU A 1 347 ? -9.843 -37.990 7.662 1.00 37.25 347 GLU A N 1
ATOM 2724 C CA . GLU A 1 347 ? -9.226 -39.304 7.955 1.00 37.25 347 GLU A CA 1
ATOM 2725 C C . GLU A 1 347 ? -10.234 -40.474 8.009 1.00 37.25 347 GLU A C 1
ATOM 2727 O O . GLU A 1 347 ? -9.841 -41.607 8.268 1.00 37.25 347 GLU A O 1
ATOM 2732 N N . ARG A 1 348 ? -11.535 -40.246 7.754 1.00 34.00 348 ARG A N 1
ATOM 2733 C CA . ARG A 1 348 ? -12.571 -41.301 7.846 1.00 34.00 348 ARG A CA 1
ATOM 2734 C C . ARG A 1 348 ? -13.083 -41.841 6.506 1.00 34.00 348 ARG A C 1
ATOM 2736 O O . ARG A 1 348 ? -13.864 -42.787 6.506 1.00 34.00 348 ARG A O 1
ATOM 2743 N N . GLU A 1 349 ? -12.652 -41.293 5.375 1.00 33.25 349 GLU A N 1
ATOM 2744 C CA . GLU A 1 349 ? -13.071 -41.766 4.048 1.00 33.25 349 GLU A CA 1
ATOM 2745 C C . GLU A 1 349 ? -11.900 -42.390 3.277 1.00 33.25 349 GLU A C 1
ATOM 2747 O O . GLU A 1 349 ? -11.505 -41.915 2.218 1.00 33.25 349 GLU A O 1
ATOM 2752 N N . GLU A 1 350 ? -11.357 -43.495 3.794 1.00 28.48 350 GLU A N 1
ATOM 2753 C CA . GLU A 1 350 ? -10.752 -44.514 2.929 1.00 28.48 350 GLU A CA 1
ATOM 2754 C C . GLU A 1 350 ? -11.791 -45.623 2.673 1.00 28.48 350 GLU A C 1
ATOM 2756 O O . GLU A 1 350 ? -12.259 -46.258 3.625 1.00 28.48 350 GLU A O 1
ATOM 2761 N N . PRO A 1 351 ? -12.185 -45.888 1.413 1.00 30.61 351 PRO A N 1
ATOM 2762 C CA . PRO A 1 351 ? -13.050 -47.011 1.084 1.00 30.61 351 PRO A CA 1
ATOM 2763 C C . PRO A 1 351 ? -12.243 -48.316 1.110 1.00 30.61 351 PRO A C 1
ATOM 2765 O O . PRO A 1 351 ? -11.343 -48.521 0.296 1.00 30.61 351 PRO A O 1
ATOM 2768 N N . GLN A 1 352 ? -12.597 -49.228 2.015 1.00 29.70 352 GLN A N 1
ATOM 2769 C CA . GLN A 1 352 ? -12.173 -50.629 1.942 1.00 29.70 352 GLN A CA 1
ATOM 2770 C C . GLN A 1 352 ? -12.794 -51.288 0.693 1.00 29.70 352 GLN A C 1
ATOM 2772 O O . GLN A 1 352 ? -14.009 -51.172 0.492 1.00 29.70 352 GLN A O 1
ATOM 2777 N N . PRO A 1 353 ? -12.014 -51.994 -0.145 1.00 32.09 353 PRO A N 1
ATOM 2778 C CA . PRO A 1 353 ? -12.555 -52.730 -1.277 1.00 32.09 353 PRO A CA 1
ATOM 2779 C C . PRO A 1 353 ? -13.271 -53.994 -0.785 1.00 32.09 353 PRO A C 1
ATOM 2781 O O . PRO A 1 353 ? -12.749 -54.755 0.027 1.00 32.09 353 PRO A O 1
ATOM 2784 N N . SER A 1 354 ? -14.481 -54.212 -1.295 1.00 29.97 354 SER A N 1
ATOM 2785 C CA . SER A 1 354 ? -15.254 -55.435 -1.099 1.00 29.97 354 SER A CA 1
ATOM 2786 C C . SER A 1 354 ? -15.188 -56.272 -2.370 1.00 29.97 354 SER A C 1
ATOM 2788 O O . SER A 1 354 ? -15.597 -55.807 -3.422 1.00 29.97 354 SER A O 1
ATOM 2790 N N . GLU A 1 355 ? -14.636 -57.477 -2.247 1.00 27.67 355 GLU A N 1
ATOM 2791 C CA . GLU A 1 355 ? -14.775 -58.668 -3.103 1.00 27.67 355 GLU A CA 1
ATOM 2792 C C . GLU A 1 355 ? -13.838 -59.719 -2.460 1.00 27.67 355 GLU A C 1
ATOM 2794 O O . GLU A 1 355 ? -12.714 -59.394 -2.105 1.00 27.67 355 GLU A O 1
ATOM 2799 N N . ALA A 1 356 ? -14.180 -60.974 -2.188 1.00 27.67 356 ALA A N 1
ATOM 2800 C CA . ALA A 1 356 ? -15.291 -61.806 -2.598 1.00 27.67 356 ALA A CA 1
ATOM 2801 C C . ALA A 1 356 ? -15.504 -62.923 -1.555 1.00 27.67 356 ALA A C 1
ATOM 2803 O O . ALA A 1 356 ? -14.580 -63.351 -0.864 1.00 27.67 356 ALA A O 1
ATOM 2804 N N . THR A 1 357 ? -16.736 -63.413 -1.471 1.00 28.55 357 THR A N 1
ATOM 2805 C CA . THR A 1 357 ? -17.105 -64.646 -0.772 1.00 28.55 357 THR A CA 1
ATOM 2806 C C . THR A 1 357 ? -16.653 -65.858 -1.588 1.00 28.55 357 THR A C 1
ATOM 2808 O O . THR A 1 357 ? -17.026 -65.955 -2.755 1.00 28.55 357 THR A O 1
ATOM 2811 N N . GLN A 1 358 ? -15.944 -66.811 -0.975 1.00 30.11 358 GLN A N 1
ATOM 2812 C CA . GLN A 1 358 ? -16.021 -68.226 -1.353 1.00 30.11 358 GLN A CA 1
ATOM 2813 C C . GLN A 1 358 ? -16.048 -69.119 -0.108 1.00 30.11 358 GLN A C 1
ATOM 2815 O O . GLN A 1 358 ? -15.381 -68.853 0.890 1.00 30.11 358 GLN A O 1
ATOM 2820 N N . GLU A 1 359 ? -16.933 -70.107 -0.209 1.00 28.61 359 GLU A N 1
ATOM 2821 C CA . GLU A 1 359 ? -17.342 -71.131 0.749 1.00 28.61 359 GLU A CA 1
ATOM 2822 C C . GLU A 1 359 ? -16.282 -72.233 0.961 1.00 28.61 359 GLU A C 1
ATOM 2824 O O . GLU A 1 359 ? -15.215 -72.208 0.357 1.00 28.61 359 GLU A O 1
ATOM 2829 N N . GLU A 1 360 ? -16.690 -73.237 1.751 1.00 26.92 360 GLU A N 1
ATOM 2830 C CA . GLU A 1 360 ? -16.050 -74.520 2.098 1.00 26.92 360 GLU A CA 1
ATOM 2831 C C . GLU A 1 360 ? -15.215 -74.456 3.391 1.00 26.92 360 GLU A C 1
ATOM 2833 O O . GLU A 1 360 ? -14.349 -73.614 3.566 1.00 26.92 360 GLU A O 1
ATOM 2838 N N . GLY A 1 361 ? -15.421 -75.282 4.414 1.00 25.42 361 GLY A N 1
ATOM 2839 C CA . GLY A 1 361 ? -16.125 -76.554 4.499 1.00 25.42 361 GLY A CA 1
ATOM 2840 C C . GLY A 1 361 ? -15.349 -77.447 5.474 1.00 25.42 361 GLY A C 1
ATOM 2841 O O . GLY A 1 361 ? -14.317 -77.977 5.106 1.00 25.42 361 GLY A O 1
ATOM 2842 N N . GLN A 1 362 ? -15.851 -77.535 6.708 1.00 26.70 362 GLN A N 1
ATOM 2843 C CA . GLN A 1 362 ? -15.769 -78.635 7.686 1.00 26.70 362 GLN A CA 1
ATOM 2844 C C . GLN A 1 362 ? -14.478 -79.436 8.004 1.00 26.70 362 GLN A C 1
ATOM 2846 O O . GLN A 1 362 ? -13.738 -79.901 7.150 1.00 26.70 362 GLN A O 1
ATOM 2851 N N . ASP A 1 363 ? -14.423 -79.763 9.305 1.00 25.80 363 ASP A N 1
ATOM 2852 C CA . ASP A 1 363 ? -13.909 -80.990 9.936 1.00 25.80 363 ASP A CA 1
ATOM 2853 C C . ASP A 1 363 ? -12.409 -81.090 10.280 1.00 25.80 363 ASP A C 1
ATOM 2855 O O . ASP A 1 363 ? -11.555 -81.448 9.480 1.00 25.80 363 ASP A O 1
ATOM 2859 N N . THR A 1 364 ? -12.074 -80.960 11.567 1.00 26.02 364 THR A N 1
ATOM 2860 C CA . THR A 1 364 ? -12.061 -82.100 12.511 1.00 26.02 364 THR A CA 1
ATOM 2861 C C . THR A 1 364 ? -11.488 -81.672 13.865 1.00 26.02 364 THR A C 1
ATOM 2863 O O . THR A 1 364 ? -10.429 -81.062 13.974 1.00 26.02 364 THR A O 1
ATOM 2866 N N . SER A 1 365 ? -12.215 -82.018 14.925 1.00 33.12 365 SER A N 1
ATOM 2867 C CA . SER A 1 365 ? -11.735 -82.004 16.304 1.00 33.12 365 SER A CA 1
ATOM 2868 C C . SER A 1 365 ? -11.011 -83.316 16.595 1.00 33.12 365 SER A C 1
ATOM 2870 O O . SER A 1 365 ? -11.585 -84.373 16.339 1.00 33.12 365 SER A O 1
ATOM 2872 N N . SER A 1 366 ? -9.814 -83.257 17.189 1.00 28.00 366 SER A N 1
ATOM 2873 C CA . SER A 1 366 ? -9.414 -84.196 18.248 1.00 28.00 366 SER A CA 1
ATOM 2874 C C . SER A 1 366 ? -8.078 -83.828 18.905 1.00 28.00 366 SER A C 1
ATOM 2876 O O . SER A 1 366 ? -7.104 -83.576 18.202 1.00 28.00 366 SER A O 1
ATOM 2878 N N . ALA A 1 367 ? -8.066 -83.983 20.237 1.00 27.61 367 ALA A N 1
ATOM 2879 C CA . ALA A 1 367 ? -6.949 -84.360 21.122 1.00 27.61 367 ALA A CA 1
ATOM 2880 C C . ALA A 1 367 ? -6.331 -83.268 22.032 1.00 27.61 367 ALA A C 1
ATOM 2882 O O . ALA A 1 367 ? -5.376 -82.591 21.672 1.00 27.61 367 ALA A O 1
ATOM 2883 N N . SER A 1 368 ? -6.931 -83.152 23.231 1.00 30.39 368 SER A N 1
ATOM 2884 C CA . SER A 1 368 ? -6.337 -83.298 24.590 1.00 30.39 368 SER A CA 1
ATOM 2885 C C . SER A 1 368 ? -4.869 -82.880 24.833 1.00 30.39 368 SER A C 1
ATOM 2887 O O . SER A 1 368 ? -3.991 -83.423 24.171 1.00 30.39 368 SER A O 1
ATOM 2889 N N . LEU A 1 369 ? -4.609 -81.908 25.735 1.00 32.50 369 LEU A N 1
ATOM 2890 C CA . LEU A 1 369 ? -4.226 -82.055 27.178 1.00 32.50 369 LEU A CA 1
ATOM 2891 C C . LEU A 1 369 ? -2.824 -82.698 27.340 1.00 32.50 369 LEU A C 1
ATOM 2893 O O . LEU A 1 369 ? -2.595 -83.749 26.755 1.00 32.50 369 LEU A O 1
ATOM 2897 N N . ASP A 1 370 ? -1.805 -82.166 28.024 1.00 34.88 370 ASP A N 1
ATOM 2898 C CA . ASP A 1 370 ? -1.632 -81.288 29.203 1.00 34.88 370 ASP A CA 1
ATOM 2899 C C . ASP A 1 370 ? -0.353 -80.411 28.973 1.00 34.88 370 ASP A C 1
ATOM 2901 O O . ASP A 1 370 ? 0.415 -80.711 28.060 1.00 34.88 370 ASP A O 1
ATOM 2905 N N . ASP A 1 371 ? -0.029 -79.294 29.644 1.00 35.06 371 ASP A N 1
ATOM 2906 C CA . ASP A 1 371 ? 0.152 -79.100 31.093 1.00 35.06 371 ASP A CA 1
ATOM 2907 C C . ASP A 1 371 ? 0.430 -77.596 31.431 1.00 35.06 371 ASP A C 1
ATOM 2909 O O . ASP A 1 371 ? 0.867 -76.838 30.563 1.00 35.06 371 ASP A O 1
ATOM 2913 N N . GLU A 1 372 ? 0.234 -77.231 32.710 1.00 41.09 372 GLU A N 1
ATOM 2914 C CA . GLU A 1 372 ? 0.500 -75.960 33.451 1.00 41.09 372 GLU A CA 1
ATOM 2915 C C . GLU A 1 372 ? -0.556 -74.812 33.536 1.00 41.09 372 GLU A C 1
ATOM 2917 O O . GLU A 1 372 ? -0.512 -73.797 32.841 1.00 41.09 372 GLU A O 1
ATOM 2922 N N . ASP A 1 373 ? -1.482 -74.968 34.507 1.00 40.31 373 ASP A N 1
ATOM 2923 C CA . ASP A 1 373 ? -1.726 -74.106 35.708 1.00 40.31 373 ASP A CA 1
ATOM 2924 C C . ASP A 1 373 ? -0.825 -72.834 35.822 1.00 40.31 373 ASP A C 1
ATOM 2926 O O . ASP A 1 373 ? 0.387 -72.946 35.717 1.00 40.31 373 ASP A O 1
ATOM 2930 N N . ARG A 1 374 ? -1.235 -71.587 36.141 1.00 42.44 3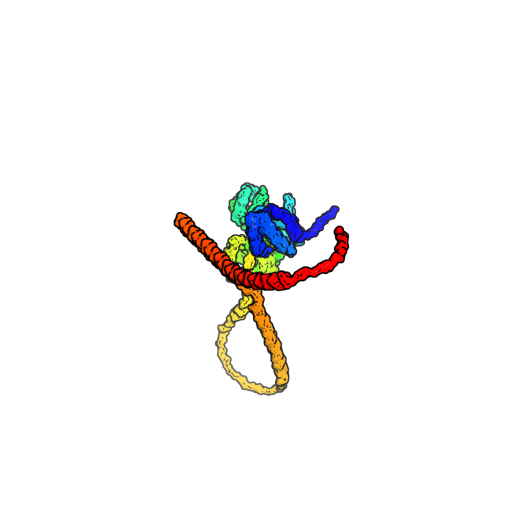74 ARG A N 1
ATOM 2931 C CA . ARG A 1 374 ? -2.260 -71.038 37.062 1.00 42.44 374 ARG A CA 1
ATOM 2932 C C . ARG A 1 374 ? -2.437 -69.506 36.856 1.00 42.44 374 ARG A C 1
ATOM 2934 O O . ARG A 1 374 ? -1.591 -68.876 36.225 1.00 42.44 374 ARG A O 1
ATOM 2941 N N . PRO A 1 375 ? -3.493 -68.877 37.422 1.00 44.94 375 PRO A N 1
ATOM 2942 C CA . PRO A 1 375 ? -3.969 -67.541 37.074 1.00 44.94 375 PRO A CA 1
ATOM 2943 C C . PRO A 1 375 ? -3.221 -66.421 37.810 1.00 44.94 375 PRO A C 1
ATOM 2945 O O . PRO A 1 375 ? -2.869 -66.559 38.983 1.00 44.94 375 PRO A O 1
ATOM 2948 N N . LYS A 1 376 ? -3.068 -65.274 37.136 1.00 48.38 376 LYS A N 1
ATOM 2949 C CA . LYS A 1 376 ? -2.737 -63.990 37.773 1.00 48.38 376 LYS A CA 1
ATOM 2950 C C . LYS A 1 376 ? -3.773 -63.724 38.869 1.00 48.38 376 LYS A C 1
ATOM 2952 O O . LYS A 1 376 ? -4.977 -63.806 38.620 1.00 48.38 376 LYS A O 1
ATOM 2957 N N . THR A 1 377 ? -3.302 -63.547 40.094 1.00 51.22 377 THR A N 1
ATOM 2958 C CA . THR A 1 377 ? -4.101 -63.504 41.322 1.00 51.22 377 THR A CA 1
ATOM 2959 C C . THR A 1 377 ? -5.128 -62.372 41.275 1.00 51.22 377 THR A C 1
ATOM 2961 O O . THR A 1 377 ? -4.843 -61.272 40.812 1.00 51.22 377 THR A O 1
ATOM 2964 N N . THR A 1 378 ? -6.327 -62.614 41.810 1.00 51.94 378 THR A N 1
ATOM 2965 C CA . THR A 1 378 ? -7.398 -61.609 41.967 1.00 51.94 378 THR A CA 1
ATOM 2966 C C . THR A 1 378 ? -6.926 -60.326 42.662 1.00 51.94 378 THR A C 1
ATOM 2968 O O . THR A 1 378 ? -7.417 -59.252 42.340 1.00 51.94 378 THR A O 1
ATOM 2971 N N . ALA A 1 379 ? -5.906 -60.427 43.520 1.00 58.69 379 ALA A N 1
ATOM 2972 C CA . ALA A 1 379 ? -5.266 -59.297 44.189 1.00 58.69 379 ALA A CA 1
ATOM 2973 C C . ALA A 1 379 ? -4.522 -58.332 43.237 1.00 58.69 379 ALA A C 1
ATOM 2975 O O . ALA A 1 379 ? -4.478 -57.137 43.501 1.00 58.69 379 ALA A O 1
ATOM 2976 N N . GLU A 1 380 ? -3.951 -58.814 42.124 1.00 55.69 380 GLU A N 1
ATOM 2977 C CA . GLU A 1 380 ? -3.290 -57.945 41.131 1.00 55.69 380 GLU A CA 1
ATOM 2978 C C . GLU A 1 380 ? -4.317 -57.175 40.292 1.00 55.69 380 GLU A C 1
ATOM 2980 O O . GLU A 1 380 ? -4.085 -56.033 39.904 1.00 55.69 380 GLU A O 1
ATOM 2985 N N . LEU A 1 381 ? -5.475 -57.788 40.029 1.00 52.88 381 LEU A N 1
ATOM 2986 C CA . LEU A 1 381 ? -6.592 -57.127 39.354 1.00 52.88 381 LEU A CA 1
ATOM 2987 C C . LEU A 1 381 ? -7.258 -56.081 40.257 1.00 52.88 381 LEU A C 1
ATOM 2989 O O . LEU A 1 381 ? -7.615 -55.017 39.761 1.00 52.88 381 LEU A O 1
ATOM 2993 N N . GLU A 1 382 ? -7.381 -56.343 41.561 1.00 61.66 382 GLU A N 1
ATOM 2994 C CA . GLU A 1 382 ? -7.885 -55.364 42.537 1.00 61.66 382 GLU A CA 1
ATOM 2995 C C . GLU A 1 382 ? -6.963 -54.138 42.654 1.00 61.66 382 GLU A C 1
ATOM 2997 O O . GLU A 1 382 ? -7.460 -53.017 42.584 1.00 61.66 382 GLU A O 1
ATOM 3002 N N . ASP A 1 383 ? -5.637 -54.323 42.693 1.00 70.19 383 ASP A N 1
ATOM 3003 C CA . ASP A 1 383 ? -4.658 -53.216 42.709 1.00 70.19 383 ASP A CA 1
ATOM 3004 C C . ASP A 1 383 ? -4.702 -52.364 41.423 1.00 70.19 383 ASP A C 1
ATOM 3006 O O . ASP A 1 383 ? -4.597 -51.136 41.465 1.00 70.19 383 ASP A O 1
ATOM 3010 N N . ILE A 1 384 ? -4.914 -52.993 40.260 1.00 66.19 384 ILE A N 1
ATOM 3011 C CA . ILE A 1 384 ? -5.078 -52.273 38.986 1.00 66.19 384 ILE A CA 1
ATOM 3012 C C . ILE A 1 384 ? -6.390 -51.480 38.971 1.00 66.19 384 ILE A C 1
ATOM 3014 O O . ILE A 1 384 ? -6.407 -50.337 38.511 1.00 66.19 384 ILE A O 1
ATOM 3018 N N . VAL A 1 385 ? -7.484 -52.064 39.463 1.00 67.19 385 VAL A N 1
ATOM 3019 C CA . VAL A 1 385 ? -8.788 -51.388 39.529 1.00 67.19 385 VAL A CA 1
ATOM 3020 C C . VAL A 1 385 ? -8.740 -50.206 40.497 1.00 67.19 385 VAL A C 1
ATOM 3022 O O . VAL A 1 385 ? -9.282 -49.149 40.176 1.00 67.19 385 VAL A O 1
ATOM 3025 N N . GLU A 1 386 ? -8.048 -50.336 41.627 1.00 73.31 386 GLU A N 1
ATOM 3026 C CA . GLU A 1 386 ? -7.883 -49.252 42.598 1.00 73.31 386 GLU A CA 1
ATOM 3027 C C . GLU A 1 386 ? -7.054 -48.095 42.015 1.00 73.31 386 GLU A C 1
ATOM 3029 O O . GLU A 1 386 ? -7.510 -46.950 42.028 1.00 73.31 386 GLU A O 1
ATOM 3034 N N . LYS A 1 387 ? -5.927 -48.389 41.350 1.00 73.69 387 LYS A N 1
ATOM 3035 C CA . LYS A 1 387 ? -5.112 -47.375 40.648 1.00 73.69 387 LYS A CA 1
ATOM 3036 C C . LYS A 1 387 ? -5.862 -46.673 39.519 1.00 73.69 387 LYS A C 1
ATOM 3038 O O . LYS A 1 387 ? -5.721 -45.462 39.334 1.00 73.69 387 LYS A O 1
ATOM 3043 N N . LEU A 1 388 ? -6.656 -47.415 38.745 1.00 64.44 388 LEU A N 1
ATOM 3044 C CA . LEU A 1 388 ? -7.490 -46.832 37.693 1.00 64.44 388 LEU A CA 1
ATOM 3045 C C . LEU A 1 388 ? -8.611 -45.973 38.283 1.00 64.44 388 LEU A C 1
ATOM 3047 O O . LEU A 1 388 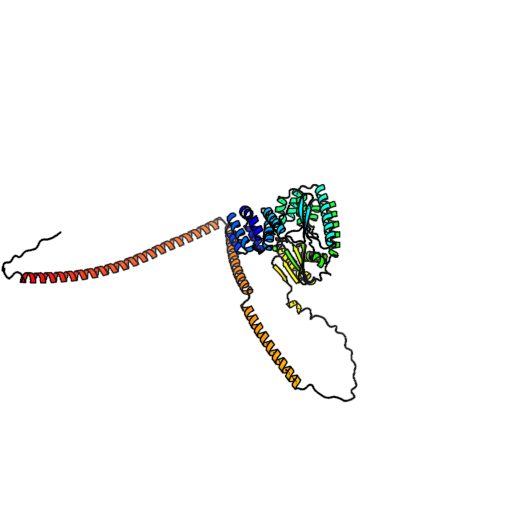? -8.917 -44.927 37.717 1.00 64.44 388 LEU A O 1
ATOM 3051 N N . SER A 1 389 ? -9.186 -46.367 39.422 1.00 70.50 389 SER A N 1
ATOM 3052 C CA . SER A 1 389 ? -10.210 -45.582 40.115 1.00 70.50 389 SER A CA 1
ATOM 3053 C C . SER A 1 389 ? -9.660 -44.279 40.696 1.00 70.50 389 SER A C 1
ATOM 3055 O O . SER A 1 389 ? -10.367 -43.273 40.665 1.00 70.50 389 SER A O 1
ATOM 3057 N N . GLU A 1 390 ? -8.432 -44.274 41.220 1.00 77.31 390 GLU A N 1
ATOM 3058 C CA . GLU A 1 390 ? -7.763 -43.045 41.669 1.00 77.31 390 GLU A CA 1
ATOM 3059 C C . GLU A 1 390 ? -7.446 -42.128 40.484 1.00 77.31 390 GLU A C 1
ATOM 3061 O O . GLU A 1 390 ? -7.807 -40.953 40.498 1.00 77.31 390 GLU A O 1
ATOM 3066 N N . THR A 1 391 ? -6.894 -42.689 39.403 1.00 68.00 391 THR A N 1
ATOM 3067 C CA . THR A 1 391 ? -6.591 -41.930 38.176 1.00 68.00 391 THR A CA 1
ATOM 3068 C C . THR A 1 391 ? -7.852 -41.314 37.561 1.00 68.00 391 THR A C 1
ATOM 3070 O O . THR A 1 391 ? -7.817 -40.191 37.060 1.00 68.00 391 THR A O 1
ATOM 3073 N N . LEU A 1 392 ? -8.980 -42.033 37.593 1.00 66.81 392 LEU A N 1
ATOM 3074 C CA . LEU A 1 392 ? -10.261 -41.526 37.104 1.00 66.81 392 LEU A CA 1
ATOM 3075 C C . LEU A 1 392 ? -10.722 -40.313 37.925 1.00 66.81 392 LEU A C 1
ATOM 3077 O O . LEU A 1 392 ? -11.135 -39.315 37.344 1.00 66.81 392 LEU A O 1
ATOM 3081 N N . LYS A 1 393 ? -10.580 -40.374 39.253 1.00 77.12 393 LYS A N 1
ATOM 3082 C CA . LYS A 1 393 ? -10.928 -39.280 40.170 1.00 77.12 393 LYS A CA 1
ATOM 3083 C C . LYS A 1 393 ? -10.094 -38.023 39.929 1.00 77.12 393 LYS A C 1
ATOM 3085 O O . LYS A 1 393 ? -10.652 -36.930 39.879 1.00 77.12 393 LYS A O 1
ATOM 3090 N N . ASP A 1 394 ? -8.787 -38.181 39.726 1.00 72.62 394 ASP A N 1
ATOM 3091 C CA . ASP A 1 394 ? -7.889 -37.062 39.418 1.00 72.62 394 ASP A CA 1
ATOM 3092 C C . ASP A 1 394 ? -8.271 -36.395 38.087 1.00 72.62 394 ASP A C 1
ATOM 3094 O O . ASP A 1 394 ? -8.276 -35.168 37.966 1.00 72.62 394 ASP A O 1
ATOM 3098 N N . LYS A 1 395 ? -8.666 -37.193 37.085 1.00 68.19 395 LYS A N 1
ATOM 3099 C CA . LYS A 1 395 ? -9.126 -36.675 35.789 1.00 68.19 395 LYS A CA 1
ATOM 3100 C C . LYS A 1 395 ? -10.504 -36.031 35.843 1.00 68.19 395 LYS A C 1
ATOM 3102 O O . LYS A 1 395 ? -10.713 -35.031 35.163 1.00 68.19 395 LYS A O 1
ATOM 3107 N N . GLU A 1 396 ? -11.421 -36.539 36.658 1.00 64.75 396 GLU A N 1
ATOM 3108 C CA . GLU A 1 396 ? -12.706 -35.880 36.916 1.00 64.75 396 GLU A CA 1
ATOM 3109 C C . GLU A 1 396 ? -12.500 -34.508 37.574 1.00 64.75 396 GLU A C 1
ATOM 3111 O O . GLU A 1 396 ? -13.149 -33.537 37.185 1.00 64.75 396 GLU A O 1
ATOM 3116 N N . GLN A 1 397 ? -11.534 -34.392 38.490 1.00 73.06 397 GLN A N 1
ATOM 3117 C CA . GLN A 1 397 ? -11.194 -33.122 39.129 1.00 73.06 397 GLN A CA 1
ATOM 3118 C C . GLN A 1 397 ? -10.542 -32.121 38.155 1.00 73.06 397 GLN A C 1
ATOM 3120 O O . GLN A 1 397 ? -10.929 -30.954 38.142 1.00 73.06 397 GLN A O 1
ATOM 3125 N N . GLU A 1 398 ? -9.629 -32.564 37.280 1.00 67.94 398 GLU A N 1
ATOM 3126 C CA . GLU A 1 398 ? -9.072 -31.720 36.204 1.00 67.94 398 GLU A CA 1
ATOM 3127 C C . GLU A 1 398 ? -10.163 -31.212 35.241 1.00 67.94 398 GLU A C 1
ATOM 3129 O O . GLU A 1 398 ? -10.110 -30.070 34.776 1.00 67.94 398 GLU A O 1
ATOM 3134 N N . VAL A 1 399 ? -11.169 -32.039 34.935 1.00 62.16 399 VAL A N 1
ATOM 3135 C CA . VAL A 1 399 ? -12.296 -31.652 34.071 1.00 62.16 399 VAL A CA 1
ATOM 3136 C C . VAL A 1 399 ? -13.186 -30.610 34.749 1.00 62.16 399 VAL A C 1
ATOM 3138 O O . VAL A 1 399 ? -13.601 -29.661 34.084 1.00 62.16 399 VAL A O 1
ATOM 3141 N N . GLU A 1 400 ? -13.441 -30.736 36.053 1.00 71.31 400 GLU A N 1
ATOM 3142 C CA . GLU A 1 400 ? -14.212 -29.754 36.827 1.00 71.31 400 GLU A CA 1
ATOM 3143 C C . GLU A 1 400 ? -13.476 -28.401 36.909 1.00 71.31 400 GLU A C 1
ATOM 3145 O O . GLU A 1 400 ? -14.074 -27.344 36.703 1.00 71.31 400 GLU A O 1
ATOM 3150 N N . GLU A 1 401 ? -12.153 -28.416 37.109 1.00 70.12 401 GLU A N 1
ATOM 3151 C CA . GLU A 1 401 ? -11.319 -27.206 37.099 1.00 70.12 401 GLU A CA 1
ATOM 3152 C C . GLU A 1 401 ? -11.294 -26.534 35.716 1.00 70.12 401 GLU A C 1
ATOM 3154 O O . GLU A 1 401 ? -11.423 -25.310 35.607 1.00 70.12 401 GLU A O 1
ATOM 3159 N N . LEU A 1 402 ? -11.197 -27.317 34.637 1.00 65.44 402 LEU A N 1
ATOM 3160 C CA . LEU A 1 402 ? -11.296 -26.804 33.268 1.00 65.44 402 LEU A CA 1
ATOM 3161 C C . LEU A 1 402 ? -12.700 -26.283 32.940 1.00 65.44 402 LEU A C 1
ATOM 3163 O O . LEU A 1 402 ? -12.818 -25.308 32.193 1.00 65.44 402 LEU A O 1
ATOM 3167 N N . ALA A 1 403 ? -13.757 -26.882 33.495 1.00 64.25 403 ALA A N 1
ATOM 3168 C CA . ALA A 1 403 ? -15.130 -26.409 33.347 1.00 64.25 403 ALA A CA 1
ATOM 3169 C C . ALA A 1 403 ? -15.337 -25.057 34.044 1.00 64.25 403 ALA A C 1
ATOM 3171 O O . ALA A 1 403 ? -15.936 -24.156 33.453 1.00 64.25 403 ALA A O 1
ATOM 3172 N N . ASP A 1 404 ? -14.769 -24.872 35.237 1.00 66.19 404 ASP A N 1
ATOM 3173 C CA . ASP A 1 404 ? -14.801 -23.606 35.975 1.00 66.19 404 ASP A CA 1
ATOM 3174 C C . ASP A 1 404 ? -13.963 -22.517 35.272 1.00 66.19 404 ASP A C 1
ATOM 3176 O O . ASP A 1 404 ? -14.387 -21.365 35.155 1.00 66.19 404 ASP A O 1
ATOM 3180 N N . ILE A 1 405 ? -12.813 -22.878 34.684 1.00 64.94 405 ILE A N 1
ATOM 3181 C CA . ILE A 1 405 ? -12.032 -21.983 33.811 1.00 64.94 405 ILE A CA 1
ATOM 3182 C C . ILE A 1 405 ? -12.827 -21.621 32.547 1.00 64.94 405 ILE A C 1
ATOM 3184 O O . ILE A 1 405 ? -12.876 -20.450 32.174 1.00 64.94 405 ILE A O 1
ATOM 3188 N N . LEU A 1 406 ? -13.495 -22.578 31.898 1.00 54.41 406 LEU A N 1
ATOM 3189 C CA . LEU A 1 406 ? -14.352 -22.328 30.732 1.00 54.41 406 LEU A CA 1
ATOM 3190 C C . LEU A 1 406 ? -15.563 -21.458 31.073 1.00 54.41 406 LEU A C 1
ATOM 3192 O O . LEU A 1 406 ? -15.961 -20.630 30.253 1.00 54.41 406 LEU A O 1
ATOM 3196 N N . GLN A 1 407 ? -16.136 -21.610 32.265 1.00 59.00 407 GLN A N 1
ATOM 3197 C CA . GLN A 1 407 ? -17.227 -20.774 32.754 1.00 59.00 407 GLN A CA 1
ATOM 3198 C C . GLN A 1 407 ? -16.745 -19.345 33.040 1.00 59.00 407 GLN A C 1
ATOM 3200 O O . GLN A 1 407 ? -17.353 -18.391 32.559 1.00 59.00 407 GLN A O 1
ATOM 3205 N N . LYS A 1 408 ? -15.581 -19.188 33.681 1.00 56.97 408 LYS A N 1
ATOM 3206 C CA . LYS A 1 408 ? -14.913 -17.888 33.880 1.00 56.97 408 LYS A CA 1
ATOM 3207 C C . LYS A 1 408 ? -14.488 -17.224 32.563 1.00 56.97 408 LYS A C 1
ATOM 3209 O O . LYS A 1 408 ? -14.533 -16.002 32.455 1.00 56.97 408 LYS A O 1
ATOM 3214 N N . ILE A 1 409 ? -14.120 -18.003 31.542 1.00 55.28 409 ILE A N 1
ATOM 3215 C CA . ILE A 1 409 ? -13.833 -17.508 30.184 1.00 55.28 409 ILE A CA 1
ATOM 3216 C C . ILE A 1 409 ? -15.127 -17.101 29.466 1.00 55.28 409 ILE A C 1
ATOM 3218 O O . ILE A 1 409 ? -15.147 -16.041 28.842 1.00 55.28 409 ILE A O 1
ATOM 3222 N N . LYS A 1 410 ? -16.216 -17.876 29.584 1.00 55.78 410 LYS A N 1
ATOM 3223 C CA . LYS A 1 410 ? -17.547 -17.538 29.035 1.00 55.78 410 LYS A CA 1
ATOM 3224 C C . LYS A 1 410 ? -18.142 -16.274 29.650 1.00 55.78 410 LYS A C 1
ATOM 3226 O O . LYS A 1 410 ? -18.803 -15.518 28.956 1.00 55.78 410 LYS A O 1
ATOM 3231 N N . GLU A 1 411 ? -17.903 -16.027 30.932 1.00 52.53 411 GLU A N 1
ATOM 3232 C CA . GLU A 1 411 ? -18.353 -14.808 31.615 1.00 52.53 411 GLU A CA 1
ATOM 3233 C C . GLU A 1 411 ? -17.380 -13.623 31.402 1.00 52.53 411 GLU A C 1
ATOM 3235 O O . GLU A 1 411 ? -17.685 -12.481 31.756 1.00 52.53 411 GLU A O 1
ATOM 3240 N N . GLY A 1 412 ? -16.215 -13.872 30.787 1.00 52.91 412 GLY A N 1
ATOM 3241 C CA . GLY A 1 412 ? -15.061 -12.975 30.796 1.00 52.91 412 GLY A CA 1
ATOM 3242 C C . GLY A 1 412 ? -14.385 -12.690 29.452 1.00 52.91 412 GLY A C 1
ATOM 3243 O O . GLY A 1 412 ? -13.261 -12.187 29.474 1.00 52.91 412 GLY A O 1
ATOM 3244 N N . THR A 1 413 ? -14.985 -12.950 28.281 1.00 55.06 413 THR A N 1
ATOM 3245 C CA . THR A 1 413 ? -14.282 -12.628 27.025 1.00 55.06 413 THR A CA 1
ATOM 3246 C C . THR A 1 413 ? -14.191 -11.104 26.774 1.00 55.06 413 THR A C 1
ATOM 3248 O O . THR A 1 413 ? -15.198 -10.387 26.785 1.00 55.06 413 THR A O 1
ATOM 3251 N N . PRO A 1 414 ? -12.999 -10.560 26.449 1.00 58.53 414 PRO A N 1
ATOM 3252 C CA . PRO A 1 414 ? -12.858 -9.212 25.883 1.00 58.53 414 PRO A CA 1
ATOM 3253 C C . PRO A 1 414 ? -13.605 -9.050 24.549 1.00 58.53 414 PRO A C 1
ATOM 3255 O O . PRO A 1 414 ? -13.915 -7.931 24.139 1.00 58.53 414 PRO A O 1
ATOM 3258 N N . LEU A 1 415 ? -13.892 -10.169 23.875 1.00 53.94 415 LEU A N 1
ATOM 3259 C CA . LEU A 1 415 ? -14.515 -10.224 22.561 1.00 53.94 415 LEU A CA 1
ATOM 3260 C C . LEU A 1 415 ? -16.030 -9.993 22.621 1.00 53.94 415 LEU A C 1
ATOM 3262 O O . LEU A 1 415 ? -16.527 -9.243 21.797 1.00 53.94 415 LEU A O 1
ATOM 3266 N N . GLU A 1 416 ? -16.771 -10.528 23.597 1.00 56.62 416 GLU A N 1
ATOM 3267 C CA . GLU A 1 416 ? -18.213 -10.244 23.743 1.00 56.62 416 GLU A CA 1
ATOM 3268 C C . GLU A 1 416 ? -18.486 -8.812 24.195 1.00 56.62 416 GLU A C 1
ATOM 3270 O O . GLU A 1 416 ? -19.460 -8.199 23.748 1.00 56.62 416 GLU A O 1
ATOM 3275 N N . ARG A 1 417 ? -17.596 -8.246 25.020 1.00 57.88 417 ARG A N 1
ATOM 3276 C CA . ARG A 1 417 ? -17.648 -6.830 25.402 1.00 57.88 417 ARG A CA 1
ATOM 3277 C C . ARG A 1 417 ? -17.378 -5.938 24.181 1.00 57.88 417 ARG A C 1
ATOM 3279 O O . ARG A 1 417 ? -18.211 -5.090 23.877 1.00 57.88 417 ARG A O 1
ATOM 3286 N N . LYS A 1 418 ? -16.340 -6.235 23.381 1.00 58.84 418 LYS A N 1
ATOM 3287 C CA . LYS A 1 418 ? -16.085 -5.566 22.085 1.00 58.84 418 LYS A CA 1
ATOM 3288 C C . LYS A 1 418 ? -17.199 -5.773 21.063 1.00 58.84 418 LYS A C 1
ATOM 3290 O O . LYS A 1 418 ? -17.547 -4.840 20.358 1.00 58.84 418 LYS A O 1
ATOM 3295 N N . VAL A 1 419 ? -17.793 -6.960 20.973 1.00 61.81 419 VAL A N 1
ATOM 3296 C CA . VAL A 1 419 ? -18.928 -7.237 20.078 1.00 61.81 419 VAL A CA 1
ATOM 3297 C C . VAL A 1 419 ? -20.165 -6.466 20.532 1.00 61.81 419 VAL A C 1
ATOM 3299 O O . VAL A 1 419 ? -20.918 -5.984 19.692 1.00 61.81 419 VAL A O 1
ATOM 3302 N N . SER A 1 420 ? -20.380 -6.306 21.837 1.00 64.19 420 SER A N 1
ATOM 3303 C CA . SER A 1 420 ? -21.478 -5.501 22.382 1.00 64.19 420 SER A CA 1
ATOM 3304 C C . SER A 1 420 ? -21.255 -4.003 22.155 1.00 64.19 420 SER A C 1
ATOM 3306 O O . SER A 1 420 ? -22.185 -3.309 21.749 1.00 64.19 420 SER A O 1
ATOM 3308 N N . GLU A 1 421 ? -20.021 -3.520 22.319 1.00 63.59 421 GLU A N 1
ATOM 3309 C CA . GLU A 1 421 ? -19.613 -2.150 21.978 1.00 63.59 421 GLU A CA 1
ATOM 3310 C C . GLU A 1 421 ? -19.756 -1.879 20.475 1.00 63.59 421 GLU A C 1
ATOM 3312 O O . GLU A 1 421 ? -20.369 -0.889 20.084 1.00 63.59 421 GLU A O 1
ATOM 3317 N N . LEU A 1 422 ? -19.294 -2.798 19.622 1.00 67.50 422 LEU A N 1
ATOM 3318 C CA . LEU A 1 422 ? -19.444 -2.710 18.168 1.00 67.50 422 LEU A CA 1
ATOM 3319 C C . LEU A 1 422 ? -20.912 -2.787 17.738 1.00 67.50 422 LEU A C 1
ATOM 3321 O O . LEU A 1 422 ? -21.314 -2.066 16.831 1.00 67.50 422 LEU A O 1
ATOM 3325 N N . LYS A 1 423 ? -21.749 -3.599 18.397 1.00 65.62 423 LYS A N 1
ATOM 3326 C CA . LYS A 1 423 ? -23.203 -3.629 18.155 1.00 65.62 423 LYS A CA 1
ATOM 3327 C C . LYS A 1 423 ? -23.867 -2.307 18.534 1.00 65.62 423 LYS A C 1
ATOM 3329 O O . LYS A 1 423 ? -24.766 -1.860 17.822 1.00 65.62 423 LYS A O 1
ATOM 3334 N N . LEU A 1 424 ? -23.440 -1.687 19.634 1.00 69.88 424 LEU A N 1
ATOM 3335 C CA . LEU A 1 424 ? -23.942 -0.382 20.056 1.00 69.88 424 LEU A CA 1
ATOM 3336 C C . LEU A 1 424 ? -23.513 0.717 19.075 1.00 69.88 424 LEU A C 1
ATOM 3338 O O . LEU A 1 424 ? -24.348 1.520 18.665 1.00 69.88 424 LEU A O 1
ATOM 3342 N N . TYR A 1 425 ? -22.256 0.693 18.634 1.00 61.47 425 TYR A N 1
ATOM 3343 C CA . TYR A 1 425 ? -21.725 1.610 17.627 1.00 61.47 425 TYR A CA 1
ATOM 3344 C C . TYR A 1 425 ? -22.446 1.457 16.278 1.00 61.47 425 TYR A C 1
ATOM 3346 O O . TYR A 1 425 ? -22.923 2.434 15.709 1.00 61.47 425 TYR A O 1
ATOM 3354 N N . LEU A 1 426 ? -22.651 0.220 15.813 1.00 68.44 426 LEU A N 1
ATOM 3355 C CA . LEU A 1 426 ? -23.404 -0.073 14.589 1.00 68.44 426 LEU A CA 1
ATOM 3356 C C . LEU A 1 426 ? -24.858 0.422 14.672 1.00 68.44 426 LEU A C 1
ATOM 3358 O O . LEU A 1 426 ? -25.428 0.864 13.676 1.00 68.44 426 LEU A O 1
ATOM 3362 N N . LYS A 1 427 ? -25.477 0.350 15.856 1.00 71.12 427 LYS A N 1
ATOM 3363 C CA . LYS A 1 427 ? -26.826 0.881 16.080 1.00 71.12 427 LYS A CA 1
ATOM 3364 C C . LYS A 1 427 ? -26.852 2.408 15.960 1.00 71.12 427 LYS A C 1
ATOM 3366 O O . LYS A 1 427 ? -27.745 2.930 15.301 1.00 71.12 427 LYS A O 1
ATOM 3371 N N . GLN A 1 428 ? -25.868 3.096 16.539 1.00 68.25 428 GLN A N 1
ATOM 3372 C CA . GLN A 1 428 ? -25.735 4.552 16.430 1.00 68.25 428 GLN A CA 1
ATOM 3373 C C . GLN A 1 428 ? -25.506 4.993 14.979 1.00 68.25 428 GLN A C 1
ATOM 3375 O O . GLN A 1 428 ? -26.145 5.937 14.523 1.00 68.25 428 GLN A O 1
ATOM 3380 N N . GLU A 1 429 ? -24.661 4.286 14.226 1.00 68.06 429 GLU A N 1
ATOM 3381 C CA . GLU A 1 429 ? -24.428 4.603 12.812 1.00 68.06 429 GLU A CA 1
ATOM 3382 C C . GLU A 1 429 ? -25.670 4.368 11.943 1.00 68.06 429 GLU A C 1
ATOM 3384 O O . GLU A 1 429 ? -25.988 5.201 11.099 1.00 68.06 429 GLU A O 1
ATOM 3389 N N . ARG A 1 430 ? -26.464 3.318 12.204 1.00 65.81 430 ARG A N 1
ATOM 3390 C CA . ARG A 1 430 ? -27.761 3.134 11.520 1.00 65.81 430 ARG A CA 1
ATOM 3391 C C . ARG A 1 430 ? -28.763 4.247 11.825 1.00 65.81 430 ARG A C 1
ATOM 3393 O O . ARG A 1 430 ? -29.569 4.596 10.965 1.00 65.81 430 ARG A O 1
ATOM 3400 N N . GLU A 1 431 ? -28.753 4.786 13.041 1.00 74.19 431 GLU A N 1
ATOM 3401 C CA . GLU A 1 431 ? -29.610 5.917 13.412 1.00 74.19 431 GLU A CA 1
ATOM 3402 C C . GLU A 1 431 ? -29.177 7.203 12.688 1.00 74.19 431 GLU A C 1
ATOM 3404 O O . GLU A 1 431 ? -30.033 7.914 12.156 1.00 74.19 431 GLU A O 1
ATOM 3409 N N . LYS A 1 432 ? -27.866 7.453 12.568 1.00 69.88 432 LYS A N 1
ATOM 3410 C CA . LYS A 1 432 ? -27.321 8.566 11.769 1.00 69.88 432 LYS A CA 1
ATOM 3411 C C . LYS A 1 432 ? -27.624 8.414 10.279 1.00 69.88 432 LYS A C 1
ATOM 3413 O O . LYS A 1 432 ? -28.071 9.370 9.654 1.00 69.88 432 LYS A O 1
ATOM 3418 N N . GLU A 1 433 ? -27.442 7.218 9.717 1.00 64.25 433 GLU A N 1
ATOM 3419 C CA . GLU A 1 433 ? -27.760 6.924 8.314 1.00 64.25 433 GLU A CA 1
ATOM 3420 C C . GLU A 1 433 ? -29.244 7.178 8.022 1.00 64.25 433 GLU A C 1
ATOM 3422 O O . GLU A 1 433 ? -29.590 7.772 7.002 1.00 64.25 433 GLU A O 1
ATOM 3427 N N . LYS A 1 434 ? -30.132 6.774 8.939 1.00 76.06 434 LYS A N 1
ATOM 3428 C CA . LYS A 1 434 ? -31.566 7.041 8.817 1.00 76.06 434 LYS A CA 1
ATOM 3429 C C . LYS A 1 434 ? -31.864 8.543 8.828 1.00 76.06 434 LYS A C 1
ATOM 3431 O O . LYS A 1 434 ? -32.623 8.995 7.979 1.00 76.06 434 LYS A O 1
ATOM 3436 N N . SER A 1 435 ? -31.230 9.301 9.725 1.00 68.69 435 SER A N 1
ATOM 3437 C CA . SER A 1 435 ? -31.357 10.765 9.776 1.00 68.69 435 SER A CA 1
ATOM 3438 C C . SER A 1 435 ? -30.917 11.422 8.466 1.00 68.69 435 SER A C 1
ATOM 3440 O O . SER A 1 435 ? -31.664 12.207 7.892 1.00 68.69 435 SER A O 1
ATOM 3442 N N . LEU A 1 436 ? -29.745 11.048 7.944 1.00 66.31 436 LEU A N 1
ATOM 3443 C CA . LEU A 1 436 ? -29.222 11.580 6.680 1.00 66.31 436 LEU A CA 1
ATOM 3444 C C . LEU A 1 436 ? -30.105 11.206 5.486 1.00 66.31 436 LEU A C 1
ATOM 3446 O O . LEU A 1 436 ? -30.297 12.006 4.577 1.00 66.31 436 LEU A O 1
ATOM 3450 N N . ARG A 1 437 ? -30.671 9.996 5.477 1.00 63.50 437 ARG A N 1
ATOM 3451 C CA . ARG A 1 437 ? -31.601 9.554 4.431 1.00 63.50 437 ARG A CA 1
ATOM 3452 C C . ARG A 1 437 ? -32.898 10.364 4.447 1.00 63.50 437 ARG A C 1
ATOM 3454 O O . ARG A 1 437 ? -33.414 10.690 3.379 1.00 63.50 437 ARG A O 1
ATOM 3461 N N . ASP A 1 438 ? -33.406 10.685 5.633 1.00 68.69 438 ASP A N 1
ATOM 3462 C CA . ASP A 1 438 ? -34.582 11.538 5.793 1.00 68.69 438 ASP A CA 1
ATOM 3463 C C . ASP A 1 438 ? -34.277 12.986 5.347 1.00 68.69 438 ASP A C 1
ATOM 3465 O O . ASP A 1 438 ? -35.077 13.567 4.615 1.00 68.69 438 ASP A O 1
ATOM 3469 N N . GLU A 1 439 ? -33.090 13.523 5.662 1.00 64.88 439 GLU A N 1
ATOM 3470 C CA . GLU A 1 439 ? -32.620 14.835 5.174 1.00 64.88 439 GLU A CA 1
ATOM 3471 C C . GLU A 1 439 ? -32.453 14.878 3.648 1.00 64.88 439 GLU A C 1
ATOM 3473 O O . GLU A 1 439 ? -32.889 15.828 3.000 1.00 64.88 439 GLU A O 1
ATOM 3478 N N . ILE A 1 440 ? -31.865 13.840 3.042 1.00 62.31 440 ILE A N 1
ATOM 3479 C CA . ILE A 1 440 ? -31.741 13.732 1.581 1.00 62.31 440 ILE A CA 1
ATOM 3480 C C . ILE A 1 440 ? -33.125 13.728 0.937 1.00 62.31 440 ILE A C 1
ATOM 3482 O O . ILE A 1 440 ? -33.344 14.440 -0.038 1.00 62.31 440 ILE A O 1
ATOM 3486 N N . LYS A 1 441 ? -34.077 12.978 1.499 1.00 70.25 441 LYS A N 1
ATOM 3487 C CA . LYS A 1 441 ? -35.451 12.931 0.991 1.00 70.25 441 LYS A CA 1
ATOM 3488 C C . LYS A 1 441 ? -36.145 14.292 1.096 1.00 70.25 441 LYS A C 1
ATOM 3490 O O . LYS A 1 441 ? -36.868 14.681 0.181 1.00 70.25 441 LYS A O 1
ATOM 3495 N N . GLU A 1 442 ? -35.903 15.028 2.177 1.00 64.38 442 GLU A N 1
ATOM 3496 C CA . GLU A 1 442 ? -36.404 16.392 2.347 1.00 64.38 442 GLU A CA 1
ATOM 3497 C C . GLU A 1 442 ? -35.774 17.360 1.326 1.00 64.38 442 GLU A C 1
ATOM 3499 O O . GLU A 1 442 ? -36.486 18.161 0.717 1.00 64.38 442 GLU A O 1
ATOM 3504 N N . MET A 1 443 ? -34.473 17.231 1.042 1.00 60.22 443 MET A N 1
ATOM 3505 C CA . MET A 1 443 ? -33.798 18.005 -0.008 1.00 60.22 443 MET A CA 1
ATOM 3506 C C . MET A 1 443 ? -34.256 17.630 -1.426 1.00 60.22 443 MET A C 1
ATOM 3508 O O . MET A 1 443 ? -34.399 18.509 -2.272 1.00 60.22 443 MET A O 1
ATOM 3512 N N . GLU A 1 444 ? -34.532 16.356 -1.704 1.00 60.91 444 GLU A N 1
ATOM 3513 C CA . GLU A 1 444 ? -35.095 15.900 -2.982 1.00 60.91 444 GLU A CA 1
ATOM 3514 C C . GLU A 1 444 ? -36.515 16.440 -3.210 1.00 60.91 444 GLU A C 1
ATOM 3516 O O . GLU A 1 444 ? -36.875 16.795 -4.336 1.00 60.91 444 GLU A O 1
ATOM 3521 N N . GLU A 1 445 ? -37.331 16.526 -2.155 1.00 61.91 445 GLU A N 1
ATOM 3522 C CA . GLU A 1 445 ? -38.640 17.186 -2.202 1.00 61.91 445 GLU A CA 1
ATOM 3523 C C . GLU A 1 445 ? -38.497 18.703 -2.414 1.00 61.91 445 GLU A C 1
ATOM 3525 O O . GLU A 1 445 ? -39.235 19.271 -3.222 1.00 61.91 445 GLU A O 1
ATOM 3530 N N . ALA A 1 446 ? -37.505 19.343 -1.784 1.00 59.12 446 ALA A N 1
ATOM 3531 C CA . ALA A 1 446 ? -37.173 20.752 -2.008 1.00 59.12 446 ALA A CA 1
ATOM 3532 C C . ALA A 1 446 ? -36.692 21.039 -3.442 1.00 59.12 446 ALA A C 1
ATOM 3534 O O . ALA A 1 446 ? -36.976 22.106 -3.986 1.00 59.12 446 ALA A O 1
ATOM 3535 N N . LEU A 1 447 ? -36.008 20.084 -4.081 1.00 57.28 447 LEU A N 1
ATOM 3536 C CA . LEU A 1 447 ? -35.549 20.199 -5.469 1.00 57.28 447 LEU A CA 1
ATOM 3537 C C . LEU A 1 447 ? -36.701 20.097 -6.485 1.00 57.28 447 LEU A C 1
ATOM 3539 O O . LEU A 1 447 ? -36.595 20.633 -7.587 1.00 57.28 447 LEU A O 1
ATOM 3543 N N . LYS A 1 448 ? -37.792 19.400 -6.131 1.00 69.81 448 LYS A N 1
ATOM 3544 C CA . LYS A 1 448 ? -38.977 19.228 -6.991 1.00 69.81 448 LYS A CA 1
ATOM 3545 C C . LYS A 1 448 ? -39.873 20.464 -7.033 1.00 69.81 448 LYS A C 1
ATOM 3547 O O . LYS A 1 448 ? -40.459 20.725 -8.080 1.00 69.81 448 LYS A O 1
ATOM 3552 N N . ASP A 1 449 ? -39.990 21.198 -5.927 1.00 75.00 449 ASP A N 1
ATOM 3553 C CA . ASP A 1 449 ? -40.760 22.448 -5.849 1.00 75.00 449 ASP A CA 1
ATOM 3554 C C . ASP A 1 449 ? -40.163 23.403 -4.787 1.00 75.00 449 ASP A C 1
ATOM 3556 O O . ASP A 1 449 ? -40.572 23.391 -3.617 1.00 75.00 449 ASP A O 1
ATOM 3560 N N . PRO A 1 450 ? -39.179 24.236 -5.181 1.00 68.81 450 PRO A N 1
ATOM 3561 C CA . PRO A 1 450 ? -38.475 25.131 -4.263 1.00 68.81 450 PRO A CA 1
ATOM 3562 C C . PRO A 1 450 ? -39.385 26.168 -3.589 1.00 68.81 450 PRO A C 1
ATOM 3564 O O . PRO A 1 450 ? -39.163 26.532 -2.432 1.00 68.81 450 PRO A O 1
ATOM 3567 N N . GLU A 1 451 ? -40.428 26.637 -4.284 1.00 72.44 451 GLU A N 1
ATOM 3568 C CA . GLU A 1 451 ? -41.347 27.659 -3.771 1.00 72.44 451 GLU A CA 1
ATOM 3569 C C . GLU A 1 451 ? -42.284 27.086 -2.699 1.00 72.44 451 GLU A C 1
ATOM 3571 O O . GLU A 1 451 ? -42.521 27.723 -1.664 1.00 72.44 451 GLU A O 1
ATOM 3576 N N . ALA A 1 452 ? -42.791 25.865 -2.900 1.00 71.88 452 ALA A N 1
ATOM 3577 C CA . ALA A 1 452 ? -43.617 25.182 -1.909 1.00 71.88 452 ALA A CA 1
ATOM 3578 C C . ALA A 1 452 ? -42.819 24.791 -0.652 1.00 71.88 452 ALA A C 1
ATOM 3580 O O . ALA A 1 452 ? -43.337 24.918 0.466 1.00 71.88 452 ALA A O 1
ATOM 3581 N N . TYR A 1 453 ? -41.561 24.362 -0.816 1.00 70.62 453 TYR A N 1
ATOM 3582 C CA . TYR A 1 453 ? -40.674 24.010 0.294 1.00 70.62 453 TYR A CA 1
ATOM 3583 C C . TYR A 1 453 ? -40.337 25.221 1.172 1.00 70.62 453 TYR A C 1
ATOM 3585 O O . TYR A 1 453 ? -40.564 25.176 2.384 1.00 70.62 453 TYR A O 1
ATOM 3593 N N . GLU A 1 454 ? -39.900 26.339 0.580 1.00 72.94 454 GLU A N 1
ATOM 3594 C CA . GLU A 1 454 ? -39.610 27.565 1.338 1.00 72.94 454 GLU A CA 1
ATOM 3595 C C . GLU A 1 454 ? -40.858 28.112 2.043 1.00 72.94 454 GLU A C 1
ATOM 3597 O O . GLU A 1 454 ? -40.810 28.489 3.217 1.00 72.94 454 GLU A O 1
ATOM 3602 N N . LYS A 1 455 ? -42.028 28.059 1.396 1.00 75.62 455 LYS A N 1
ATOM 3603 C CA . LYS A 1 455 ? -43.293 28.452 2.031 1.00 75.62 455 LYS A CA 1
ATOM 3604 C C . LYS A 1 455 ? -43.629 27.575 3.244 1.00 75.62 455 LYS A C 1
ATOM 3606 O O . LYS A 1 455 ? -44.074 28.096 4.271 1.00 75.62 455 LYS A O 1
ATOM 3611 N N . LYS A 1 456 ? -43.416 26.257 3.160 1.00 77.56 456 LYS A N 1
ATOM 3612 C CA . LYS A 1 456 ? -43.647 25.311 4.266 1.00 77.56 456 LYS A CA 1
ATOM 3613 C C . LYS A 1 456 ? -42.647 25.522 5.406 1.00 77.56 456 LYS A C 1
ATOM 3615 O O . LYS A 1 456 ? -43.060 25.580 6.565 1.00 77.56 456 LYS A O 1
ATOM 3620 N N . ARG A 1 457 ? -41.367 25.719 5.082 1.00 76.31 457 ARG A N 1
ATOM 3621 C CA . ARG A 1 457 ? -40.296 26.036 6.036 1.00 76.31 457 ARG A CA 1
ATOM 3622 C C . ARG A 1 457 ? -40.597 27.324 6.804 1.00 76.31 457 ARG A C 1
ATOM 3624 O O . ARG A 1 457 ? -40.637 27.300 8.032 1.00 76.31 457 ARG A O 1
ATOM 3631 N N . LEU A 1 458 ? -40.916 28.414 6.101 1.00 77.31 458 LEU A N 1
ATOM 3632 C CA . LEU A 1 458 ? -41.289 29.693 6.716 1.00 77.31 458 LEU A CA 1
ATOM 3633 C C . LEU A 1 458 ? -42.553 29.578 7.579 1.00 77.31 458 LEU A C 1
ATOM 3635 O O . LEU A 1 458 ? -42.628 30.185 8.645 1.00 77.31 458 LEU A O 1
ATOM 3639 N N . THR A 1 459 ? -43.531 28.768 7.163 1.00 76.06 459 THR A N 1
ATOM 3640 C CA . THR A 1 459 ? -44.749 28.520 7.954 1.00 76.06 459 THR A CA 1
ATOM 3641 C C . THR A 1 459 ? -44.430 27.789 9.261 1.00 76.06 459 THR A C 1
ATOM 3643 O O . THR A 1 459 ? -44.914 28.182 10.323 1.00 76.06 459 THR A O 1
ATOM 3646 N N . ASN A 1 460 ? -43.576 26.765 9.213 1.00 76.62 460 ASN A N 1
ATOM 3647 C CA . ASN A 1 460 ? -43.148 26.019 10.397 1.00 76.62 460 ASN A CA 1
ATOM 3648 C C . ASN A 1 460 ? -42.331 26.890 11.364 1.00 76.62 460 ASN A C 1
ATOM 3650 O O . ASN A 1 460 ? -42.560 26.842 12.576 1.00 76.62 460 ASN A O 1
ATOM 3654 N N . GLU A 1 461 ? -41.427 27.720 10.836 1.00 79.62 461 GLU A N 1
ATOM 3655 C CA . GLU A 1 461 ? -40.639 28.692 11.603 1.00 79.62 461 GLU A CA 1
ATOM 3656 C C . GLU A 1 461 ? -41.555 29.702 12.316 1.00 79.62 461 GLU A C 1
ATOM 3658 O O . GLU A 1 461 ? -41.412 29.962 13.513 1.00 79.62 461 GLU A O 1
ATOM 3663 N N . LEU A 1 462 ? -42.566 30.215 11.607 1.00 79.06 462 LEU A N 1
ATOM 3664 C CA . LEU A 1 462 ? -43.538 31.166 12.142 1.00 79.06 462 LEU A CA 1
ATOM 3665 C C . LEU A 1 462 ? -44.399 30.545 13.255 1.00 79.06 462 LEU A C 1
ATOM 3667 O O . LEU A 1 462 ? -44.649 31.185 14.276 1.00 79.06 462 LEU A O 1
ATOM 3671 N N . GLU A 1 463 ? -44.812 29.284 13.106 1.00 84.19 463 GLU A N 1
ATOM 3672 C CA . GLU A 1 463 ? -45.537 28.548 14.150 1.00 84.19 463 GLU A CA 1
ATOM 3673 C C . GLU A 1 463 ? -44.658 28.219 15.369 1.00 84.19 463 GLU A C 1
ATOM 3675 O O . GLU A 1 463 ? -45.132 28.276 16.508 1.00 84.19 463 GLU A O 1
ATOM 3680 N N . ARG A 1 464 ? -43.363 27.934 15.171 1.00 84.88 464 ARG A N 1
ATOM 3681 C CA . ARG A 1 464 ? -42.401 27.772 16.275 1.00 84.88 464 ARG A CA 1
ATOM 3682 C C . ARG A 1 464 ? -42.261 29.062 17.076 1.00 84.88 464 ARG A C 1
ATOM 3684 O O . ARG A 1 464 ? -42.449 29.042 18.293 1.00 84.88 464 ARG A O 1
ATOM 3691 N N . LEU A 1 465 ? -42.018 30.181 16.397 1.00 80.94 465 LEU A N 1
ATOM 3692 C CA . LEU A 1 465 ? -41.867 31.490 17.036 1.00 80.94 465 LEU A CA 1
ATOM 3693 C C . LEU A 1 465 ? -43.141 31.922 17.781 1.00 80.94 465 LEU A C 1
ATOM 3695 O O . LEU A 1 465 ? -43.051 32.485 18.873 1.00 80.94 465 LEU A O 1
ATOM 3699 N N . LYS A 1 466 ? -44.336 31.604 17.259 1.00 83.56 466 LYS A N 1
ATOM 3700 C CA . LYS A 1 466 ? -45.605 31.827 17.977 1.00 83.56 466 LYS A CA 1
ATOM 3701 C C . LYS A 1 466 ? -45.691 31.028 19.279 1.00 83.56 466 LYS A C 1
ATOM 3703 O O . LYS A 1 466 ? -46.116 31.579 20.295 1.00 83.56 466 LYS A O 1
ATOM 3708 N N . ARG A 1 467 ? -45.290 29.751 19.274 1.00 81.31 467 ARG A N 1
ATOM 3709 C CA . ARG A 1 467 ? -45.288 28.910 20.486 1.00 81.31 467 ARG A CA 1
ATOM 3710 C C . ARG A 1 467 ? -44.297 29.414 21.529 1.00 81.31 467 ARG A C 1
ATOM 3712 O O . ARG A 1 467 ? -44.661 29.507 22.698 1.00 81.31 467 ARG A O 1
ATOM 3719 N N . GLU A 1 468 ? -43.090 29.790 21.114 1.00 81.44 468 GLU A N 1
ATOM 3720 C CA . GLU A 1 468 ? -42.072 30.347 22.016 1.00 81.44 468 GLU A CA 1
ATOM 3721 C C . GLU A 1 468 ? -42.521 31.670 22.641 1.00 81.44 468 GLU A C 1
ATOM 3723 O O . GLU A 1 468 ? -42.346 31.885 23.841 1.00 81.44 468 GLU A O 1
ATOM 3728 N N . LYS A 1 469 ? -43.145 32.549 21.846 1.00 86.50 469 LYS A N 1
ATOM 3729 C CA . LYS A 1 469 ? -43.727 33.794 22.353 1.00 86.50 469 LYS A CA 1
ATOM 3730 C C . LYS A 1 469 ? -44.805 33.512 23.402 1.00 86.50 469 LYS A C 1
ATOM 3732 O O . LYS A 1 469 ? -44.746 34.083 24.487 1.00 86.50 469 LYS A O 1
ATOM 3737 N N . LYS A 1 470 ? -45.727 32.589 23.112 1.00 85.50 470 LYS A N 1
ATOM 3738 C CA . LYS A 1 470 ? -46.801 32.212 24.039 1.00 85.50 470 LYS A CA 1
ATOM 3739 C C . LYS A 1 470 ? -46.257 31.630 25.349 1.00 85.50 470 LYS A C 1
ATOM 3741 O O . LYS A 1 470 ? -46.688 32.039 26.416 1.00 85.50 470 LYS A O 1
ATOM 3746 N N . GLN A 1 471 ? -45.256 30.750 25.287 1.00 83.50 471 GLN A N 1
ATOM 3747 C CA . GLN A 1 471 ? -44.618 30.208 26.493 1.00 83.50 471 GLN A CA 1
ATOM 3748 C C . GLN A 1 471 ? -43.952 31.289 27.350 1.00 83.50 471 GLN A C 1
ATOM 3750 O O . GLN A 1 471 ? -44.014 31.223 28.576 1.00 83.50 471 GLN A O 1
ATOM 3755 N N . LYS A 1 472 ? -43.314 32.287 26.725 1.00 82.69 472 LYS A N 1
ATOM 3756 C CA . LYS A 1 472 ? -42.731 33.422 27.455 1.00 82.69 472 LYS A CA 1
ATOM 3757 C C . LYS A 1 472 ? -43.809 34.273 28.129 1.00 82.69 472 LYS A C 1
ATOM 3759 O O . LYS A 1 472 ? -43.617 34.660 29.278 1.00 82.69 472 LYS A O 1
ATOM 3764 N N . GLU A 1 473 ? -44.923 34.532 27.446 1.00 83.19 473 GLU A N 1
ATOM 3765 C CA . GLU A 1 473 ? -46.073 35.259 28.004 1.00 83.19 473 GLU A CA 1
ATOM 3766 C C . GLU A 1 473 ? -46.709 34.501 29.180 1.00 83.19 473 GLU A C 1
ATOM 3768 O O . GLU A 1 473 ? -46.911 35.086 30.244 1.00 83.19 473 GLU A O 1
ATOM 3773 N N . ASP A 1 474 ? -46.935 33.192 29.032 1.00 84.44 474 ASP A N 1
ATOM 3774 C CA . ASP A 1 474 ? -47.489 32.338 30.088 1.00 84.44 474 ASP A CA 1
ATOM 3775 C C . ASP A 1 474 ? -46.560 32.294 31.314 1.00 84.44 474 ASP A C 1
ATOM 3777 O O . ASP A 1 474 ? -47.020 32.402 32.451 1.00 84.44 474 ASP A O 1
ATOM 3781 N N . LYS A 1 475 ? -45.239 32.214 31.100 1.00 83.12 475 LYS A N 1
ATOM 3782 C CA . LYS A 1 475 ? -44.246 32.229 32.184 1.00 83.12 475 LYS A CA 1
ATOM 3783 C C . LYS A 1 475 ? -44.222 33.564 32.935 1.00 83.12 475 LYS A C 1
ATOM 3785 O O . LYS A 1 475 ? -44.210 33.564 34.161 1.00 83.12 475 LYS A O 1
ATOM 3790 N N . LEU A 1 476 ? -44.266 34.689 32.218 1.00 83.50 476 LEU A N 1
ATOM 3791 C CA . LEU A 1 476 ? -44.359 36.029 32.815 1.00 83.50 476 LEU A CA 1
ATOM 3792 C C . LEU A 1 476 ? -45.631 36.192 33.655 1.00 83.50 476 LEU A C 1
ATOM 3794 O O . LEU A 1 476 ? -45.587 36.775 34.738 1.00 83.50 476 LEU A O 1
ATOM 3798 N N . LEU A 1 477 ? -46.757 35.656 33.180 1.00 84.19 477 LEU A N 1
ATOM 3799 C CA . LEU A 1 477 ? -48.020 35.682 33.914 1.00 84.19 477 LEU A CA 1
ATOM 3800 C C . LEU A 1 477 ? -47.959 34.824 35.187 1.00 84.19 477 LEU A C 1
ATOM 3802 O O . LEU A 1 477 ? -48.460 35.238 36.233 1.00 84.19 477 LEU A O 1
ATOM 3806 N N . GLU A 1 478 ? -47.360 33.638 35.102 1.00 82.19 478 GLU A N 1
ATOM 3807 C CA . GLU A 1 478 ? -47.168 32.729 36.236 1.00 82.19 478 GLU A CA 1
ATOM 3808 C C . GLU A 1 478 ? -46.272 33.361 37.312 1.00 82.19 478 GLU A C 1
ATOM 3810 O O . GLU A 1 478 ? -46.611 33.350 38.498 1.00 82.19 478 GLU A O 1
ATOM 3815 N N . ASP A 1 479 ? -45.156 33.967 36.902 1.00 82.50 479 ASP A N 1
ATOM 3816 C CA . ASP A 1 479 ? -44.218 34.629 37.808 1.00 82.50 479 ASP A CA 1
ATOM 3817 C C . ASP A 1 479 ? -44.859 35.866 38.460 1.00 82.50 479 ASP A C 1
ATOM 3819 O O . ASP A 1 479 ? -44.787 36.021 39.681 1.00 82.50 479 ASP A O 1
ATOM 3823 N N . GLY A 1 480 ? -45.612 36.669 37.698 1.00 84.25 480 GLY A N 1
ATOM 3824 C CA . GLY A 1 480 ? -46.383 37.788 38.246 1.00 84.25 480 GLY A CA 1
ATOM 3825 C C . GLY A 1 480 ? -47.449 37.349 39.260 1.00 84.25 480 GLY A C 1
ATOM 3826 O O . GLY A 1 480 ? -47.633 37.992 40.294 1.00 84.25 480 GLY A O 1
ATOM 3827 N N . LYS A 1 481 ? -48.128 36.215 39.032 1.00 85.56 481 LYS A N 1
ATOM 3828 C CA . LYS A 1 481 ? -49.080 35.648 40.008 1.00 85.56 481 LYS A CA 1
ATOM 3829 C C . LYS A 1 481 ? -48.392 35.213 41.301 1.00 85.56 481 LYS A C 1
ATOM 3831 O O . LYS A 1 481 ? -48.938 35.457 42.379 1.00 85.56 481 LYS A O 1
ATOM 3836 N N . LYS A 1 482 ? -47.216 34.583 41.210 1.00 84.19 482 LYS A N 1
ATOM 3837 C CA . LYS A 1 482 ? -46.425 34.191 42.388 1.00 84.19 482 LYS A CA 1
ATOM 3838 C C . LYS A 1 482 ? -46.008 35.415 43.194 1.00 84.19 482 LYS A C 1
ATOM 3840 O O . LYS A 1 482 ? -46.187 35.421 44.409 1.00 84.19 482 LYS A O 1
ATOM 3845 N N . GLU A 1 483 ? -45.526 36.460 42.529 1.00 85.50 483 GLU A N 1
ATOM 3846 C CA . GLU A 1 483 ? -45.115 37.702 43.186 1.00 85.50 483 GLU A CA 1
ATOM 3847 C C . GLU A 1 483 ? -46.293 38.392 43.889 1.00 85.50 483 GLU A C 1
ATOM 3849 O O . GLU A 1 483 ? -46.196 38.742 45.066 1.00 85.50 483 GLU A O 1
ATOM 3854 N N . ILE A 1 484 ? -47.457 38.468 43.232 1.00 87.19 484 ILE A N 1
ATOM 3855 C CA . ILE A 1 484 ? -48.696 38.964 43.852 1.00 87.19 484 ILE A CA 1
ATOM 3856 C C . ILE A 1 484 ? -49.089 38.117 45.070 1.00 87.19 484 ILE A C 1
ATOM 3858 O O . ILE A 1 484 ? -49.529 38.668 46.078 1.00 87.19 484 ILE A O 1
ATOM 3862 N N . SER A 1 485 ? -48.943 36.790 45.008 1.00 84.50 485 SER A N 1
ATOM 3863 C CA . SER A 1 485 ? -49.249 35.909 46.142 1.00 84.50 485 SER A CA 1
ATOM 3864 C C . SER A 1 485 ? -48.333 36.175 47.338 1.00 84.50 485 SER A C 1
ATOM 3866 O O . SER A 1 485 ? -48.815 36.249 48.466 1.00 84.50 485 SER A O 1
ATOM 3868 N N . VAL A 1 486 ? -47.031 36.357 47.099 1.00 86.31 486 VAL A N 1
ATOM 3869 C CA . VAL A 1 486 ? -46.056 36.689 48.150 1.00 86.31 486 VAL A CA 1
ATOM 3870 C C . VAL A 1 486 ? -46.373 38.046 48.773 1.00 86.31 486 VAL A C 1
ATOM 3872 O O . VAL A 1 486 ? -46.351 38.185 49.995 1.00 86.31 486 VAL A O 1
ATOM 3875 N N . LEU A 1 487 ? -46.703 39.045 47.951 1.00 87.50 487 LEU A N 1
ATOM 3876 C CA . LEU A 1 487 ? -47.085 40.370 48.438 1.00 87.50 487 LEU A CA 1
ATOM 3877 C C . LEU A 1 487 ? -48.375 40.327 49.263 1.00 87.50 487 LEU A C 1
ATOM 3879 O O . LEU A 1 487 ? -48.442 40.984 50.296 1.00 87.50 487 LEU A O 1
ATOM 3883 N N . LYS A 1 488 ? -49.368 39.523 48.864 1.00 86.44 488 LYS A N 1
ATOM 3884 C CA . LYS A 1 488 ? -50.608 39.339 49.636 1.00 86.44 488 LYS A CA 1
ATOM 3885 C C . LYS A 1 488 ? -50.363 38.730 51.015 1.00 86.44 488 LYS A C 1
ATOM 3887 O O . LYS A 1 488 ? -50.975 39.184 51.973 1.00 86.44 488 LYS A O 1
ATOM 3892 N N . GLU A 1 489 ? -49.487 37.733 51.125 1.00 86.69 489 GLU A N 1
ATOM 3893 C CA . GLU A 1 489 ? -49.143 37.145 52.428 1.00 86.69 489 GLU A CA 1
ATOM 3894 C C . GLU A 1 489 ? -48.383 38.136 53.317 1.00 86.69 489 GLU A C 1
ATOM 3896 O O . GLU A 1 489 ? -48.737 38.304 54.479 1.00 86.69 489 GLU A O 1
ATOM 3901 N N . LYS A 1 490 ? -47.423 38.889 52.761 1.00 88.44 490 LYS A N 1
ATOM 3902 C CA . LYS A 1 490 ? -46.755 39.968 53.511 1.00 88.44 490 LYS A CA 1
ATOM 3903 C C . LYS A 1 490 ? -47.730 41.037 54.002 1.00 88.44 490 LYS A C 1
ATOM 3905 O O . LYS A 1 490 ? -47.556 41.564 55.094 1.00 88.44 490 LYS A O 1
ATOM 3910 N N . LEU A 1 491 ? -48.735 41.368 53.193 1.00 89.12 491 LEU A N 1
ATOM 3911 C CA . LEU A 1 491 ? -49.734 42.374 53.538 1.00 89.12 491 LEU A CA 1
ATOM 3912 C C . LEU A 1 491 ? -50.606 41.904 54.711 1.00 89.12 491 LEU A C 1
ATOM 3914 O O . LEU A 1 491 ? -50.805 42.674 55.642 1.00 89.12 491 LEU A O 1
ATOM 3918 N N . LYS A 1 492 ? -51.019 40.629 54.730 1.00 90.12 492 LYS A N 1
ATOM 3919 C CA . LYS A 1 492 ? -51.726 40.039 55.881 1.00 90.12 492 LYS A CA 1
ATOM 3920 C C . LYS A 1 492 ? -50.891 40.044 57.161 1.00 90.12 492 LYS A C 1
ATOM 3922 O O . LYS A 1 492 ? -51.433 40.303 58.231 1.00 90.12 492 LYS A O 1
ATOM 3927 N N . GLU A 1 493 ? -49.596 39.739 57.065 1.00 88.50 493 GLU A N 1
ATOM 3928 C CA . GLU A 1 493 ? -48.713 39.743 58.238 1.00 88.50 493 GLU A CA 1
ATOM 3929 C C . GLU A 1 493 ? -48.604 41.153 58.829 1.00 88.50 493 GLU A C 1
ATOM 3931 O O . GLU A 1 493 ? -48.787 41.338 60.027 1.00 88.50 493 GLU A O 1
ATOM 3936 N N . LEU A 1 494 ? -48.418 42.165 57.975 1.00 88.75 494 LEU A N 1
ATOM 3937 C CA . LEU A 1 494 ? -48.392 43.565 58.403 1.00 88.75 494 LEU A CA 1
ATOM 3938 C C . LEU A 1 494 ? -49.730 44.027 58.993 1.00 88.75 494 LEU A C 1
ATOM 3940 O O . LEU A 1 494 ? -49.737 44.767 59.973 1.00 88.75 494 LEU A O 1
ATOM 3944 N N . GLU A 1 495 ? -50.862 43.598 58.429 1.00 90.06 495 GLU A N 1
ATOM 3945 C CA . GLU A 1 495 ? -52.190 43.881 58.993 1.00 90.06 495 GLU A CA 1
ATOM 3946 C C . GLU A 1 495 ? -52.349 43.280 60.398 1.00 90.06 495 GLU A C 1
ATOM 3948 O O . GLU A 1 495 ? -52.929 43.913 61.282 1.00 90.06 495 GLU A O 1
ATOM 3953 N N . LYS A 1 496 ? -51.801 42.083 60.629 1.00 90.06 496 LYS A N 1
ATOM 3954 C CA . LYS A 1 496 ? -51.806 41.433 61.941 1.00 90.06 496 LYS A CA 1
ATOM 3955 C C . LYS A 1 496 ? -50.895 42.153 62.941 1.00 90.06 496 LYS A C 1
ATOM 3957 O O . LYS A 1 496 ? -51.339 42.434 64.052 1.00 90.06 496 LYS A O 1
ATOM 3962 N N . GLU A 1 497 ? -49.664 42.487 62.550 1.00 88.69 497 GLU A N 1
ATOM 3963 C CA . GLU A 1 497 ? -48.738 43.264 63.390 1.00 88.69 497 GLU A CA 1
ATOM 3964 C C . GLU A 1 497 ? -49.335 44.625 63.772 1.00 88.69 497 GLU A C 1
ATOM 3966 O O . GLU A 1 497 ? -49.212 45.065 64.917 1.00 88.69 497 GLU A O 1
ATOM 3971 N N . LEU A 1 498 ? -50.021 45.284 62.831 1.00 90.19 498 LEU A N 1
ATOM 3972 C CA . LEU A 1 498 ? -50.708 46.546 63.089 1.00 90.19 498 LEU A CA 1
ATOM 3973 C C . LEU A 1 498 ? -51.809 46.376 64.144 1.00 90.19 498 LEU A C 1
ATOM 3975 O O . LEU A 1 498 ? -51.861 47.165 65.084 1.00 90.19 498 LEU A O 1
ATOM 3979 N N . ALA A 1 499 ? -52.636 45.332 64.039 1.00 88.44 499 ALA A N 1
ATOM 3980 C CA . ALA A 1 499 ? -53.689 45.048 65.016 1.00 88.44 499 ALA A CA 1
ATOM 3981 C C . ALA A 1 499 ? -53.127 44.749 66.421 1.00 88.44 499 ALA A C 1
ATOM 3983 O O . ALA A 1 499 ? -53.666 45.224 67.421 1.00 88.44 499 ALA A O 1
ATOM 3984 N N . GLU A 1 500 ? 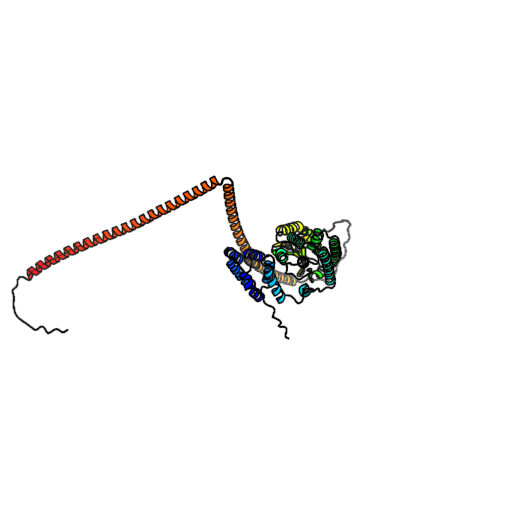-52.019 44.005 66.513 1.00 88.31 500 GLU A N 1
ATOM 3985 C CA . GLU A 1 500 ? -51.329 43.749 67.786 1.00 88.31 500 GLU A CA 1
ATOM 3986 C C . GLU A 1 500 ? -50.793 45.050 68.405 1.00 88.31 500 GLU A C 1
ATOM 3988 O O . GLU A 1 500 ? -50.947 45.284 69.607 1.00 88.31 500 GLU A O 1
ATOM 3993 N N . LYS A 1 501 ? -50.216 45.937 67.583 1.00 88.56 501 LYS A N 1
ATOM 3994 C CA . LYS A 1 501 ? -49.726 47.249 68.028 1.00 88.56 501 LYS A CA 1
ATOM 3995 C C . LYS A 1 501 ? -50.846 48.193 68.450 1.00 88.56 501 LYS A C 1
ATOM 3997 O O . LYS A 1 501 ? -50.655 48.969 69.386 1.00 88.56 501 LYS A O 1
ATOM 4002 N N . GLU A 1 502 ? -52.000 48.144 67.792 1.00 87.81 502 GLU A N 1
ATOM 4003 C CA . GLU A 1 502 ? -53.186 48.904 68.197 1.00 87.81 502 GLU A CA 1
ATOM 4004 C C . GLU A 1 502 ? -53.698 48.460 69.575 1.00 87.81 502 GLU A C 1
ATOM 4006 O O . GLU A 1 502 ? -53.995 49.313 70.416 1.00 87.81 502 GLU A O 1
ATOM 4011 N N . GLU A 1 503 ? -53.722 47.153 69.854 1.00 86.75 503 GLU A N 1
ATOM 4012 C CA . GLU A 1 503 ? -54.123 46.624 71.164 1.00 86.75 503 GLU A CA 1
ATOM 4013 C C . GLU A 1 503 ? -53.100 46.968 72.263 1.00 86.75 503 GLU A C 1
ATOM 4015 O O . GLU A 1 503 ? -53.473 47.382 73.364 1.00 86.75 503 GLU A O 1
ATOM 4020 N N . GLU A 1 504 ? -51.800 46.890 71.957 1.00 85.69 504 GLU A N 1
ATOM 4021 C CA . GLU A 1 504 ? -50.732 47.313 72.872 1.00 85.69 504 GLU A CA 1
ATOM 4022 C C . GLU A 1 504 ? -50.845 48.811 73.209 1.00 85.69 504 GLU A C 1
ATOM 4024 O O . GLU A 1 504 ? -50.797 49.196 74.381 1.00 85.69 504 GLU A O 1
ATOM 4029 N N . ASN A 1 505 ? -51.080 49.662 72.204 1.00 86.19 505 ASN A N 1
ATOM 4030 C CA . ASN A 1 505 ? -51.310 51.095 72.406 1.00 86.19 505 ASN A CA 1
ATOM 4031 C C . ASN A 1 505 ? -52.556 51.374 73.252 1.00 86.19 505 ASN A C 1
ATOM 4033 O O . ASN A 1 505 ? -52.549 52.283 74.087 1.00 86.19 505 ASN A O 1
ATOM 4037 N N . LYS A 1 506 ? -53.629 50.603 73.063 1.00 87.38 506 LYS A N 1
ATOM 4038 C CA . LYS A 1 506 ? -54.855 50.730 73.855 1.00 87.38 506 LYS A CA 1
ATOM 4039 C C . LYS A 1 506 ? -54.603 50.398 75.329 1.00 87.38 506 LYS A C 1
ATOM 4041 O O . LYS A 1 506 ? -54.960 51.200 76.190 1.00 87.38 506 LYS A O 1
ATOM 4046 N N . SER A 1 507 ? -53.895 49.301 75.609 1.00 82.69 507 SER A N 1
ATOM 4047 C CA . SER A 1 507 ? -53.438 48.923 76.957 1.00 82.69 507 SER A CA 1
ATOM 4048 C C . SER A 1 507 ? -52.557 50.005 77.596 1.00 82.69 507 SER A C 1
ATOM 4050 O O . SER A 1 507 ? -52.788 50.422 78.733 1.00 82.69 507 SER A O 1
ATOM 4052 N N . LEU A 1 508 ? -51.579 50.537 76.856 1.00 85.06 508 LEU A N 1
ATOM 4053 C CA . LEU A 1 508 ? -50.729 51.633 77.334 1.00 85.06 508 LEU A CA 1
ATOM 4054 C C . LEU A 1 508 ? -51.539 52.895 77.648 1.00 85.06 508 LEU A C 1
ATOM 4056 O O . LEU A 1 508 ? -51.271 53.566 78.643 1.00 85.06 508 LEU A O 1
ATOM 4060 N N . THR A 1 509 ? -52.550 53.201 76.835 1.00 83.62 509 THR A N 1
ATOM 4061 C CA . THR A 1 509 ? -53.447 54.340 77.058 1.00 83.62 509 THR A CA 1
ATOM 4062 C C . THR A 1 509 ? -54.284 54.151 78.325 1.00 83.62 509 THR A C 1
ATOM 4064 O O . THR A 1 509 ? -54.428 55.090 79.109 1.00 83.62 509 THR A O 1
ATOM 4067 N N . GLU A 1 510 ? -54.803 52.945 78.569 1.00 83.44 510 GLU A N 1
ATOM 4068 C CA . GLU A 1 510 ? -55.520 52.602 79.805 1.00 83.44 510 GLU A CA 1
ATOM 4069 C C . GLU A 1 510 ? -54.610 52.708 81.039 1.00 83.44 510 GLU A C 1
ATOM 4071 O O . GLU A 1 510 ? -54.989 53.339 82.029 1.00 83.44 510 GLU A O 1
ATOM 4076 N N . ASN A 1 511 ? -53.377 52.200 80.952 1.00 83.06 511 ASN A N 1
ATOM 4077 C CA . ASN A 1 511 ? -52.376 52.307 82.016 1.00 83.06 511 ASN A CA 1
ATOM 4078 C C . ASN A 1 511 ? -51.969 53.761 82.299 1.00 83.06 511 ASN A C 1
ATOM 4080 O O . ASN A 1 511 ? -51.868 54.159 83.460 1.00 83.06 511 ASN A O 1
ATOM 4084 N N . LEU A 1 512 ? -51.777 54.584 81.262 1.00 82.69 512 LEU A N 1
ATOM 4085 C CA . LEU A 1 512 ? -51.515 56.018 81.419 1.00 82.69 512 LEU A CA 1
ATOM 4086 C C . LEU A 1 512 ? -52.678 56.729 82.112 1.00 82.69 512 LEU A C 1
ATOM 4088 O O . LEU A 1 512 ? -52.448 57.576 82.973 1.00 82.69 512 LEU A O 1
ATOM 4092 N N . LYS A 1 513 ? -53.920 56.369 81.777 1.00 82.38 513 LYS A N 1
ATOM 4093 C CA . LYS A 1 513 ? -55.119 56.922 82.416 1.00 82.38 513 LYS A CA 1
ATOM 4094 C C . LYS A 1 513 ? -55.194 56.533 83.897 1.00 82.38 513 LYS A C 1
ATOM 4096 O O . LYS A 1 513 ? -55.491 57.386 84.728 1.00 82.38 513 LYS A O 1
ATOM 4101 N N . ALA A 1 514 ? -54.853 55.287 84.235 1.00 77.56 514 ALA A N 1
ATOM 4102 C CA . ALA A 1 514 ? -54.773 54.811 85.617 1.00 77.56 514 ALA A CA 1
ATOM 4103 C C . ALA A 1 514 ? -53.672 55.527 86.422 1.00 77.56 514 ALA A C 1
ATOM 4105 O O . ALA A 1 514 ? -53.920 55.974 87.541 1.00 77.56 514 ALA A O 1
ATOM 4106 N N . LEU A 1 515 ? -52.481 55.709 85.841 1.00 80.00 515 LEU A N 1
ATOM 4107 C CA . LEU A 1 515 ? -51.386 56.466 86.457 1.00 80.00 515 LEU A CA 1
ATOM 4108 C C . LEU A 1 515 ? -51.728 57.952 86.626 1.00 80.00 515 LEU A C 1
ATOM 4110 O O . LEU A 1 515 ? -51.380 58.543 87.643 1.00 80.00 515 LEU A O 1
ATOM 4114 N N . GLN A 1 516 ? -52.436 58.562 85.672 1.00 77.69 516 GLN A N 1
ATOM 4115 C CA . GLN A 1 516 ? -52.938 59.931 85.814 1.00 77.69 516 GLN A CA 1
ATOM 4116 C C . GLN A 1 516 ? -53.950 60.048 86.960 1.00 77.69 516 GLN A C 1
ATOM 4118 O O . GLN A 1 516 ? -53.853 60.998 87.733 1.00 77.69 516 GLN A O 1
ATOM 4123 N N . SER A 1 517 ? -54.859 59.079 87.118 1.00 74.19 517 SER A N 1
ATOM 4124 C CA . SER A 1 517 ? -55.768 59.016 88.271 1.00 74.19 517 SER A CA 1
ATOM 4125 C C . SER A 1 517 ? -55.013 58.871 89.600 1.00 74.19 517 SER A C 1
ATOM 4127 O O . SER A 1 517 ? -55.292 59.614 90.540 1.00 74.19 517 SER A O 1
ATOM 4129 N N . GLN A 1 518 ? -53.992 58.011 89.664 1.00 72.44 518 GLN A N 1
ATOM 4130 C CA . GLN A 1 518 ? -53.143 57.870 90.855 1.00 72.44 518 GLN A CA 1
ATOM 4131 C C . GLN A 1 518 ? -52.333 59.137 91.156 1.00 72.44 518 GLN A C 1
ATOM 4133 O O . GLN A 1 518 ? -52.189 59.503 92.320 1.00 72.44 518 GLN A O 1
ATOM 4138 N N . LEU A 1 519 ? -51.844 59.844 90.131 1.00 70.19 519 LEU A N 1
ATOM 4139 C CA . LEU A 1 519 ? -51.135 61.118 90.283 1.00 70.19 519 LEU A CA 1
ATOM 4140 C C . LEU A 1 519 ? -52.067 62.233 90.779 1.00 70.19 519 LEU A C 1
ATOM 4142 O O . LEU A 1 519 ? -51.642 63.092 91.548 1.00 70.19 519 LEU A O 1
ATOM 4146 N N . THR A 1 520 ? -53.338 62.236 90.361 1.00 66.06 520 THR A N 1
ATOM 4147 C CA . THR A 1 520 ? -54.337 63.163 90.913 1.00 66.06 520 THR A CA 1
ATOM 4148 C C . THR A 1 520 ? -54.690 62.841 92.364 1.00 66.06 520 THR A C 1
ATOM 4150 O O . THR A 1 520 ? -54.911 63.769 93.133 1.00 66.06 520 THR A O 1
ATOM 4153 N N . GLU A 1 521 ? -54.668 61.566 92.766 1.00 61.66 521 GLU A N 1
ATOM 4154 C CA . GLU A 1 521 ? -54.872 61.146 94.162 1.00 61.66 521 GLU A CA 1
ATOM 4155 C C . GLU A 1 521 ? -53.660 61.464 95.058 1.00 61.66 521 GLU A C 1
ATOM 4157 O O . GLU A 1 521 ? -53.841 61.951 96.170 1.00 61.66 521 GLU A O 1
ATOM 4162 N N . THR A 1 522 ? -52.424 61.295 94.571 1.00 59.44 522 THR A N 1
ATOM 4163 C CA . THR A 1 522 ? -51.201 61.653 95.329 1.00 59.44 522 THR A CA 1
ATOM 4164 C C . THR A 1 522 ? -50.980 63.162 95.411 1.00 59.44 522 THR A C 1
ATOM 4166 O O . THR A 1 522 ? -50.629 63.672 96.472 1.00 59.44 522 THR A O 1
ATOM 4169 N N . LYS A 1 523 ? -51.275 63.925 94.349 1.00 57.28 523 LYS A N 1
ATOM 4170 C CA . LYS A 1 523 ? -51.267 65.399 94.427 1.00 57.28 523 LYS A CA 1
ATOM 4171 C C . LYS A 1 523 ? -52.383 65.959 95.310 1.00 57.28 523 LYS A C 1
ATOM 4173 O O . LYS A 1 523 ? -52.234 67.065 95.818 1.00 57.28 523 LYS A O 1
ATOM 4178 N N . ALA A 1 524 ? -53.475 65.217 95.504 1.00 54.16 524 ALA A N 1
ATOM 4179 C CA . ALA A 1 524 ? -54.501 65.564 96.481 1.00 54.16 524 ALA A CA 1
ATOM 4180 C C . ALA A 1 524 ? -54.090 65.214 97.925 1.00 54.16 524 ALA A C 1
ATOM 4182 O O . ALA A 1 524 ? -54.610 65.840 98.843 1.00 54.16 524 ALA A O 1
ATOM 4183 N N . SER A 1 525 ? -53.151 64.279 98.143 1.00 51.44 525 SER A N 1
ATOM 4184 C CA . SER A 1 525 ? -52.645 63.939 99.485 1.00 51.44 525 SER A CA 1
ATOM 4185 C C . SER A 1 525 ? -51.381 64.701 99.909 1.00 51.44 525 SER A C 1
ATOM 4187 O O . SER A 1 525 ? -51.074 64.716 101.093 1.00 51.44 525 SER A O 1
ATOM 4189 N N . GLU A 1 526 ? -50.640 65.323 98.984 1.00 48.94 526 GLU A N 1
ATOM 4190 C CA . GLU A 1 526 ? -49.438 66.133 99.290 1.00 48.94 526 GLU A CA 1
ATOM 4191 C C . GLU A 1 526 ? -49.698 67.653 99.345 1.00 48.94 526 GLU A C 1
ATOM 4193 O O . GLU A 1 526 ? -48.785 68.424 99.633 1.00 48.94 526 GLU A O 1
ATOM 4198 N N . ALA A 1 527 ? -50.929 68.111 99.094 1.00 47.69 527 ALA A N 1
ATOM 4199 C CA . ALA A 1 527 ? -51.294 69.533 99.119 1.00 47.69 527 ALA A CA 1
ATOM 4200 C C . ALA A 1 527 ? -51.923 70.008 100.446 1.00 47.69 527 ALA A C 1
ATOM 4202 O O . ALA A 1 527 ? -52.456 71.116 100.485 1.00 47.69 527 ALA A O 1
ATOM 4203 N N . ASP A 1 528 ? -51.868 69.201 101.510 1.00 42.56 528 ASP A N 1
ATOM 4204 C CA . ASP A 1 528 ? -52.538 69.508 102.781 1.00 42.56 528 ASP A CA 1
ATOM 4205 C C . ASP A 1 528 ? -51.716 69.035 104.001 1.00 42.56 528 ASP A C 1
ATOM 4207 O O . ASP A 1 528 ? -52.185 68.252 104.817 1.00 42.56 528 ASP A O 1
ATOM 4211 N N . ASP A 1 529 ? -50.460 69.490 104.132 1.00 39.94 529 ASP A N 1
ATOM 4212 C CA . ASP A 1 529 ? -49.940 69.847 105.465 1.00 39.94 529 ASP A CA 1
ATOM 4213 C C . ASP A 1 529 ? -48.756 70.855 105.380 1.00 39.94 529 ASP A C 1
ATOM 4215 O O . ASP A 1 529 ? -47.910 70.737 104.487 1.00 39.94 529 ASP A O 1
ATOM 4219 N N . PRO A 1 530 ? -48.698 71.889 106.252 1.00 44.81 530 PRO A N 1
ATOM 4220 C CA . PRO A 1 530 ? -47.953 73.139 106.054 1.00 44.81 530 PRO A CA 1
ATOM 4221 C C . PRO A 1 530 ? -46.484 73.123 106.534 1.00 44.81 530 PRO A C 1
ATOM 4223 O O . PRO A 1 530 ? -46.026 72.175 107.169 1.00 44.81 530 PRO A O 1
ATOM 4226 N N . PRO A 1 531 ? -45.722 74.206 106.264 1.00 45.53 531 PRO A N 1
ATOM 4227 C CA . PRO A 1 531 ? -44.267 74.188 106.219 1.00 45.53 531 PRO A CA 1
ATOM 4228 C C . PRO A 1 531 ? -43.616 74.265 107.602 1.00 45.53 531 PRO A C 1
ATOM 4230 O O . PRO A 1 531 ? -44.048 75.020 108.476 1.00 45.53 531 PRO A O 1
ATOM 4233 N N . GLN A 1 532 ? -42.492 73.566 107.750 1.00 41.19 532 GLN A N 1
ATOM 4234 C CA . GLN A 1 532 ? -41.542 73.743 108.849 1.00 41.19 532 GLN A CA 1
ATOM 4235 C C . GLN A 1 532 ? -40.110 73.875 108.300 1.00 41.19 532 GLN A C 1
ATOM 4237 O O . GLN A 1 532 ? -39.827 73.398 107.200 1.00 41.19 532 GLN A O 1
ATOM 4242 N N . PRO A 1 533 ? -39.229 74.594 109.016 1.00 45.34 533 PRO A N 1
ATOM 4243 C CA . PRO A 1 533 ? -38.190 75.403 108.397 1.00 45.34 533 PRO A CA 1
ATOM 4244 C C . PRO A 1 533 ? -36.761 74.921 108.725 1.00 45.34 533 PRO A C 1
ATOM 4246 O O . PRO A 1 533 ? -36.553 74.176 109.674 1.00 45.34 533 PRO A O 1
ATOM 4249 N N . ILE A 1 534 ? -35.792 75.522 108.019 1.00 38.53 534 ILE A N 1
ATOM 4250 C CA . ILE A 1 534 ? -34.351 75.616 108.346 1.00 38.53 534 ILE A CA 1
ATOM 4251 C C . ILE A 1 534 ? -33.524 74.332 108.120 1.00 38.53 534 ILE A C 1
ATOM 4253 O O . ILE A 1 534 ? -33.745 73.315 108.759 1.00 38.53 534 ILE A O 1
ATOM 4257 N N . GLU A 1 535 ? -32.527 74.408 107.231 1.00 42.19 535 GLU A N 1
ATOM 4258 C CA . GLU A 1 535 ? -31.083 74.365 107.557 1.00 42.19 535 GLU A CA 1
ATOM 4259 C C . GLU A 1 535 ? -30.249 74.252 106.269 1.00 42.19 535 GLU A C 1
ATOM 4261 O O . GLU A 1 535 ? -30.379 73.312 105.489 1.00 42.19 535 GLU A O 1
ATOM 4266 N N . GLU A 1 536 ? -29.384 75.246 106.037 1.00 44.25 536 GLU A N 1
ATOM 4267 C CA . GLU A 1 536 ? -28.247 75.112 105.122 1.00 44.25 536 GLU A CA 1
ATOM 4268 C C . GLU A 1 536 ? -27.293 74.045 105.670 1.00 44.25 536 GLU A C 1
ATOM 4270 O O . GLU A 1 536 ? -26.932 74.087 106.848 1.00 44.25 536 GLU A O 1
ATOM 4275 N N . PRO A 1 537 ? -26.804 73.142 104.807 1.00 46.44 537 PRO A N 1
ATOM 4276 C CA . PRO A 1 537 ? -25.354 73.096 104.661 1.00 46.44 537 PRO A CA 1
ATOM 4277 C C . PRO A 1 537 ? -24.875 72.871 103.217 1.00 46.44 537 PRO A C 1
ATOM 4279 O O . PRO A 1 537 ? -25.226 71.910 102.539 1.00 46.44 537 PRO A O 1
ATOM 4282 N N . THR A 1 538 ? -23.990 73.777 102.801 1.00 44.03 538 THR A N 1
ATOM 4283 C CA . THR A 1 538 ? -22.675 73.475 102.208 1.00 44.03 538 THR A CA 1
ATOM 4284 C C . THR A 1 538 ? -22.635 72.429 101.083 1.00 44.03 538 THR A C 1
ATOM 4286 O O . THR A 1 538 ? -22.414 71.242 101.311 1.00 44.03 538 THR A O 1
ATOM 4289 N N . ILE A 1 539 ? -22.708 72.899 99.833 1.00 44.44 539 ILE A N 1
ATOM 4290 C CA . ILE A 1 539 ? -22.285 72.117 98.664 1.00 44.44 539 ILE A CA 1
ATOM 4291 C C . ILE A 1 539 ? -20.801 72.403 98.389 1.00 44.44 539 ILE A C 1
ATOM 4293 O O . ILE A 1 539 ? -20.432 73.567 98.198 1.00 44.44 539 ILE A O 1
ATOM 4297 N N . PRO A 1 540 ? -19.942 71.370 98.352 1.00 53.06 540 PRO A N 1
ATOM 4298 C CA . PRO A 1 540 ? -18.562 71.497 97.926 1.00 53.06 540 PRO A CA 1
ATOM 4299 C C . PRO A 1 540 ? -18.463 71.681 96.408 1.00 53.06 540 PRO A C 1
ATOM 4301 O O . PRO A 1 540 ? -19.141 71.032 95.617 1.00 53.06 540 PRO A O 1
ATOM 4304 N N . THR A 1 541 ? -17.545 72.570 96.059 1.00 46.16 541 THR A N 1
ATOM 4305 C CA . THR A 1 541 ? -16.843 72.769 94.788 1.00 46.16 541 THR A CA 1
ATOM 4306 C C . THR A 1 541 ? -16.758 71.572 93.835 1.00 46.16 541 THR A C 1
ATOM 4308 O O . THR A 1 541 ? -16.331 70.482 94.213 1.00 46.16 541 THR A O 1
ATOM 4311 N N . SER A 1 542 ? -17.019 71.869 92.559 1.00 43.81 542 SER A N 1
ATOM 4312 C CA . SER A 1 542 ? -16.581 71.133 91.368 1.00 43.81 542 SER A CA 1
ATOM 4313 C C . SER A 1 542 ? -15.091 70.765 91.408 1.00 43.81 542 SER A C 1
ATOM 4315 O O . SER A 1 542 ? -14.296 71.426 92.083 1.00 43.81 542 SER A O 1
ATOM 4317 N N . PRO A 1 543 ? -14.670 69.820 90.560 1.00 59.34 543 PRO A N 1
ATOM 4318 C CA . PRO A 1 543 ? -13.718 70.261 89.542 1.00 59.34 543 PRO A CA 1
ATOM 4319 C C . PRO A 1 543 ? -13.933 69.624 88.161 1.00 59.34 543 PRO A C 1
ATOM 4321 O O . PRO A 1 543 ? -14.438 68.514 88.053 1.00 59.34 543 PRO A O 1
ATOM 4324 N N . SER A 1 544 ? -13.528 70.411 87.158 1.00 43.66 544 SER A N 1
ATOM 4325 C CA . SER A 1 544 ? -12.848 70.069 85.894 1.00 43.66 544 SER A CA 1
ATOM 4326 C C . SER A 1 544 ? -13.048 68.694 85.264 1.00 43.66 544 SER A C 1
ATOM 4328 O O . SER A 1 544 ? -12.661 67.687 85.894 1.00 43.66 544 SER A O 1
#

Organism: Amphimedon queenslandica (NCBI:txid400682)

pLDDT: mean 78.35, std 18.74, range [25.42, 97.69]

Foldseek 3Di:
DDDPPDAQDALLRLLVVLLVVLLPQPPPLLQLLVVLVLLVLFDVVLNVQLVVLPPDPNSSSVSNSVRNSVSRVVPLLSQLLSLLSLLLDLSRVVVSVSSVVSSCVRPPDPQWDWDQDPVRDTFIFGRAPDPLVVVLLVLVVVLLVQLLVQVVVLPDDLVLLLVLVVVVDSSCVNVSVVDPDPVSSSVSLLQVAFSQDNVSQCVVCVSSVPPSSNVSVVVSNVVSLVSQVQAFQVSQQVGWRRSTDDRDDRLLQKKKWKFQDDRRPDGSNNLQVVCCVQQVPQWDFGGWHDDPRIIIGMIGHDSVCLVVRLVSNLVCVVVSVVRGTAWMDNRNDTSDHDDPVVVPPPVPDDDDDDDDDDDDDDDDDDDDDDDDDDDDDPVVVVVVVVVVVVVVVVVVVVVVVVVVVVVCCVVDPPVVVVVVVVVVVVVVVVVVVVVVVVVVVLVVVCVVPVVVSVVVVVVVVVVVVVVVVVVVVVVVVVVVVVVVVVVVVVVVVVVVVVVVVVVVVVVVVVVVVVVVVVVVVVVVVVPDDDDDDDDDDDDDDDDD

Secondary structure (DSSP, 8-state):
-----PPPPPHHHHHHHHHHHHHHH---HHHHHHHHHHTTSS-HHHHHHHHHTTT-HHHHHHHHHHHHHHHHTT-HHHHHHHHHHHTTSGGGHHHHHHHHHHHHHHH--TTEEEEEPTTS-EEEEEPP-SHHHHHHHHHHHHHHHHHHHHHHHH---HHHHHHHHHHH-GGGHHHHTT--SHHHHHHHHHHT-BSS--HHHHHHHHHTT-HHHHHHHHHHHHHHHHHHTT-BHHHHTTS--BSS--PPPPGGGEEEEEE---TTTSBHHHHHHHHHHHHTTS-EEEEEEEETTEEEEEEE--GGGHHHHHHHHHHTHHHHHHTTEEEEEETTEEEEE--GGGGTTSSS-PPPPP--------------------PPPHHHHHHHHHHHHHHHHHHHHHHHHHHHHHHHHHT--HHHHHHHHHHHHHHHHHHHHHHHHHHHHHHHHHHH-HHHHHHHHHHHHHHHHHHHHHHHHHHHHHHHHHHHHHHHHHHHHHHHHHHHHHHHHHHHHHHHHHHHHHHHHHHHHSSSS---------------